Protein AF-A0A8I2YT52-F1 (afdb_monomer_lite)

Organism: NCBI:txid495285

pLDDT: mean 88.26, std 13.55, range [40.44, 98.5]

Sequence (518 aa):
MISDAHLTTSRVNRLLRPLRNKCNSLASLPKPATASRATHSKQPSNWNPDSPPLTVLYPPVGKLTHGRRSAEEFEFSRRIHAVCDAFKNIAHVAYGQPCNQRTPSLAAMCTLVIGGNMPATDFDNTSVDSSEDSIDEDNVLDMDDIYEAVPPHYRRFLIVSHALSMILCICTHHHTLVTTLLGHCLSFGLVHESTHLLNIVLAQAFLPSNSSYLPPATHPAHTNYLLDLHAKWTTGNKPSGTSSGSLLFTTSTFCEAVLGILSRSSSCNSHILWTSKALNRLLHVVENCDVDSYIVIIHALSRSFSETSGFSPDAIQEDAQPVMLRDKLSELLSNLFDLLFTQSDPHSSPLPPSRLYAAIDILYECHAARLHSLRMPSPGFPIDLPDIIIILTTRIFVAFRNSVDNSDRLLAILDDSSPVPTTFSKLMEYFSQLRGSQAFSDFIEAFLTQLNTYSSVLRSEKLFALDASLWACALHHFETSIASSQKGISTLATRYKQQLMDAVDAAERRCFGGDIGQ

Foldseek 3Di:
DPPLPFDALVNLCVLCVQLLVLLLVLLPQDDPPPDPPDDDDPDLPPDDPVDQQLDADDQPPDDDDDDPDDPSSNVNNPSLVSNLVSLLVLLCSLQVAADLDQDDDPLLVVLLVVLLPDDLDPPDDPPPDDDDDDDDPPPDDDVSNVLVVRDRNSSSSNSSSNSLNNSPVRHDPRNNNLVSNLLSCLRNVVLVSNLVSLLSNLLQQCADPDPSDARSCLDPVNLCVLVVVLCCQQVSHDDPPDDDRDGSRDLLSSLVSNLVSLVVHPLPRSLSVLLGSNVVVSLVVCLVGPVPSNLVVLLSLLVSLLVVLPDDPVVVPPDPRSVSSQVSSQVSLLSVCCSQQVPDDVPDDHDDVVSLVSVLSSLLSCVSSVLLADDDDDVPDPAGSNLSSLQSLLVSCLVCVVPPPCNVSSLVSLVPHDADLQSCQSVLVSLVVVCPVPDPVVSLVSSVVVLVSSLVSCVVSPSLSVNLSSLSNNLVCLVPPVVVVDPPPPPVSVVSNVVSVVSNVVSCCSVPVPCPDD

Secondary structure (DSSP, 8-state):
--------HHHHHHHHHHHHHHHHHHHTSPPP-----------S----TTS-TTPPPPP--SS-------HHHHHHHHHHHHHHHHHHHHHHHHHSSPP--SS--HHHHHHHHHHHTS-----S---S--------GGG---HHHHHHHS-TTTHHHHHHHHHHHHHHHHS---HHHHHHHHHHHHHHT-HHHHHHHHHHHHHHHHS-SSTTSPPGGGSGGGTTHHHHHHHHHHHTT--TT-TTPPPSS-HHHHHHHHHHHHTTS-HHHHHHHHT-HHHHHHHHHHHHH-HHHHHHHHHHHHHHHHHHTTS-GGGTTT-HHHHHHHHHHHHHHHHHHHHHHTS--TTSPPPPHHHHHHHHHHHHHHHHTTTTT-----TT-SS-HHHHHHHHHHHHHHHTTT--TTHHHHHHHHHT----TTTTHHHHHHHHHTTTT--HHHHHHHHHHHHHHHHHHHHHTT-HHHHHHHHHHHHHHIIIIIGGG-TT-HHHHHHHHHHHHHHHHHHHHHHHS--S--

Structure (mmCIF, N/CA/C/O backbone):
data_AF-A0A8I2YT52-F1
#
_entry.id   AF-A0A8I2YT52-F1
#
loop_
_atom_site.group_PDB
_atom_site.id
_atom_site.type_symbol
_atom_site.label_atom_id
_atom_site.label_alt_id
_atom_site.label_comp_id
_atom_site.label_asym_id
_atom_site.label_entity_id
_atom_site.label_seq_id
_atom_site.pdbx_PDB_ins_code
_atom_site.Cartn_x
_atom_site.Cartn_y
_atom_site.Cartn_z
_atom_site.occupancy
_atom_site.B_iso_or_equiv
_atom_site.auth_seq_id
_atom_site.auth_comp_id
_atom_site.auth_asym_id
_atom_site.auth_atom_id
_atom_site.pdbx_PDB_model_num
ATOM 1 N N . MET A 1 1 ? -4.238 9.786 -37.985 1.00 40.44 1 MET A N 1
ATOM 2 C CA . MET A 1 1 ? -3.529 8.732 -38.738 1.00 40.44 1 MET A CA 1
ATOM 3 C C . MET A 1 1 ? -2.107 9.216 -38.945 1.00 40.44 1 MET A C 1
ATOM 5 O O . MET A 1 1 ? -1.871 10.036 -39.821 1.00 40.44 1 MET A O 1
ATOM 9 N N . ILE A 1 2 ? -1.201 8.840 -38.042 1.00 49.28 2 ILE A N 1
ATOM 10 C CA . ILE A 1 2 ? 0.228 9.123 -38.212 1.00 49.28 2 ILE A CA 1
ATOM 11 C C . ILE A 1 2 ? 0.694 8.177 -39.316 1.00 49.28 2 ILE A C 1
ATOM 13 O O . ILE A 1 2 ? 0.359 6.997 -39.274 1.00 49.28 2 ILE A O 1
ATOM 17 N N . SER A 1 3 ? 1.369 8.714 -40.331 1.00 47.59 3 SER A N 1
ATOM 18 C CA . SER A 1 3 ? 1.994 7.916 -41.384 1.00 47.59 3 SER A CA 1
ATOM 19 C C . SER A 1 3 ? 2.907 6.891 -40.709 1.00 47.59 3 SER A C 1
ATOM 21 O O . SER A 1 3 ? 3.902 7.285 -40.097 1.00 47.59 3 SER A O 1
ATOM 23 N N . ASP A 1 4 ? 2.519 5.610 -40.737 1.00 55.94 4 ASP A N 1
ATOM 24 C CA . ASP A 1 4 ? 3.324 4.481 -40.266 1.00 55.94 4 ASP A CA 1
ATOM 25 C C . ASP A 1 4 ? 4.564 4.426 -41.162 1.00 55.94 4 ASP A C 1
ATOM 27 O O . ASP A 1 4 ? 4.618 3.727 -42.171 1.00 55.94 4 ASP A O 1
ATOM 31 N N . ALA A 1 5 ? 5.561 5.249 -40.843 1.00 65.50 5 ALA A N 1
ATOM 32 C CA . ALA A 1 5 ? 6.839 5.233 -41.517 1.00 65.50 5 ALA A CA 1
ATOM 33 C C . ALA A 1 5 ? 7.478 3.880 -41.198 1.00 65.50 5 ALA A C 1
ATOM 35 O O . ALA A 1 5 ? 8.109 3.733 -40.150 1.00 65.50 5 ALA A O 1
ATOM 36 N N . HIS A 1 6 ? 7.258 2.903 -42.079 1.00 84.19 6 HIS A N 1
ATOM 37 C CA . HIS A 1 6 ? 7.586 1.499 -41.874 1.00 84.19 6 HIS A CA 1
ATOM 38 C C . HIS A 1 6 ? 8.990 1.327 -41.266 1.00 84.19 6 HIS A C 1
ATOM 40 O O . HIS A 1 6 ? 9.991 1.846 -41.774 1.00 84.19 6 HIS A O 1
ATOM 46 N N . LEU A 1 7 ? 9.056 0.622 -40.133 1.00 92.31 7 LEU A N 1
ATOM 47 C CA . LEU A 1 7 ? 10.304 0.231 -39.479 1.00 92.31 7 LEU A CA 1
ATOM 48 C C . LEU A 1 7 ? 10.892 -0.970 -40.234 1.00 92.31 7 LEU A C 1
ATOM 50 O O . LEU A 1 7 ? 10.625 -2.126 -39.907 1.00 92.31 7 LEU A O 1
ATOM 54 N N . THR A 1 8 ? 11.657 -0.692 -41.289 1.00 94.38 8 THR A N 1
ATOM 55 C CA . THR A 1 8 ? 12.460 -1.712 -41.979 1.00 94.38 8 THR A CA 1
ATOM 56 C C . THR A 1 8 ? 13.612 -2.174 -41.082 1.00 94.38 8 THR A C 1
ATOM 58 O O . THR A 1 8 ? 14.107 -1.388 -40.273 1.00 94.38 8 THR A O 1
ATOM 61 N N . THR A 1 9 ? 14.071 -3.415 -41.235 1.00 92.56 9 THR A N 1
ATOM 62 C CA . THR A 1 9 ? 15.260 -3.973 -40.552 1.00 92.56 9 THR A CA 1
ATOM 63 C C . THR A 1 9 ? 16.475 -3.056 -40.643 1.00 92.56 9 THR A C 1
ATOM 65 O O . THR A 1 9 ? 17.039 -2.657 -39.628 1.00 92.56 9 THR A O 1
ATOM 68 N N . SER A 1 10 ? 16.802 -2.578 -41.847 1.00 92.44 10 SER A N 1
ATOM 69 C CA . SER A 1 10 ? 17.888 -1.608 -42.057 1.00 92.44 10 SER A CA 1
ATOM 70 C C . SER A 1 10 ? 17.734 -0.337 -41.200 1.00 92.44 10 SER A C 1
ATOM 72 O O . SER A 1 10 ? 18.697 0.154 -40.600 1.00 92.44 10 SER A O 1
ATOM 74 N N . ARG A 1 11 ? 16.508 0.193 -41.077 1.00 94.81 11 ARG A N 1
ATOM 75 C CA . ARG A 1 11 ? 16.227 1.366 -40.238 1.00 94.81 11 ARG A CA 1
ATOM 76 C C . ARG A 1 11 ? 16.335 1.038 -38.751 1.00 94.81 11 ARG A C 1
ATOM 78 O O . ARG A 1 11 ? 16.882 1.851 -38.008 1.00 94.81 11 ARG A O 1
ATOM 85 N N . VAL A 1 12 ? 15.847 -0.127 -38.328 1.00 94.69 12 VAL A N 1
ATOM 86 C CA . VAL A 1 12 ? 15.988 -0.638 -36.956 1.00 94.69 12 VAL A CA 1
ATOM 87 C C . VAL A 1 12 ? 17.472 -0.730 -36.581 1.00 94.69 12 VAL A C 1
ATOM 89 O O . VAL A 1 12 ? 17.887 -0.137 -35.586 1.00 94.69 12 VAL A O 1
ATOM 92 N N . ASN A 1 13 ? 18.300 -1.347 -37.424 1.00 93.12 13 ASN A N 1
ATOM 93 C CA . ASN A 1 13 ? 19.742 -1.472 -37.201 1.00 93.12 13 ASN A CA 1
ATOM 94 C C . ASN A 1 13 ? 20.449 -0.112 -37.136 1.00 93.12 13 ASN A C 1
ATOM 96 O O . ASN A 1 13 ? 21.287 0.122 -36.259 1.00 93.12 13 ASN A O 1
ATOM 100 N N . ARG A 1 14 ? 20.059 0.842 -37.992 1.00 95.06 14 ARG A N 1
ATOM 101 C CA . ARG A 1 14 ? 20.569 2.222 -37.932 1.00 95.06 14 ARG A CA 1
ATOM 102 C C . ARG A 1 14 ? 20.219 2.927 -36.616 1.00 95.06 14 ARG A C 1
ATOM 104 O O . ARG A 1 14 ? 21.009 3.749 -36.157 1.00 95.06 14 ARG A O 1
ATOM 111 N N . LEU A 1 15 ? 19.060 2.633 -36.023 1.00 95.88 15 LEU A N 1
ATOM 112 C CA . LEU A 1 15 ? 18.626 3.200 -34.743 1.00 95.88 15 LEU A CA 1
ATOM 113 C C . LEU A 1 15 ? 19.335 2.551 -33.545 1.00 95.88 15 LEU A C 1
ATOM 115 O O . LEU A 1 15 ? 19.736 3.263 -32.624 1.00 95.88 15 LEU A O 1
ATOM 119 N N . LEU A 1 16 ? 19.524 1.229 -33.569 1.00 95.50 16 LEU A N 1
ATOM 120 C CA . LEU A 1 16 ? 20.170 0.487 -32.482 1.00 95.50 16 LEU A CA 1
ATOM 121 C C . LEU A 1 16 ? 21.690 0.696 -32.439 1.00 95.50 16 LEU A C 1
ATOM 123 O O . LEU A 1 16 ? 22.269 0.698 -31.357 1.00 95.50 16 LEU A O 1
ATOM 127 N N . ARG A 1 17 ? 22.357 0.938 -33.576 1.00 94.81 17 ARG A N 1
ATOM 128 C CA . ARG A 1 17 ? 23.822 1.113 -33.622 1.00 94.81 17 ARG A CA 1
ATOM 129 C C . ARG A 1 17 ? 24.343 2.251 -32.718 1.00 94.81 17 ARG A C 1
ATOM 131 O O . ARG A 1 17 ? 25.242 1.994 -31.921 1.00 94.81 17 ARG A O 1
ATOM 138 N N . PRO A 1 18 ? 23.805 3.488 -32.761 1.00 96.75 18 PRO A N 1
ATOM 139 C CA . PRO A 1 18 ? 24.195 4.533 -31.815 1.00 96.75 18 PRO A CA 1
ATOM 140 C C . PRO A 1 18 ? 23.941 4.168 -30.351 1.00 96.75 18 PRO A C 1
ATOM 142 O O . PRO A 1 18 ? 24.728 4.567 -29.496 1.00 96.75 18 PRO A O 1
ATOM 145 N N . LEU A 1 19 ? 22.857 3.439 -30.058 1.00 97.12 19 LEU A N 1
ATOM 146 C CA . LEU A 1 19 ? 22.556 2.988 -28.701 1.00 97.12 19 LEU A CA 1
ATOM 147 C C . LEU A 1 19 ? 23.630 2.011 -28.212 1.00 97.12 19 LEU A C 1
ATOM 149 O O . LEU A 1 19 ? 24.227 2.269 -27.173 1.00 97.12 19 LEU A O 1
ATOM 153 N N . ARG A 1 20 ? 23.948 0.979 -29.005 1.00 94.81 20 ARG A N 1
ATOM 154 C CA . ARG A 1 20 ? 25.010 -0.002 -28.715 1.00 94.81 20 ARG A CA 1
ATOM 155 C C . ARG A 1 20 ? 26.340 0.678 -28.406 1.00 94.81 20 ARG A C 1
ATOM 157 O O . ARG A 1 20 ? 26.893 0.484 -27.330 1.00 94.81 20 ARG A O 1
ATOM 164 N N . ASN A 1 21 ? 26.798 1.566 -29.291 1.00 95.12 21 ASN A N 1
ATOM 165 C CA . ASN A 1 21 ? 28.063 2.285 -29.105 1.00 95.12 21 ASN A CA 1
ATOM 166 C C . ASN A 1 21 ? 28.090 3.080 -27.788 1.00 95.12 21 ASN A C 1
ATOM 168 O O . ASN A 1 21 ? 29.113 3.143 -27.107 1.00 95.12 21 ASN A O 1
ATOM 172 N N . LYS A 1 22 ? 26.963 3.696 -27.414 1.00 97.31 22 LYS A N 1
ATOM 173 C CA . LYS A 1 22 ? 26.837 4.448 -26.161 1.00 97.31 22 LYS A CA 1
ATOM 174 C C . LYS A 1 22 ? 26.764 3.530 -24.939 1.00 97.31 22 LYS A C 1
ATOM 176 O O . LYS A 1 22 ? 27.358 3.872 -23.921 1.00 97.31 22 LYS A O 1
ATOM 181 N N . CYS A 1 23 ? 26.096 2.382 -25.040 1.00 96.44 23 CYS A N 1
ATOM 182 C CA . CYS A 1 23 ? 26.063 1.361 -23.994 1.00 96.44 23 CYS A CA 1
ATOM 183 C C . CYS A 1 23 ? 27.462 0.793 -23.725 1.00 96.44 23 CYS A C 1
ATOM 185 O O . CYS A 1 23 ? 27.889 0.803 -22.574 1.00 96.44 23 CYS A O 1
ATOM 187 N N . ASN A 1 24 ? 28.214 0.427 -24.768 1.00 94.75 24 ASN A N 1
ATOM 188 C CA . ASN A 1 24 ? 29.603 -0.040 -24.648 1.00 94.75 24 ASN A CA 1
ATOM 189 C C . ASN A 1 24 ? 30.510 1.061 -24.079 1.00 94.75 24 ASN A C 1
ATOM 191 O O . ASN A 1 24 ? 31.342 0.828 -23.200 1.00 94.75 24 ASN A O 1
ATOM 195 N N . SER A 1 25 ? 30.310 2.309 -24.517 1.00 95.50 25 SER A N 1
ATOM 196 C CA . SER A 1 25 ? 31.010 3.457 -23.941 1.00 95.50 25 SER A CA 1
ATOM 197 C C . SER A 1 25 ? 30.688 3.638 -22.452 1.00 95.50 25 SER A C 1
ATOM 199 O O . SER A 1 25 ? 31.583 3.927 -21.668 1.00 95.50 25 SER A O 1
ATOM 201 N N . LEU A 1 26 ? 29.448 3.448 -22.006 1.00 95.38 26 LEU A N 1
ATOM 202 C CA . LEU A 1 26 ? 29.121 3.514 -20.579 1.00 95.38 26 LEU A CA 1
ATOM 203 C C . LEU A 1 26 ? 29.693 2.318 -19.796 1.00 95.38 26 LEU A C 1
ATOM 205 O O . LEU A 1 26 ? 30.216 2.516 -18.704 1.00 95.38 26 LEU A O 1
ATOM 209 N N . ALA A 1 27 ? 29.624 1.107 -20.352 1.00 94.44 27 ALA A N 1
ATOM 210 C CA . ALA A 1 27 ? 30.095 -0.129 -19.722 1.00 94.44 27 ALA A CA 1
ATOM 211 C C . ALA A 1 27 ? 31.625 -0.193 -19.567 1.00 94.44 27 ALA A C 1
ATOM 213 O O . ALA A 1 27 ? 32.121 -0.750 -18.595 1.00 94.44 27 ALA A O 1
ATOM 214 N N . SER A 1 28 ? 32.368 0.421 -20.493 1.00 93.88 28 SER A N 1
ATOM 215 C CA . SER A 1 28 ? 33.836 0.520 -20.442 1.00 93.88 28 SER A CA 1
ATOM 216 C C . SER A 1 28 ? 34.368 1.492 -19.385 1.00 93.88 28 SER A C 1
ATOM 218 O O . SER A 1 28 ? 35.570 1.491 -19.117 1.00 93.88 28 SER A O 1
ATOM 220 N N . LEU A 1 29 ? 33.519 2.333 -18.777 1.00 91.81 29 LEU A N 1
ATOM 221 C CA . LEU A 1 29 ? 33.963 3.144 -17.646 1.00 91.81 29 LEU A CA 1
ATOM 222 C C . LEU A 1 29 ? 34.207 2.232 -16.439 1.00 91.81 29 LEU A C 1
ATOM 224 O O . LEU A 1 29 ? 33.328 1.434 -16.100 1.00 91.81 29 LEU A O 1
ATOM 228 N N . PRO A 1 30 ? 35.351 2.373 -15.744 1.00 84.12 30 PRO A N 1
ATOM 229 C CA . PRO A 1 30 ? 35.548 1.673 -14.489 1.00 84.12 30 PRO A CA 1
ATOM 230 C C . PRO A 1 30 ? 34.402 2.055 -13.558 1.00 84.12 30 PRO A C 1
ATOM 232 O O . PRO A 1 30 ? 34.107 3.240 -13.373 1.00 84.12 30 PRO A O 1
ATOM 235 N N . LYS A 1 31 ? 33.726 1.045 -13.003 1.00 78.44 31 LYS A N 1
ATOM 236 C CA . LYS A 1 31 ? 32.668 1.263 -12.019 1.00 78.44 31 LYS A CA 1
ATOM 237 C C . LYS A 1 31 ? 33.269 2.162 -10.936 1.00 78.44 31 LYS A C 1
ATOM 239 O O . LYS A 1 31 ? 34.281 1.752 -10.360 1.00 78.44 31 LYS A O 1
ATOM 244 N N . PRO A 1 32 ? 32.724 3.372 -10.692 1.00 70.06 32 PRO A N 1
ATOM 245 C CA . PRO A 1 32 ? 33.281 4.259 -9.684 1.00 70.06 32 PRO A CA 1
ATOM 246 C C . PRO A 1 32 ? 33.351 3.441 -8.407 1.00 70.06 32 PRO A C 1
ATOM 248 O O . PRO A 1 32 ? 32.339 2.862 -8.003 1.00 70.06 32 PRO A O 1
ATOM 251 N N . ALA A 1 33 ? 34.558 3.283 -7.860 1.00 62.00 33 ALA A N 1
ATOM 252 C CA . ALA A 1 33 ? 34.761 2.477 -6.674 1.00 62.00 33 ALA A CA 1
ATOM 253 C C . ALA A 1 33 ? 33.861 3.079 -5.597 1.00 62.00 33 ALA A C 1
ATOM 255 O O . ALA A 1 33 ? 34.165 4.144 -5.062 1.00 62.00 33 ALA A O 1
ATOM 256 N N . THR A 1 34 ? 32.713 2.446 -5.339 1.00 59.41 34 THR A N 1
ATOM 257 C CA . THR A 1 34 ? 31.822 2.793 -4.236 1.00 59.41 34 THR A CA 1
ATOM 258 C C . THR A 1 34 ? 32.698 2.700 -3.011 1.00 59.41 34 THR A C 1
ATOM 260 O O . THR A 1 34 ? 33.104 1.598 -2.649 1.00 59.41 34 THR A O 1
ATOM 263 N N . ALA A 1 35 ? 33.126 3.862 -2.514 1.00 51.84 35 ALA A N 1
ATOM 264 C CA . ALA A 1 35 ? 34.312 4.001 -1.694 1.00 51.84 35 ALA A CA 1
ATOM 265 C C . ALA A 1 35 ? 34.192 3.111 -0.459 1.00 51.84 35 ALA A C 1
ATOM 267 O O . ALA A 1 35 ? 33.600 3.495 0.546 1.00 51.84 35 ALA A O 1
ATOM 268 N N . SER A 1 36 ? 34.783 1.920 -0.530 1.00 46.88 36 SER A N 1
ATOM 269 C CA . SER A 1 36 ? 34.948 1.025 0.605 1.00 46.88 36 SER A CA 1
ATOM 270 C C . SER A 1 36 ? 36.094 1.569 1.454 1.00 46.88 36 SER A C 1
ATOM 272 O O . SER A 1 36 ? 37.149 0.957 1.596 1.00 46.88 36 SER A O 1
ATOM 274 N N . ARG A 1 37 ? 35.921 2.787 1.978 1.00 46.69 37 ARG A N 1
ATOM 275 C CA . ARG A 1 37 ? 36.812 3.394 2.966 1.00 46.69 37 ARG A CA 1
ATOM 276 C C . ARG A 1 37 ? 36.431 2.828 4.333 1.00 46.69 37 ARG A C 1
ATOM 278 O O . ARG A 1 37 ? 35.840 3.496 5.172 1.00 46.69 37 ARG A O 1
ATOM 285 N N . ALA A 1 38 ? 36.729 1.548 4.525 1.00 45.94 38 ALA A N 1
ATOM 286 C CA . ALA A 1 38 ? 36.609 0.890 5.814 1.00 45.94 38 ALA A CA 1
ATOM 287 C C . ALA A 1 38 ? 37.844 1.226 6.661 1.00 45.94 38 ALA A C 1
ATOM 289 O O . ALA A 1 38 ? 38.859 0.541 6.607 1.00 45.94 38 ALA A O 1
ATOM 290 N N . THR A 1 39 ? 37.755 2.286 7.461 1.00 44.81 39 THR A N 1
ATOM 291 C CA . THR A 1 39 ? 38.586 2.436 8.663 1.00 44.81 39 THR A CA 1
ATOM 292 C C . THR A 1 39 ? 37.665 2.404 9.873 1.00 44.81 39 THR A C 1
ATOM 294 O O . THR A 1 39 ? 37.000 3.386 10.181 1.00 44.81 39 THR A O 1
ATOM 297 N N . HIS A 1 40 ? 37.589 1.215 10.477 1.00 48.00 40 HIS A N 1
ATOM 298 C CA . HIS A 1 40 ? 37.070 0.861 11.802 1.00 48.00 40 HIS A CA 1
ATOM 299 C C . HIS A 1 40 ? 36.404 1.990 12.619 1.00 48.00 40 HIS A C 1
ATOM 301 O O . HIS A 1 40 ? 37.010 2.553 13.525 1.00 48.00 40 HIS A O 1
ATOM 307 N N . SER A 1 41 ? 35.119 2.248 12.372 1.00 44.06 41 SER A N 1
ATOM 308 C CA . SER A 1 41 ? 34.235 2.941 13.317 1.00 44.06 41 SER A CA 1
ATOM 309 C C . SER A 1 41 ? 32.987 2.084 13.518 1.00 44.06 41 SER A C 1
ATOM 311 O O . SER A 1 41 ? 32.264 1.787 12.567 1.00 44.06 41 SER A O 1
ATOM 313 N N . LYS A 1 42 ? 32.774 1.620 14.755 1.00 50.44 42 LYS A N 1
ATOM 314 C CA . LYS A 1 42 ? 31.667 0.743 15.169 1.00 50.44 42 LYS A CA 1
ATOM 315 C C . LYS A 1 42 ? 30.368 1.533 15.388 1.00 50.44 42 LYS A C 1
ATOM 317 O O . LYS A 1 42 ? 29.734 1.379 16.429 1.00 50.44 42 LYS A O 1
ATOM 322 N N . GLN A 1 43 ? 29.978 2.400 14.453 1.00 54.59 43 GLN A N 1
ATOM 323 C CA . GLN A 1 43 ? 28.654 3.018 14.497 1.00 54.59 43 GLN A CA 1
ATOM 324 C C . GLN A 1 43 ? 27.698 2.278 13.547 1.00 54.59 43 GLN A C 1
ATOM 326 O O . GLN A 1 43 ? 27.990 2.167 12.357 1.00 54.59 43 GLN A O 1
ATOM 331 N N . PRO A 1 44 ? 26.560 1.758 14.048 1.00 55.56 44 PRO A N 1
ATOM 332 C CA . PRO A 1 44 ? 25.623 0.958 13.255 1.00 55.56 44 PRO A CA 1
ATOM 333 C C . PRO A 1 44 ? 24.899 1.756 12.155 1.00 55.56 44 PRO A C 1
ATOM 335 O O . PRO A 1 44 ? 24.282 1.165 11.277 1.00 55.56 44 PRO A O 1
ATOM 338 N N . SER A 1 45 ? 25.014 3.088 12.137 1.00 60.81 45 SER A N 1
ATOM 339 C CA . SER A 1 45 ? 24.496 3.954 11.071 1.00 60.81 45 SER A CA 1
ATOM 340 C C . SER A 1 45 ? 25.635 4.543 10.227 1.00 60.81 45 SER A C 1
ATOM 342 O O . SER A 1 45 ? 25.845 5.754 10.212 1.00 60.81 45 SER A O 1
ATOM 344 N N . ASN A 1 46 ? 26.398 3.692 9.535 1.00 63.41 46 ASN A N 1
ATOM 345 C CA . ASN A 1 46 ? 27.527 4.079 8.670 1.00 63.41 46 ASN A CA 1
ATOM 346 C C . ASN A 1 46 ? 27.078 4.688 7.320 1.00 63.41 46 ASN A C 1
ATOM 348 O O . ASN A 1 46 ? 27.609 4.359 6.259 1.00 63.41 46 ASN A O 1
ATOM 352 N N . TRP A 1 47 ? 26.078 5.570 7.331 1.00 76.00 47 TRP A N 1
ATOM 353 C CA . TRP A 1 47 ? 25.718 6.325 6.135 1.00 76.00 47 TRP A CA 1
ATOM 354 C C . TRP A 1 47 ? 26.691 7.486 5.947 1.00 76.00 47 TRP A C 1
ATOM 356 O O . TRP A 1 47 ? 26.933 8.253 6.877 1.00 76.00 47 TRP A O 1
ATOM 366 N N . ASN A 1 48 ? 27.236 7.633 4.738 1.00 80.56 48 ASN A N 1
ATOM 367 C CA . ASN A 1 48 ? 27.990 8.827 4.379 1.00 80.56 48 ASN A CA 1
ATOM 368 C C . ASN A 1 48 ? 26.993 9.975 4.120 1.00 80.56 48 ASN A C 1
ATOM 370 O O . ASN A 1 48 ? 26.254 9.894 3.135 1.00 80.56 48 ASN A O 1
ATOM 374 N N . PRO A 1 49 ? 26.957 11.034 4.953 1.00 78.75 49 PRO A N 1
ATOM 375 C CA . PRO A 1 49 ? 25.990 12.121 4.797 1.00 78.75 49 PRO A CA 1
ATOM 376 C C . PRO A 1 49 ? 26.138 12.870 3.464 1.00 78.75 49 PRO A C 1
ATOM 378 O O . PRO A 1 49 ? 25.163 13.441 2.978 1.00 78.75 49 PRO A O 1
ATOM 381 N N . ASP A 1 50 ? 27.323 12.826 2.848 1.00 82.25 50 ASP A N 1
ATOM 382 C CA . ASP A 1 50 ? 27.638 13.591 1.639 1.00 82.25 50 ASP A CA 1
ATOM 383 C C . ASP A 1 50 ? 27.232 12.881 0.334 1.00 82.25 50 ASP A C 1
ATOM 385 O O . ASP A 1 50 ? 27.271 13.488 -0.738 1.00 82.25 50 ASP A O 1
ATOM 389 N N . SER A 1 51 ? 26.850 11.599 0.384 1.00 85.12 51 SER A N 1
ATOM 390 C CA . SER A 1 51 ? 26.510 10.821 -0.816 1.00 85.12 51 SER A CA 1
ATOM 391 C C . SER A 1 51 ? 25.335 9.869 -0.558 1.00 85.12 51 SER A C 1
ATOM 393 O O . SER A 1 51 ? 25.540 8.696 -0.233 1.00 85.12 51 SER A O 1
ATOM 395 N N . PRO A 1 52 ? 24.087 10.359 -0.691 1.00 89.94 52 PRO A N 1
ATOM 396 C CA . PRO A 1 52 ? 22.903 9.526 -0.531 1.00 89.94 52 PRO A CA 1
ATOM 397 C C . PRO A 1 52 ? 22.857 8.417 -1.599 1.00 89.94 52 PRO A C 1
ATOM 399 O O . PRO A 1 52 ? 23.109 8.702 -2.776 1.00 89.94 52 PRO A O 1
ATOM 402 N N . PRO A 1 53 ? 22.476 7.177 -1.245 1.00 89.75 53 PRO A N 1
ATOM 403 C CA . PRO A 1 53 ? 22.564 6.024 -2.146 1.00 89.75 53 PRO A CA 1
ATOM 404 C C . PRO A 1 53 ? 21.645 6.109 -3.378 1.00 89.75 53 PRO A C 1
ATOM 406 O O . PRO A 1 53 ? 21.980 5.553 -4.421 1.00 89.75 53 PRO A O 1
ATOM 409 N N . LEU A 1 54 ? 20.513 6.819 -3.293 1.00 92.00 54 LEU A N 1
ATOM 410 C CA . LEU A 1 54 ? 19.549 6.985 -4.394 1.00 92.00 54 LEU A CA 1
ATOM 411 C C . LEU A 1 54 ? 19.660 8.365 -5.062 1.00 92.00 54 LEU A C 1
ATOM 413 O O . LEU A 1 54 ? 18.685 8.896 -5.595 1.00 92.00 54 LEU A O 1
ATOM 417 N N . THR A 1 55 ? 20.839 8.990 -5.015 1.00 92.44 55 THR A N 1
ATOM 418 C CA . THR A 1 55 ? 21.044 10.307 -5.633 1.00 92.44 55 THR A CA 1
ATOM 419 C C . THR A 1 55 ? 20.978 10.213 -7.154 1.00 92.44 55 THR A C 1
ATOM 421 O O . THR A 1 55 ? 21.732 9.475 -7.787 1.00 92.44 55 THR A O 1
ATOM 424 N N . VAL A 1 56 ? 20.092 11.008 -7.755 1.00 91.94 56 VAL A N 1
ATOM 425 C CA . VAL A 1 56 ? 20.004 11.163 -9.209 1.00 91.94 56 VAL A CA 1
ATOM 426 C C . VAL A 1 56 ? 21.057 12.174 -9.660 1.00 91.94 56 VAL A C 1
ATOM 428 O O . VAL A 1 56 ? 21.098 13.309 -9.183 1.00 91.94 56 VAL A O 1
ATOM 431 N N . LEU A 1 57 ? 21.922 11.760 -10.584 1.00 91.12 57 LEU A N 1
ATOM 432 C CA . LEU A 1 57 ? 22.888 12.660 -11.212 1.00 91.12 57 LEU A CA 1
ATOM 433 C C . LEU A 1 57 ? 22.153 13.572 -12.198 1.00 91.12 57 LEU A C 1
ATOM 435 O O . LEU A 1 57 ? 21.329 13.114 -12.987 1.00 91.12 57 LEU A O 1
ATOM 439 N N . TYR A 1 58 ? 22.446 14.868 -12.139 1.00 88.94 58 TYR A N 1
ATOM 440 C CA . TYR A 1 58 ? 21.845 15.854 -13.030 1.00 88.94 58 TYR A CA 1
ATOM 441 C C . TYR A 1 58 ? 22.512 15.838 -14.411 1.00 88.94 58 TYR A C 1
ATOM 443 O O . TYR A 1 58 ? 23.722 15.579 -14.502 1.00 88.94 58 TYR A O 1
ATOM 451 N N . PRO A 1 59 ? 21.757 16.177 -15.475 1.00 88.88 59 PRO A N 1
ATOM 452 C CA . PRO A 1 59 ? 22.323 16.323 -16.803 1.00 88.88 59 PRO A CA 1
ATOM 453 C C . PRO A 1 59 ? 23.365 17.450 -16.825 1.00 88.88 59 PRO A C 1
ATOM 455 O O . PRO A 1 59 ? 23.213 18.451 -16.119 1.00 88.88 59 PRO A O 1
ATOM 458 N N . PRO A 1 60 ? 24.421 17.326 -17.643 1.00 84.38 60 PRO A N 1
ATOM 459 C CA . PRO A 1 60 ? 25.454 18.347 -17.764 1.00 84.38 60 PRO A CA 1
ATOM 460 C C . PRO A 1 60 ? 24.927 19.564 -18.549 1.00 84.38 60 PRO A C 1
ATOM 462 O O . PRO A 1 60 ? 25.138 19.677 -19.754 1.00 84.38 60 PRO A O 1
ATOM 465 N N . VAL A 1 61 ? 24.222 20.480 -17.881 1.00 83.12 61 VAL A N 1
ATOM 466 C CA . VAL A 1 61 ? 23.745 21.744 -18.472 1.00 83.12 61 VAL A CA 1
ATOM 467 C C . VAL A 1 61 ? 24.678 22.903 -18.113 1.00 83.12 61 VAL A C 1
ATOM 469 O O . VAL A 1 61 ? 24.657 23.393 -16.992 1.00 83.12 61 VAL A O 1
ATOM 472 N N . GLY A 1 62 ? 25.449 23.375 -19.102 1.00 73.69 62 GLY A N 1
ATOM 473 C CA . GLY A 1 62 ? 26.153 24.667 -19.077 1.00 73.69 62 GLY A CA 1
ATOM 474 C C . GLY A 1 62 ? 27.419 24.749 -18.206 1.00 73.69 62 GLY A C 1
ATOM 475 O O . GLY A 1 62 ? 27.556 24.096 -17.180 1.00 73.69 62 GLY A O 1
ATOM 476 N N . LYS A 1 63 ? 28.383 25.578 -18.634 1.00 67.19 63 LYS A N 1
ATOM 477 C CA . LYS A 1 63 ? 29.575 25.947 -17.847 1.00 67.19 63 LYS A CA 1
ATOM 478 C C . LYS A 1 63 ? 29.113 26.774 -16.646 1.00 67.19 63 LYS A C 1
ATOM 480 O O . LYS A 1 63 ? 28.740 27.903 -16.908 1.00 67.19 63 LYS A O 1
ATOM 485 N N . LEU A 1 64 ? 29.111 26.245 -15.418 1.00 53.50 64 LEU A N 1
ATOM 486 C CA . LEU A 1 64 ? 28.966 26.922 -14.099 1.00 53.50 64 LEU A CA 1
ATOM 487 C C . LEU A 1 64 ? 28.624 25.793 -13.093 1.00 53.50 64 LEU A C 1
ATOM 489 O O . LEU A 1 64 ? 27.799 24.953 -13.411 1.00 53.50 64 LEU A O 1
ATOM 493 N N . THR A 1 65 ? 29.186 25.593 -11.903 1.00 51.31 65 THR A N 1
ATOM 494 C CA . THR A 1 65 ? 30.046 26.336 -10.970 1.00 51.31 65 THR A CA 1
ATOM 495 C C . THR A 1 65 ? 30.697 25.296 -10.042 1.00 51.31 65 THR A C 1
ATOM 497 O O . THR A 1 65 ? 29.957 24.525 -9.444 1.00 51.31 65 THR A O 1
ATOM 500 N N . HIS A 1 66 ? 32.034 25.277 -9.935 1.00 48.59 66 HIS A N 1
ATOM 501 C CA . HIS A 1 66 ? 32.930 24.898 -8.810 1.00 48.59 66 HIS A CA 1
ATOM 502 C C . HIS A 1 66 ? 32.500 23.929 -7.672 1.00 48.59 66 HIS A C 1
ATOM 504 O O . HIS A 1 66 ? 33.133 23.911 -6.616 1.00 48.59 66 HIS A O 1
ATOM 510 N N . GLY A 1 67 ? 31.505 23.066 -7.850 1.00 60.72 67 GLY A N 1
ATOM 511 C CA . GLY A 1 67 ? 31.306 21.918 -6.973 1.00 60.72 67 GLY A CA 1
ATOM 512 C C . GLY A 1 67 ? 32.475 20.957 -7.160 1.00 60.72 67 GLY A C 1
ATOM 513 O O . GLY A 1 67 ? 32.808 20.617 -8.292 1.00 60.72 67 GLY A O 1
ATOM 514 N N . ARG A 1 68 ? 33.102 20.521 -6.064 1.00 71.00 68 ARG A N 1
ATOM 515 C CA . ARG A 1 68 ? 34.219 19.559 -6.018 1.00 71.00 68 ARG A CA 1
ATOM 516 C C . ARG A 1 68 ? 33.793 18.140 -6.451 1.00 71.00 68 ARG A C 1
ATOM 518 O O . ARG A 1 68 ? 34.151 17.167 -5.799 1.00 71.00 68 ARG A O 1
ATOM 525 N N . ARG A 1 69 ? 32.983 18.005 -7.504 1.00 75.25 69 ARG A N 1
ATOM 526 C CA . ARG A 1 69 ? 32.706 16.720 -8.149 1.00 75.25 69 ARG A CA 1
ATOM 527 C C . ARG A 1 69 ? 33.900 16.352 -9.013 1.00 75.25 69 ARG A C 1
ATOM 529 O O . ARG A 1 69 ? 34.487 17.218 -9.664 1.00 75.25 69 ARG A O 1
ATOM 536 N N . SER A 1 70 ? 34.288 15.082 -8.986 1.00 84.00 70 SER A N 1
ATOM 537 C CA . SER A 1 70 ? 35.391 14.610 -9.816 1.00 84.00 70 SER A CA 1
ATOM 538 C C . SER A 1 70 ? 35.013 14.732 -11.297 1.00 84.00 70 SER A C 1
ATOM 540 O O . SER A 1 70 ? 33.844 14.613 -11.673 1.00 84.00 70 SER A O 1
ATOM 542 N N . ALA A 1 71 ? 36.007 14.963 -12.159 1.00 88.06 71 ALA A N 1
ATOM 543 C CA . ALA A 1 71 ? 35.806 14.936 -13.609 1.00 88.06 71 ALA A CA 1
ATOM 544 C C . ALA A 1 71 ? 35.197 13.594 -14.078 1.00 88.06 71 ALA A C 1
ATOM 546 O O . ALA A 1 71 ? 34.428 13.562 -15.036 1.00 88.06 71 ALA A O 1
ATOM 547 N N . GLU A 1 72 ? 35.482 12.515 -13.344 1.00 89.31 72 GLU A N 1
ATOM 548 C CA . GLU A 1 72 ? 34.952 11.167 -13.560 1.00 89.31 72 GLU A CA 1
ATOM 549 C C . GLU A 1 72 ? 33.433 11.083 -13.343 1.00 89.31 72 GLU A C 1
ATOM 551 O O . GLU A 1 72 ? 32.730 10.534 -14.188 1.00 89.31 72 GLU A O 1
ATOM 556 N N . GLU A 1 73 ? 32.892 11.666 -12.263 1.00 89.56 73 GLU A N 1
ATOM 557 C CA . GLU A 1 73 ? 31.442 11.667 -11.998 1.00 89.56 73 GLU A CA 1
ATOM 558 C C . GLU A 1 73 ? 30.681 12.438 -13.088 1.00 89.56 73 GLU A C 1
ATOM 560 O O . GLU A 1 73 ? 29.608 12.024 -13.538 1.00 89.56 73 GLU A O 1
ATOM 565 N N . PHE A 1 74 ? 31.265 13.545 -13.559 1.00 90.06 74 PHE A N 1
ATOM 566 C CA . PHE A 1 74 ? 30.709 14.326 -14.661 1.00 90.06 74 PHE A CA 1
ATOM 567 C C . PHE A 1 74 ? 30.704 13.537 -15.974 1.00 90.06 74 PHE A C 1
ATOM 569 O O . PHE A 1 74 ? 29.693 13.511 -16.681 1.00 90.06 74 PHE A O 1
ATOM 576 N N . GLU A 1 75 ? 31.814 12.874 -16.305 1.00 92.88 75 GLU A N 1
ATOM 577 C CA . GLU A 1 75 ? 31.895 12.037 -17.498 1.00 92.88 75 GLU A CA 1
ATOM 578 C C . GLU A 1 75 ? 30.914 10.860 -17.438 1.00 92.88 75 GLU A C 1
ATOM 580 O O . GLU A 1 75 ? 30.223 10.595 -18.426 1.00 92.88 75 GLU A O 1
ATOM 585 N N . PHE A 1 76 ? 30.798 10.206 -16.283 1.00 93.31 76 PHE A N 1
ATOM 586 C CA . PHE A 1 76 ? 29.849 9.122 -16.057 1.00 93.31 76 PHE A CA 1
ATOM 587 C C . PHE A 1 76 ? 28.397 9.589 -16.232 1.00 93.31 76 PHE A C 1
ATOM 589 O O . PHE A 1 76 ? 27.651 8.986 -17.007 1.00 93.31 76 PHE A O 1
ATOM 596 N N . SER A 1 77 ? 28.012 10.717 -15.619 1.00 94.06 77 SER A N 1
ATOM 597 C CA . SER A 1 77 ? 26.687 11.329 -15.816 1.00 94.06 77 SER A CA 1
ATOM 598 C C . SER A 1 77 ? 26.413 11.628 -17.296 1.00 94.06 77 SER A C 1
ATOM 600 O O . SER A 1 77 ? 25.369 11.257 -17.839 1.00 94.06 77 SER A O 1
ATOM 602 N N . ARG A 1 78 ? 27.386 12.222 -18.003 1.00 95.38 78 ARG A N 1
ATOM 603 C CA . ARG A 1 78 ? 27.277 12.507 -19.442 1.00 95.38 78 ARG A CA 1
ATOM 604 C C . ARG A 1 78 ? 27.023 11.237 -20.262 1.00 95.38 78 ARG A C 1
ATOM 606 O O . ARG A 1 78 ? 26.182 11.269 -21.160 1.00 95.38 78 ARG A O 1
ATOM 613 N N . ARG A 1 79 ? 27.726 10.132 -19.978 1.00 96.38 79 ARG A N 1
ATOM 614 C CA . ARG A 1 79 ? 27.529 8.857 -20.695 1.00 96.38 79 ARG A CA 1
ATOM 615 C C . ARG A 1 79 ? 26.163 8.231 -20.381 1.00 96.38 79 ARG A C 1
ATOM 617 O O . ARG A 1 79 ? 25.506 7.774 -21.314 1.00 96.38 79 ARG A O 1
ATOM 624 N N . ILE A 1 80 ? 25.686 8.303 -19.132 1.00 96.50 80 ILE A N 1
ATOM 625 C CA . ILE A 1 80 ? 24.318 7.884 -18.761 1.00 96.50 80 ILE A CA 1
ATOM 626 C C . ILE A 1 80 ? 23.278 8.633 -19.598 1.00 96.50 80 ILE A C 1
ATOM 628 O O . ILE A 1 80 ? 22.447 8.009 -20.258 1.00 96.50 80 ILE A O 1
ATOM 632 N N . HIS A 1 81 ? 23.336 9.966 -19.616 1.00 96.69 81 HIS A N 1
ATOM 633 C CA . HIS A 1 81 ? 22.357 10.761 -20.357 1.00 96.69 81 HIS A CA 1
ATOM 634 C C . HIS A 1 81 ? 22.447 10.533 -21.869 1.00 96.69 81 HIS A C 1
ATOM 636 O O . HIS A 1 81 ? 21.414 10.467 -22.530 1.00 96.69 81 HIS A O 1
ATOM 642 N N . ALA A 1 82 ? 23.644 10.295 -22.414 1.00 97.25 82 ALA A N 1
ATOM 643 C CA . ALA A 1 82 ? 23.795 9.943 -23.821 1.00 97.25 82 ALA A CA 1
ATOM 644 C C . ALA A 1 82 ? 23.043 8.649 -24.189 1.00 97.25 82 ALA A C 1
ATOM 646 O O . ALA A 1 82 ? 22.425 8.610 -25.261 1.00 97.25 82 ALA A O 1
ATOM 647 N N . VAL A 1 83 ? 23.086 7.619 -23.331 1.00 97.94 83 VAL A N 1
ATOM 648 C CA . VAL A 1 83 ? 22.319 6.366 -23.490 1.00 97.94 83 VAL A CA 1
ATOM 649 C C . VAL A 1 83 ? 20.816 6.644 -23.403 1.00 97.94 83 VAL A C 1
ATOM 651 O O . VAL A 1 83 ? 20.079 6.266 -24.314 1.00 97.94 83 VAL A O 1
ATOM 654 N N . CYS A 1 84 ? 20.369 7.375 -22.377 1.00 97.56 84 CYS A N 1
ATOM 655 C CA . CYS A 1 84 ? 18.962 7.761 -22.214 1.00 97.56 84 CYS A CA 1
ATOM 656 C C . CYS A 1 84 ? 18.416 8.519 -23.433 1.00 97.56 84 CYS A C 1
ATOM 658 O O . CYS A 1 84 ? 17.324 8.214 -23.905 1.00 97.56 84 CYS A O 1
ATOM 660 N N . ASP A 1 85 ? 19.186 9.457 -23.988 1.00 97.12 85 ASP A N 1
ATOM 661 C CA . ASP A 1 85 ? 18.794 10.229 -25.169 1.00 97.12 85 ASP A CA 1
ATOM 662 C C . ASP A 1 85 ? 18.715 9.358 -26.430 1.00 97.12 85 ASP A C 1
ATOM 664 O O . ASP A 1 85 ? 17.833 9.552 -27.268 1.00 97.12 85 ASP A O 1
ATOM 668 N N . ALA A 1 86 ? 19.610 8.371 -26.575 1.00 98.00 86 ALA A N 1
ATOM 669 C CA . ALA A 1 86 ? 19.533 7.407 -27.673 1.00 98.00 86 ALA A CA 1
ATOM 670 C C . ALA A 1 86 ? 18.269 6.545 -27.571 1.00 98.00 86 ALA A C 1
ATOM 672 O O . ALA A 1 86 ? 17.557 6.393 -28.563 1.00 98.00 86 ALA A O 1
ATOM 673 N N . PHE A 1 87 ? 17.952 6.051 -26.372 1.00 98.12 87 PHE A N 1
ATOM 674 C CA . PHE A 1 87 ? 16.711 5.325 -26.111 1.00 98.12 87 PHE A CA 1
ATOM 675 C C . PHE A 1 87 ? 15.474 6.191 -26.379 1.00 98.12 87 PHE A C 1
ATOM 677 O O . PHE A 1 87 ? 14.566 5.777 -27.097 1.00 98.12 87 PHE A O 1
ATOM 684 N N . LYS A 1 88 ? 15.464 7.432 -25.879 1.00 96.94 88 LYS A N 1
ATOM 685 C CA . LYS A 1 88 ? 14.387 8.402 -26.112 1.00 96.94 88 LYS A CA 1
ATOM 686 C C . LYS A 1 88 ? 14.162 8.644 -27.604 1.00 96.94 88 LYS A C 1
ATOM 688 O O . LYS A 1 88 ? 13.016 8.715 -28.038 1.00 96.94 88 LYS A O 1
ATOM 693 N N . ASN A 1 89 ? 15.233 8.744 -28.393 1.00 96.94 89 ASN A N 1
ATOM 694 C CA . ASN A 1 89 ? 15.139 8.879 -29.844 1.00 96.94 89 ASN A CA 1
ATOM 695 C C . ASN A 1 89 ? 14.508 7.638 -30.499 1.00 96.94 89 ASN A C 1
ATOM 697 O O . ASN A 1 89 ? 13.661 7.783 -31.375 1.00 96.94 89 ASN A O 1
ATOM 701 N N . ILE A 1 90 ? 14.862 6.428 -30.056 1.00 97.12 90 ILE A N 1
ATOM 702 C CA . ILE A 1 90 ? 14.238 5.185 -30.541 1.00 97.12 90 ILE A CA 1
ATOM 703 C C . ILE A 1 90 ? 12.741 5.175 -30.217 1.00 97.12 90 ILE A C 1
ATOM 705 O O . ILE A 1 90 ? 11.930 4.959 -31.116 1.00 97.12 90 ILE A O 1
ATOM 709 N N . ALA A 1 91 ? 12.365 5.470 -28.970 1.00 95.81 91 ALA A N 1
ATOM 710 C CA . ALA A 1 91 ? 10.965 5.537 -28.553 1.00 95.81 91 ALA A CA 1
ATOM 711 C C . ALA A 1 91 ? 10.183 6.602 -29.342 1.00 95.81 91 ALA A C 1
ATOM 713 O O . ALA A 1 91 ? 9.076 6.339 -29.813 1.00 95.81 91 ALA A O 1
ATOM 714 N N . HIS A 1 92 ? 10.787 7.771 -29.575 1.00 94.88 92 HIS A N 1
ATOM 715 C CA . HIS A 1 92 ? 10.191 8.822 -30.395 1.00 94.88 92 HIS A CA 1
ATOM 716 C C . HIS A 1 92 ? 9.994 8.388 -31.850 1.00 94.88 92 HIS A C 1
ATOM 718 O O . HIS A 1 92 ? 8.945 8.650 -32.421 1.00 94.88 92 HIS A O 1
ATOM 724 N N . VAL A 1 93 ? 10.954 7.687 -32.456 1.00 94.94 93 VAL A N 1
ATOM 725 C CA . VAL A 1 93 ? 10.800 7.174 -33.826 1.00 94.94 93 VAL A CA 1
ATOM 726 C C . VAL A 1 93 ? 9.755 6.054 -33.901 1.00 94.94 93 VAL A C 1
ATOM 728 O O . VAL A 1 93 ? 9.039 5.966 -34.895 1.00 94.94 93 VAL A O 1
ATOM 731 N N . ALA A 1 94 ? 9.655 5.216 -32.867 1.00 94.38 94 ALA A N 1
ATOM 732 C CA . ALA A 1 94 ? 8.739 4.078 -32.822 1.00 94.38 94 ALA A CA 1
ATOM 733 C C . ALA A 1 94 ? 7.271 4.483 -32.584 1.00 94.38 94 ALA A C 1
ATOM 735 O O . ALA A 1 94 ? 6.372 3.877 -33.167 1.00 94.38 94 ALA A O 1
ATOM 736 N N . TYR A 1 95 ? 7.026 5.499 -31.749 1.00 91.12 95 TYR A N 1
ATOM 737 C CA . TYR A 1 95 ? 5.673 5.911 -31.348 1.00 91.12 95 TYR A CA 1
ATOM 738 C C . TYR A 1 95 ? 5.267 7.299 -31.863 1.00 91.12 95 TYR A C 1
ATOM 740 O O . TYR A 1 95 ? 4.077 7.591 -31.979 1.00 91.12 95 TYR A O 1
ATOM 748 N N . GLY A 1 96 ? 6.227 8.155 -32.220 1.00 88.38 96 GLY A N 1
ATOM 749 C CA . GLY A 1 96 ? 5.997 9.547 -32.603 1.00 88.38 96 GLY A CA 1
ATOM 750 C C . GLY A 1 96 ? 5.523 10.375 -31.412 1.00 88.38 96 GLY A C 1
ATOM 751 O O . GLY A 1 96 ? 6.313 11.054 -30.751 1.00 88.38 96 GLY A O 1
ATOM 752 N N . GLN A 1 97 ? 4.222 10.296 -31.141 1.00 82.06 97 GLN A N 1
ATOM 753 C CA . GLN A 1 97 ? 3.551 10.927 -30.008 1.00 82.06 97 GLN A CA 1
ATOM 754 C C . GLN A 1 97 ? 3.284 9.909 -28.885 1.00 82.06 97 GLN A C 1
ATOM 756 O O . GLN A 1 97 ? 3.270 8.705 -29.150 1.00 82.06 97 GLN A O 1
ATOM 761 N N . PRO A 1 98 ? 3.070 10.369 -27.636 1.00 79.06 98 PRO A N 1
ATOM 762 C CA . PRO A 1 98 ? 2.685 9.497 -26.530 1.00 79.06 98 PRO A CA 1
ATOM 763 C C . PRO A 1 98 ? 1.490 8.622 -26.913 1.00 79.06 98 PRO A C 1
ATOM 765 O O . PRO A 1 98 ? 0.493 9.105 -27.459 1.00 79.06 98 PRO A O 1
ATOM 768 N N . CYS A 1 99 ? 1.610 7.318 -26.672 1.00 71.62 99 CYS A N 1
ATOM 769 C CA . CYS A 1 99 ? 0.566 6.377 -27.035 1.00 71.62 99 CY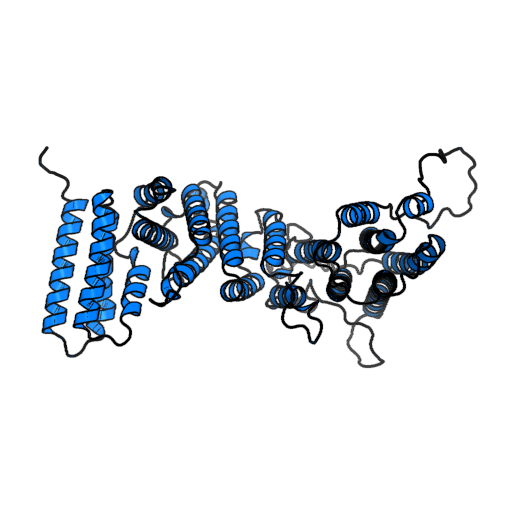S A CA 1
ATOM 770 C C . CYS A 1 99 ? -0.574 6.459 -26.011 1.00 71.62 99 CYS A C 1
ATOM 772 O O . CYS A 1 99 ? -0.383 6.162 -24.835 1.00 71.62 99 CYS A O 1
ATOM 774 N N . ASN A 1 100 ? -1.780 6.808 -26.465 1.00 71.69 100 ASN A N 1
ATOM 775 C CA . ASN A 1 100 ? -2.987 6.776 -25.628 1.00 71.69 100 ASN A CA 1
ATOM 776 C C . ASN A 1 100 ? -3.664 5.391 -25.612 1.00 71.69 100 ASN A C 1
ATOM 778 O O . ASN A 1 100 ? -4.766 5.251 -25.079 1.00 71.69 100 ASN A O 1
ATOM 782 N N . GLN A 1 101 ? -3.073 4.367 -26.241 1.00 69.62 101 GLN A N 1
ATOM 783 C CA . GLN A 1 101 ? -3.682 3.037 -26.272 1.00 69.62 101 GLN A CA 1
ATOM 784 C C . GLN A 1 101 ? -3.559 2.370 -24.902 1.00 69.62 101 GLN A C 1
ATOM 786 O O . GLN A 1 101 ? -2.466 2.212 -24.368 1.00 69.62 101 GLN A O 1
ATOM 791 N N . ARG A 1 102 ? -4.709 1.972 -24.351 1.00 67.00 102 ARG A N 1
ATOM 792 C CA . ARG A 1 102 ? -4.830 1.497 -22.969 1.00 67.00 102 ARG A CA 1
ATOM 793 C C . ARG A 1 102 ? -4.213 0.126 -22.727 1.00 67.00 102 ARG A C 1
ATOM 795 O O . ARG A 1 102 ? -3.682 -0.127 -21.651 1.00 67.00 102 ARG A O 1
ATOM 802 N N . THR A 1 103 ? -4.290 -0.754 -23.718 1.00 82.25 103 THR A N 1
ATOM 803 C CA . THR A 1 103 ? -3.803 -2.126 -23.594 1.00 82.25 103 THR A CA 1
ATOM 804 C C . THR A 1 103 ? -3.296 -2.591 -24.956 1.00 82.25 103 THR A C 1
ATOM 806 O O . THR A 1 103 ? -4.049 -2.507 -25.932 1.00 82.25 103 THR A O 1
ATOM 809 N N . PRO A 1 104 ? -2.033 -3.038 -25.068 1.00 88.31 104 PRO A N 1
ATOM 810 C CA . PRO A 1 104 ? -1.533 -3.615 -26.307 1.00 88.31 104 PRO A CA 1
ATOM 811 C C . PRO A 1 104 ? -2.337 -4.873 -26.664 1.00 88.31 104 PRO A C 1
ATOM 813 O O . PRO A 1 104 ? -2.742 -5.638 -25.792 1.00 88.31 104 PRO A O 1
ATOM 816 N N . SER A 1 105 ? -2.559 -5.108 -27.961 1.00 92.94 105 SER A N 1
ATOM 817 C CA . SER A 1 105 ? -3.120 -6.384 -28.435 1.00 92.94 105 SER A CA 1
ATOM 818 C C . SER A 1 105 ? -2.242 -7.567 -28.005 1.00 92.94 105 SER A C 1
ATOM 820 O O . SER A 1 105 ? -1.043 -7.384 -27.800 1.00 92.94 105 SER A O 1
ATOM 822 N N . LEU A 1 106 ? -2.792 -8.785 -27.967 1.00 95.12 106 LEU A N 1
ATOM 823 C CA . LEU A 1 106 ? -2.016 -9.990 -27.640 1.00 95.12 106 LEU A CA 1
ATOM 824 C C . LEU A 1 106 ? -0.757 -10.137 -28.507 1.00 95.12 106 LEU A C 1
ATOM 826 O O . LEU A 1 106 ? 0.323 -10.351 -27.972 1.00 95.12 106 LEU A O 1
ATOM 830 N N . ALA A 1 107 ? -0.865 -9.920 -29.819 1.00 95.94 107 ALA A N 1
ATOM 831 C CA . ALA A 1 107 ? 0.290 -9.955 -30.715 1.00 95.94 107 ALA A CA 1
ATOM 832 C C . ALA A 1 107 ? 1.347 -8.897 -30.351 1.00 95.94 107 ALA A C 1
ATOM 834 O O . ALA A 1 107 ? 2.536 -9.199 -30.329 1.00 95.94 107 ALA A O 1
ATOM 835 N N . ALA A 1 108 ? 0.924 -7.686 -29.973 1.00 94.50 108 ALA A N 1
ATOM 836 C CA . ALA A 1 108 ? 1.840 -6.662 -29.471 1.00 94.50 108 ALA A CA 1
ATOM 837 C C . ALA A 1 108 ? 2.530 -7.109 -28.167 1.00 94.50 108 ALA A C 1
ATOM 839 O O . ALA A 1 108 ? 3.744 -6.964 -28.054 1.00 94.50 108 ALA A O 1
ATOM 840 N N . MET A 1 109 ? 1.802 -7.724 -27.226 1.00 95.38 109 MET A N 1
ATOM 841 C CA . MET A 1 109 ? 2.396 -8.307 -26.013 1.00 95.38 109 MET A CA 1
ATOM 842 C C . MET A 1 109 ? 3.420 -9.400 -26.341 1.00 95.38 109 MET A C 1
ATOM 844 O O . MET A 1 109 ? 4.525 -9.366 -25.808 1.00 95.38 109 MET A O 1
ATOM 848 N N . CYS A 1 110 ? 3.116 -10.308 -27.274 1.00 96.75 110 CYS A N 1
ATOM 849 C CA . CYS A 1 110 ? 4.075 -11.313 -27.740 1.00 96.75 110 CYS A CA 1
ATOM 850 C C . CYS A 1 110 ? 5.334 -10.661 -28.326 1.00 96.75 110 CYS A C 1
ATOM 852 O O . CYS A 1 110 ? 6.440 -11.076 -28.001 1.00 96.75 110 CYS A O 1
ATOM 854 N N . THR A 1 111 ? 5.196 -9.601 -29.129 1.00 96.56 111 THR A N 1
ATOM 855 C CA . THR A 1 111 ? 6.366 -8.900 -29.682 1.00 96.56 111 THR A CA 1
ATOM 856 C C . THR A 1 111 ? 7.193 -8.155 -28.639 1.00 96.56 111 THR A C 1
ATOM 858 O O . THR A 1 111 ? 8.406 -8.067 -28.802 1.00 96.56 111 THR A O 1
ATOM 861 N N . LEU A 1 112 ? 6.580 -7.663 -27.556 1.00 96.31 112 LEU A N 1
ATOM 862 C CA . LEU A 1 112 ? 7.321 -7.122 -26.412 1.00 96.31 112 LEU A CA 1
ATOM 863 C C . LEU A 1 112 ? 8.156 -8.222 -25.751 1.00 96.31 112 LEU A C 1
ATOM 865 O O . LEU A 1 112 ? 9.347 -8.036 -25.539 1.00 96.31 112 LEU A O 1
ATOM 869 N N . VAL A 1 113 ? 7.556 -9.389 -25.492 1.00 96.62 113 VAL A N 1
ATOM 870 C CA . VAL A 1 113 ? 8.267 -10.531 -24.898 1.00 96.62 113 VAL A CA 1
ATOM 871 C C . VAL A 1 113 ? 9.419 -10.983 -25.792 1.00 96.62 113 VAL A C 1
ATOM 873 O O . VAL A 1 113 ? 10.526 -11.155 -25.291 1.00 96.62 113 VAL A O 1
ATOM 876 N N . ILE A 1 114 ? 9.199 -11.118 -27.104 1.00 96.56 114 ILE A N 1
ATOM 877 C CA . ILE A 1 114 ? 10.268 -11.470 -28.052 1.00 96.56 114 ILE A CA 1
ATOM 878 C C . ILE A 1 114 ? 11.400 -10.441 -27.962 1.00 96.56 114 ILE A C 1
ATOM 880 O O . ILE A 1 114 ? 12.547 -10.826 -27.777 1.00 96.56 114 ILE A O 1
ATOM 884 N N . GLY A 1 115 ? 11.078 -9.145 -28.012 1.00 96.31 115 GLY A N 1
ATOM 885 C CA . GLY A 1 115 ? 12.068 -8.065 -27.974 1.00 96.31 115 GLY A CA 1
ATOM 886 C C . GLY A 1 115 ? 12.888 -8.058 -26.691 1.00 96.31 115 GLY A C 1
ATOM 887 O O . GLY A 1 115 ? 14.108 -7.942 -26.746 1.00 96.31 115 GLY A O 1
ATOM 888 N N . GLY A 1 116 ? 12.234 -8.244 -25.545 1.00 95.44 116 GLY A N 1
ATOM 889 C CA . GLY A 1 116 ? 12.900 -8.321 -24.247 1.00 95.44 116 GLY A CA 1
ATOM 890 C C . GLY A 1 116 ? 13.860 -9.507 -24.110 1.00 95.44 116 GLY A C 1
ATOM 891 O O . GLY A 1 116 ? 14.829 -9.405 -23.361 1.00 95.44 116 GLY A O 1
ATOM 892 N N . ASN A 1 117 ? 13.621 -10.594 -24.850 1.00 94.94 117 ASN A N 1
ATOM 893 C CA . ASN A 1 117 ? 14.445 -11.806 -24.848 1.00 94.94 117 ASN A CA 1
ATOM 894 C C . ASN A 1 117 ? 15.419 -11.890 -26.037 1.00 94.94 117 ASN A C 1
ATOM 896 O O . ASN A 1 117 ? 16.109 -12.900 -26.175 1.00 94.94 117 ASN A O 1
ATOM 900 N N . MET A 1 118 ? 15.493 -10.867 -26.899 1.00 93.88 118 MET A N 1
ATOM 901 C CA . MET A 1 118 ? 16.513 -10.842 -27.948 1.00 93.88 118 MET A CA 1
ATOM 902 C C . MET A 1 118 ? 17.899 -10.744 -27.296 1.00 93.88 118 MET A C 1
ATOM 904 O O . MET A 1 118 ? 18.086 -9.916 -26.397 1.00 93.88 118 MET A O 1
ATOM 908 N N . PRO A 1 119 ? 18.870 -11.570 -27.721 1.00 88.56 119 PRO A N 1
ATOM 909 C CA . PRO A 1 119 ? 20.204 -11.533 -27.151 1.00 88.56 119 PRO A CA 1
ATOM 910 C C . PRO A 1 119 ? 20.831 -10.159 -27.394 1.00 88.56 119 PRO A C 1
ATOM 912 O O . PRO A 1 119 ? 20.859 -9.656 -28.518 1.00 88.56 119 PRO A O 1
ATOM 915 N N . ALA A 1 120 ? 21.389 -9.566 -26.339 1.00 84.94 120 ALA A N 1
ATOM 916 C CA . ALA A 1 120 ? 22.318 -8.453 -26.469 1.00 84.94 120 ALA A CA 1
ATOM 917 C C . ALA A 1 120 ? 23.652 -9.019 -26.978 1.00 84.94 120 ALA A C 1
ATOM 919 O O . ALA A 1 120 ? 24.596 -9.175 -26.222 1.00 84.94 120 ALA A O 1
ATOM 920 N N . THR A 1 121 ? 23.689 -9.434 -28.241 1.00 72.44 121 THR A N 1
ATOM 921 C CA . THR A 1 121 ? 24.872 -9.988 -28.913 1.00 72.44 121 THR A CA 1
ATOM 922 C C . THR A 1 121 ? 26.104 -9.115 -28.663 1.00 72.44 121 THR A C 1
ATOM 924 O O . THR A 1 121 ? 26.107 -7.930 -29.024 1.00 72.44 121 THR A O 1
ATOM 927 N N . ASP A 1 122 ? 27.136 -9.722 -28.070 1.00 60.53 122 ASP A N 1
ATOM 928 C CA . ASP A 1 122 ? 28.473 -9.162 -27.874 1.00 60.53 122 ASP A CA 1
ATOM 929 C C . ASP A 1 122 ? 29.151 -8.983 -29.239 1.00 60.53 122 ASP A C 1
ATOM 931 O O . ASP A 1 122 ? 29.846 -9.855 -29.746 1.00 60.53 122 ASP A O 1
ATOM 935 N N . PHE A 1 123 ? 28.900 -7.846 -29.884 1.00 58.03 123 PHE A N 1
ATOM 936 C CA . PHE A 1 123 ? 29.452 -7.533 -31.206 1.00 58.03 123 PHE A CA 1
ATOM 937 C C . PHE A 1 123 ? 30.874 -6.941 -31.173 1.00 58.03 123 PHE A C 1
ATOM 939 O O . PHE A 1 123 ? 31.336 -6.465 -32.208 1.00 58.03 123 PHE A O 1
ATOM 946 N N . ASP A 1 124 ? 31.568 -6.931 -30.029 1.00 50.09 124 ASP A N 1
ATOM 947 C CA . ASP A 1 124 ? 32.893 -6.304 -29.912 1.00 50.09 124 ASP A CA 1
ATOM 948 C C . ASP A 1 124 ? 33.960 -7.276 -29.377 1.00 50.09 124 ASP A C 1
ATOM 950 O O . ASP A 1 124 ? 33.850 -7.790 -28.266 1.00 50.09 124 ASP A O 1
ATOM 954 N N . ASN A 1 125 ? 35.031 -7.415 -30.171 1.00 48.22 125 ASN A N 1
ATOM 955 C CA . ASN A 1 125 ? 36.341 -8.030 -29.898 1.00 48.22 125 ASN A CA 1
ATOM 956 C C . ASN A 1 125 ? 36.641 -9.463 -30.375 1.00 48.22 125 ASN A C 1
ATOM 958 O O . ASN A 1 125 ? 37.615 -10.044 -29.899 1.00 48.22 125 ASN A O 1
ATOM 962 N N . THR A 1 126 ? 36.013 -9.984 -31.432 1.00 47.09 126 THR A N 1
ATOM 963 C CA . THR A 1 126 ? 36.793 -10.850 -32.345 1.00 47.09 126 THR A CA 1
ATOM 964 C C . THR A 1 126 ? 37.749 -9.969 -33.145 1.00 47.09 126 THR A C 1
ATOM 966 O O . THR A 1 126 ? 37.563 -9.679 -34.327 1.00 47.09 126 THR A O 1
ATOM 969 N N . SER A 1 127 ? 38.779 -9.483 -32.452 1.00 50.06 127 SER A N 1
ATOM 970 C CA . SER A 1 127 ? 40.047 -9.121 -33.060 1.00 50.06 127 SER A CA 1
ATOM 971 C C . SER A 1 127 ? 40.502 -10.315 -33.894 1.00 50.06 127 SER A C 1
ATOM 973 O O . SER A 1 127 ? 40.827 -11.346 -33.325 1.00 50.06 127 SER A O 1
ATOM 975 N N . VAL A 1 128 ? 40.364 -10.197 -35.212 1.00 52.22 128 VAL A N 1
ATOM 976 C CA . VAL A 1 128 ? 41.271 -10.532 -36.335 1.00 52.22 128 VAL A CA 1
ATOM 977 C C . VAL A 1 128 ? 42.489 -11.467 -36.099 1.00 52.22 128 VAL A C 1
ATOM 979 O O . VAL A 1 128 ? 43.418 -11.443 -36.891 1.00 52.22 128 VAL A O 1
ATOM 982 N N . ASP A 1 129 ? 42.505 -12.349 -35.105 1.00 51.88 129 ASP A N 1
ATOM 983 C CA . ASP A 1 129 ? 43.512 -13.405 -34.947 1.00 51.88 129 ASP A CA 1
ATOM 984 C C . ASP A 1 129 ? 42.855 -14.772 -35.162 1.00 51.88 129 ASP A C 1
ATOM 986 O O . ASP A 1 129 ? 42.626 -15.568 -34.256 1.00 51.88 129 ASP A O 1
ATOM 990 N N . SER A 1 130 ? 42.498 -14.999 -36.426 1.00 54.81 130 SER A N 1
ATOM 991 C CA . SER A 1 130 ? 42.961 -16.151 -37.203 1.00 54.81 130 SER A CA 1
ATOM 992 C C . SER A 1 130 ? 43.282 -17.420 -36.396 1.00 54.81 130 SER A C 1
ATOM 994 O O . SER A 1 130 ? 44.442 -17.788 -36.229 1.00 54.81 130 SER A O 1
ATOM 996 N N . SER A 1 131 ? 42.254 -18.132 -35.945 1.00 53.91 131 SER A N 1
ATOM 997 C CA . SER A 1 131 ? 42.338 -19.586 -35.781 1.00 53.91 131 SER A CA 1
ATOM 998 C C . SER A 1 131 ? 41.105 -20.197 -36.435 1.00 53.91 131 SER A C 1
ATOM 1000 O O . SER A 1 131 ? 39.999 -20.158 -35.907 1.00 53.91 131 SER A O 1
ATOM 1002 N N . GLU A 1 132 ? 41.311 -20.651 -37.670 1.00 56.78 132 GLU A N 1
ATOM 1003 C CA . GLU A 1 132 ? 40.392 -21.503 -38.414 1.00 56.78 132 GLU A CA 1
ATOM 1004 C C . GLU A 1 132 ? 40.209 -22.803 -37.626 1.00 56.78 132 GLU A C 1
ATOM 1006 O O . GLU A 1 132 ? 41.059 -23.676 -37.710 1.00 56.78 132 GLU A O 1
ATOM 1011 N N . ASP A 1 133 ? 39.151 -22.928 -36.831 1.00 54.59 133 ASP A N 1
ATOM 1012 C CA . ASP A 1 133 ? 38.615 -24.241 -36.462 1.00 54.59 133 ASP A CA 1
ATOM 1013 C C . ASP A 1 133 ? 37.134 -24.105 -36.071 1.00 54.59 133 ASP A C 1
ATOM 1015 O O . ASP A 1 133 ? 36.770 -23.734 -34.957 1.00 54.59 133 ASP A O 1
ATOM 1019 N N . SER A 1 134 ? 36.296 -24.345 -37.084 1.00 60.12 134 SER A N 1
ATOM 1020 C CA . SER A 1 134 ? 34.896 -24.799 -37.060 1.00 60.12 134 SER A CA 1
ATOM 1021 C C . SER A 1 134 ? 34.116 -24.639 -35.745 1.00 60.12 134 SER A C 1
ATOM 1023 O O . SER A 1 134 ? 33.971 -25.597 -34.981 1.00 60.12 134 SER A O 1
ATOM 1025 N N . ILE A 1 135 ? 33.522 -23.466 -35.527 1.00 53.00 135 ILE A N 1
ATOM 1026 C CA . ILE A 1 135 ? 32.411 -23.314 -34.581 1.00 53.00 135 ILE A CA 1
ATOM 1027 C C . ILE A 1 135 ? 31.130 -23.172 -35.407 1.00 53.00 135 ILE A C 1
ATOM 1029 O O . ILE A 1 135 ? 31.050 -22.296 -36.263 1.00 53.00 135 ILE A O 1
ATOM 1033 N N . ASP A 1 136 ? 30.178 -24.073 -35.158 1.00 53.69 136 ASP A N 1
ATOM 1034 C CA . ASP A 1 136 ? 28.871 -24.205 -35.811 1.00 53.69 136 ASP A CA 1
ATOM 1035 C C . ASP A 1 136 ? 28.183 -22.851 -36.088 1.00 53.69 136 ASP A C 1
ATOM 1037 O O . ASP A 1 136 ? 27.675 -22.197 -35.174 1.00 53.69 136 ASP A O 1
ATOM 1041 N N . GLU A 1 137 ? 28.105 -22.461 -37.367 1.00 55.97 137 GLU A N 1
ATOM 1042 C CA . GLU A 1 137 ? 27.369 -21.276 -37.851 1.00 55.97 137 GLU A CA 1
ATOM 1043 C C . GLU A 1 137 ? 25.836 -21.396 -37.670 1.00 55.97 137 GLU A C 1
ATOM 1045 O O . GLU A 1 137 ? 25.114 -20.416 -37.833 1.00 55.97 137 GLU A O 1
ATOM 1050 N N . ASP A 1 138 ? 25.321 -22.565 -37.269 1.00 55.56 138 ASP A N 1
ATOM 1051 C CA . ASP A 1 138 ? 23.887 -22.892 -37.300 1.00 55.56 138 ASP A CA 1
ATOM 1052 C C . ASP A 1 138 ? 23.062 -22.426 -36.079 1.00 55.56 138 ASP A C 1
ATOM 1054 O O . ASP A 1 138 ? 21.844 -22.602 -36.064 1.00 55.56 138 ASP A O 1
ATOM 1058 N N . ASN A 1 139 ? 23.669 -21.824 -35.045 1.00 52.97 139 ASN A N 1
ATOM 1059 C CA . ASN A 1 139 ? 22.952 -21.488 -33.796 1.00 52.97 139 ASN A CA 1
ATOM 1060 C C . ASN A 1 139 ? 22.778 -19.994 -33.487 1.00 52.97 139 ASN A C 1
ATOM 1062 O O . ASN A 1 139 ? 22.149 -19.653 -32.481 1.00 52.97 139 ASN A O 1
ATOM 1066 N N . VAL A 1 140 ? 23.268 -19.087 -34.335 1.00 56.22 140 VAL A N 1
ATOM 1067 C CA . VAL A 1 140 ? 22.973 -17.653 -34.195 1.00 56.22 140 VAL A CA 1
ATOM 1068 C C . VAL A 1 140 ? 21.891 -17.299 -35.202 1.00 56.22 140 VAL A C 1
ATOM 1070 O O . VAL A 1 140 ? 22.188 -16.903 -36.323 1.00 56.22 140 VAL A O 1
ATOM 1073 N N . LEU A 1 141 ? 20.624 -17.456 -34.800 1.00 62.53 141 LEU A N 1
ATOM 1074 C CA . LEU A 1 141 ? 19.506 -16.844 -35.523 1.00 62.53 141 LEU A CA 1
ATOM 1075 C C . LEU A 1 141 ? 19.863 -15.382 -35.801 1.00 62.53 141 LEU A C 1
ATOM 1077 O O . LEU A 1 141 ? 20.086 -14.614 -34.856 1.00 62.53 141 LEU A O 1
ATOM 1081 N N . ASP A 1 142 ? 19.938 -15.020 -37.081 1.00 81.69 142 ASP A N 1
ATOM 1082 C CA . ASP A 1 142 ? 20.233 -13.655 -37.481 1.00 81.69 142 ASP A CA 1
ATOM 1083 C C . ASP A 1 142 ? 19.150 -12.754 -36.872 1.00 81.69 142 ASP A C 1
ATOM 1085 O O . ASP A 1 142 ? 17.947 -13.006 -36.997 1.00 81.69 142 ASP A O 1
ATOM 1089 N N . MET A 1 143 ? 19.551 -11.711 -36.142 1.00 86.19 143 MET A N 1
ATOM 1090 C CA . MET A 1 143 ? 18.583 -10.786 -35.549 1.00 86.19 143 MET A CA 1
ATOM 1091 C C . MET A 1 143 ? 17.674 -10.173 -36.616 1.00 86.19 143 MET A C 1
ATOM 1093 O O . MET A 1 143 ? 16.521 -9.842 -36.317 1.00 86.19 143 MET A O 1
ATOM 1097 N N . ASP A 1 144 ? 18.172 -10.050 -37.846 1.00 89.50 144 ASP A N 1
ATOM 1098 C CA . ASP A 1 144 ? 17.399 -9.569 -38.981 1.00 89.50 144 ASP A CA 1
ATOM 1099 C C . ASP A 1 144 ? 16.241 -10.522 -39.327 1.00 89.50 144 ASP A C 1
ATOM 1101 O O . ASP A 1 144 ? 15.136 -10.037 -39.590 1.00 89.50 144 ASP A O 1
ATOM 1105 N N . ASP A 1 145 ? 16.413 -11.840 -39.182 1.00 92.44 145 ASP A N 1
ATOM 1106 C CA . ASP A 1 145 ? 15.347 -12.828 -39.399 1.00 92.44 145 ASP A CA 1
ATOM 1107 C C . ASP A 1 145 ? 14.208 -12.662 -38.389 1.00 92.44 145 ASP A C 1
ATOM 1109 O O . ASP A 1 145 ? 13.029 -12.711 -38.752 1.00 92.44 145 ASP A O 1
ATOM 1113 N N . ILE A 1 146 ? 14.531 -12.390 -37.118 1.00 93.75 146 ILE A N 1
ATOM 1114 C CA . ILE A 1 146 ? 13.518 -12.154 -36.076 1.00 93.75 146 ILE A CA 1
ATOM 1115 C C . ILE A 1 146 ? 12.724 -10.875 -36.382 1.00 93.75 146 ILE A C 1
ATOM 1117 O O . ILE A 1 146 ? 11.497 -10.846 -36.241 1.00 93.75 146 ILE A O 1
ATOM 1121 N N . TYR A 1 147 ? 13.395 -9.806 -36.821 1.00 94.75 147 TYR A N 1
ATOM 1122 C CA . TYR A 1 147 ? 12.721 -8.565 -37.204 1.00 94.75 147 TYR A CA 1
ATOM 1123 C C . TYR A 1 147 ? 11.877 -8.720 -38.473 1.00 94.75 147 TYR A C 1
ATOM 1125 O O . TYR A 1 147 ? 10.798 -8.120 -38.545 1.00 94.75 147 TYR A O 1
ATOM 1133 N N . GLU A 1 148 ? 12.324 -9.508 -39.455 1.00 94.75 148 GLU A N 1
ATOM 1134 C CA . GLU A 1 148 ? 11.536 -9.781 -40.658 1.00 94.75 148 GLU A CA 1
ATOM 1135 C C . GLU A 1 148 ? 10.330 -10.683 -40.380 1.00 94.75 148 GLU A C 1
ATOM 1137 O O . GLU A 1 148 ? 9.250 -10.418 -40.914 1.00 94.75 148 GLU A O 1
ATOM 1142 N N . ALA A 1 149 ? 10.459 -11.651 -39.468 1.00 95.69 149 ALA A N 1
ATOM 1143 C CA . ALA A 1 149 ? 9.361 -12.517 -39.041 1.00 95.69 149 ALA A CA 1
ATOM 1144 C C . ALA A 1 149 ? 8.231 -11.755 -38.322 1.00 95.69 149 ALA A C 1
ATOM 1146 O O . ALA A 1 149 ? 7.070 -12.173 -38.355 1.00 95.69 149 ALA A O 1
ATOM 1147 N N . VAL A 1 150 ? 8.536 -10.621 -37.679 1.00 96.00 150 VAL A N 1
ATOM 1148 C CA . VAL A 1 150 ? 7.532 -9.805 -36.984 1.00 96.00 150 VAL A CA 1
ATOM 1149 C C . VAL A 1 150 ? 6.833 -8.836 -37.950 1.00 96.00 150 VAL A C 1
ATOM 1151 O O . VAL A 1 150 ? 7.499 -8.022 -38.605 1.00 96.00 150 VAL A O 1
ATOM 1154 N N . PRO A 1 151 ? 5.481 -8.822 -37.999 1.00 95.19 151 PRO A N 1
ATOM 1155 C CA . PRO A 1 151 ? 4.737 -7.914 -38.865 1.00 95.19 151 PRO A CA 1
ATOM 1156 C C . PRO A 1 151 ? 5.114 -6.436 -38.649 1.00 95.19 151 PRO A C 1
ATOM 1158 O O . PRO A 1 151 ? 5.231 -5.999 -37.498 1.00 95.19 151 PRO A O 1
ATOM 1161 N N . PRO A 1 152 ? 5.229 -5.617 -39.718 1.00 92.81 152 PRO A N 1
ATOM 1162 C CA . PRO A 1 152 ? 5.753 -4.250 -39.626 1.00 92.81 152 PRO A CA 1
ATOM 1163 C C . PRO A 1 152 ? 5.077 -3.346 -38.585 1.00 92.81 152 PRO A C 1
ATOM 1165 O O . PRO A 1 152 ? 5.750 -2.552 -37.933 1.00 92.81 152 PRO A O 1
ATOM 1168 N N . HIS A 1 153 ? 3.764 -3.487 -38.385 1.00 92.06 153 HIS A N 1
ATOM 1169 C CA . HIS A 1 153 ? 2.989 -2.687 -37.428 1.00 92.06 153 HIS A CA 1
ATOM 1170 C C . HIS A 1 153 ? 3.257 -3.053 -35.957 1.00 92.06 153 HIS A C 1
ATOM 1172 O O . HIS A 1 153 ? 2.967 -2.253 -35.065 1.00 92.06 153 HIS A O 1
ATOM 1178 N N . TYR A 1 154 ? 3.847 -4.225 -35.688 1.00 95.19 154 TYR A N 1
ATOM 1179 C CA . TYR A 1 154 ? 4.266 -4.629 -34.346 1.00 95.19 154 TYR A CA 1
ATOM 1180 C C . TYR A 1 154 ? 5.756 -4.392 -34.063 1.00 95.19 154 TYR A C 1
ATOM 1182 O O . TYR A 1 154 ? 6.161 -4.366 -32.900 1.00 95.19 154 TYR A O 1
ATOM 1190 N N . ARG A 1 155 ? 6.576 -4.115 -35.088 1.00 95.50 155 ARG A N 1
ATOM 1191 C CA . ARG A 1 155 ? 8.025 -3.876 -34.925 1.00 95.50 155 ARG A CA 1
ATOM 1192 C C . ARG A 1 155 ? 8.354 -2.718 -33.977 1.00 95.50 155 ARG A C 1
ATOM 1194 O O . ARG A 1 155 ? 9.417 -2.724 -33.365 1.00 95.50 155 ARG A O 1
ATOM 1201 N N . ARG A 1 156 ? 7.443 -1.751 -33.802 1.00 95.06 156 ARG A N 1
ATOM 1202 C CA . ARG A 1 156 ? 7.599 -0.642 -32.840 1.00 95.06 156 ARG A CA 1
ATOM 1203 C C . ARG A 1 156 ? 7.635 -1.097 -31.376 1.00 95.06 156 ARG A C 1
ATOM 1205 O O . ARG A 1 156 ? 8.357 -0.508 -30.580 1.00 95.06 156 ARG A O 1
ATOM 1212 N N . PHE A 1 157 ? 6.884 -2.143 -31.034 1.00 95.56 157 PHE A N 1
ATOM 1213 C CA . PHE A 1 157 ? 6.891 -2.731 -29.694 1.00 95.56 157 PHE A CA 1
ATOM 1214 C C . PHE A 1 157 ? 8.190 -3.517 -29.493 1.00 95.56 157 PHE A C 1
ATOM 1216 O O . PHE A 1 157 ? 8.914 -3.293 -28.525 1.00 95.56 157 PHE A O 1
ATOM 1223 N N . LEU A 1 158 ? 8.532 -4.341 -30.487 1.00 96.81 158 LEU A N 1
ATOM 1224 C CA . LEU A 1 158 ? 9.745 -5.154 -30.515 1.00 96.81 158 LEU A CA 1
ATOM 1225 C C . LEU A 1 158 ? 11.026 -4.318 -30.338 1.00 96.81 158 LEU A C 1
ATOM 1227 O O . LEU A 1 158 ? 11.825 -4.608 -29.452 1.00 96.81 158 LEU A O 1
ATOM 1231 N N . ILE A 1 159 ? 11.227 -3.265 -31.147 1.00 96.94 159 ILE A N 1
ATOM 1232 C CA . ILE A 1 159 ? 12.458 -2.451 -31.107 1.00 96.94 159 ILE A CA 1
ATOM 1233 C C . ILE A 1 159 ? 12.649 -1.743 -29.765 1.00 96.94 159 ILE A C 1
ATOM 1235 O O . ILE A 1 159 ? 13.775 -1.658 -29.286 1.00 96.94 159 IL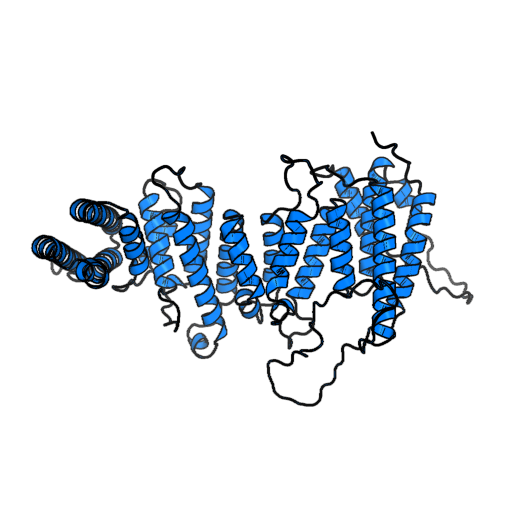E A O 1
ATOM 1239 N N . VAL A 1 160 ? 11.578 -1.234 -29.152 1.00 97.25 160 VAL A N 1
ATOM 1240 C CA . VAL A 1 160 ? 11.680 -0.503 -27.883 1.00 97.25 160 VAL A CA 1
ATOM 1241 C C . VAL A 1 160 ? 11.969 -1.452 -26.727 1.00 97.25 160 VAL A C 1
ATOM 1243 O O . VAL A 1 160 ? 12.840 -1.150 -25.912 1.00 97.25 160 VAL A O 1
ATOM 1246 N N . SER A 1 161 ? 11.316 -2.616 -26.702 1.00 97.62 161 SER A N 1
ATOM 1247 C CA . SER A 1 161 ? 11.589 -3.642 -25.696 1.00 97.62 161 SER A CA 1
ATOM 1248 C C . SER A 1 161 ? 13.018 -4.193 -25.814 1.00 97.62 161 SER A C 1
ATOM 1250 O O . SER A 1 161 ? 13.742 -4.243 -24.820 1.00 97.62 161 SER A O 1
ATOM 1252 N N . HIS A 1 162 ? 13.481 -4.477 -27.038 1.00 97.44 162 HIS A N 1
ATOM 1253 C CA . HIS A 1 162 ? 14.861 -4.905 -27.293 1.00 97.44 162 HIS A CA 1
ATOM 1254 C C . HIS A 1 162 ? 15.883 -3.822 -26.928 1.00 97.44 162 HIS A C 1
ATOM 1256 O O . HIS A 1 162 ? 16.863 -4.106 -26.244 1.00 97.44 162 HIS A O 1
ATOM 1262 N N . ALA A 1 163 ? 15.649 -2.564 -27.311 1.00 97.81 163 ALA A N 1
ATOM 1263 C CA . ALA A 1 163 ? 16.526 -1.456 -26.941 1.00 97.81 163 ALA A CA 1
ATOM 1264 C C . ALA A 1 163 ? 16.659 -1.315 -25.417 1.00 97.81 163 ALA A C 1
ATOM 1266 O O . ALA A 1 163 ? 17.756 -1.075 -24.919 1.00 97.81 163 ALA A O 1
ATOM 1267 N N . LEU A 1 164 ? 15.561 -1.476 -24.672 1.00 98.19 164 LEU A N 1
ATOM 1268 C CA . LEU A 1 164 ? 15.603 -1.432 -23.216 1.00 98.19 164 LEU A CA 1
ATOM 1269 C C . LEU A 1 164 ? 16.370 -2.622 -22.629 1.00 98.19 164 LEU A C 1
ATOM 1271 O O . LEU A 1 164 ? 17.240 -2.411 -21.786 1.00 98.19 164 LEU A O 1
ATOM 1275 N N . SER A 1 165 ? 16.075 -3.841 -23.091 1.00 97.31 165 SER A N 1
ATOM 1276 C CA . SER A 1 165 ? 16.769 -5.062 -22.662 1.00 97.31 165 SER A CA 1
ATOM 1277 C C . SER A 1 165 ? 18.279 -4.939 -22.879 1.00 97.31 165 SER A C 1
ATOM 1279 O O . SER A 1 165 ? 19.057 -5.103 -21.948 1.00 97.31 165 SER A O 1
ATOM 1281 N N . MET A 1 166 ? 18.694 -4.463 -24.054 1.00 96.69 166 MET A N 1
ATOM 1282 C CA . MET A 1 166 ? 20.093 -4.187 -24.386 1.00 96.69 166 MET A CA 1
ATOM 1283 C C . MET A 1 166 ? 20.766 -3.217 -23.403 1.00 96.69 166 MET A C 1
ATOM 1285 O O . MET A 1 166 ? 21.888 -3.467 -22.967 1.00 96.69 166 MET A O 1
ATOM 1289 N N . ILE A 1 167 ? 20.095 -2.125 -23.017 1.00 97.50 167 ILE A N 1
ATOM 1290 C CA . ILE A 1 167 ? 20.639 -1.184 -22.024 1.00 97.50 167 ILE A CA 1
ATOM 1291 C C . ILE A 1 167 ? 20.798 -1.866 -20.666 1.00 97.50 167 ILE A C 1
ATOM 1293 O O . ILE A 1 167 ? 21.825 -1.689 -20.017 1.00 97.50 167 ILE A O 1
ATOM 1297 N N . LEU A 1 168 ? 19.796 -2.632 -20.233 1.00 96.62 168 LEU A N 1
ATOM 1298 C CA . LEU A 1 168 ? 19.812 -3.316 -18.940 1.00 96.62 168 LEU A CA 1
ATOM 1299 C C . LEU A 1 168 ? 20.804 -4.491 -18.907 1.00 96.62 168 LEU A C 1
ATOM 1301 O O . LEU A 1 168 ? 21.322 -4.797 -17.840 1.00 96.62 168 LEU A O 1
ATOM 1305 N N . CYS A 1 169 ? 21.101 -5.127 -20.038 1.00 95.19 169 CYS A N 1
ATOM 1306 C CA . CYS A 1 169 ? 22.104 -6.187 -20.127 1.00 95.19 169 CYS A CA 1
ATOM 1307 C C . CYS A 1 169 ? 23.533 -5.631 -20.159 1.00 95.19 169 CYS A C 1
ATOM 1309 O O . CYS A 1 169 ? 24.393 -6.122 -19.433 1.00 95.19 169 CYS A O 1
ATOM 1311 N N . ILE A 1 170 ? 23.793 -4.606 -20.978 1.00 95.00 170 ILE A N 1
ATOM 1312 C CA . ILE A 1 170 ? 25.155 -4.099 -21.214 1.00 95.00 170 ILE A CA 1
ATOM 1313 C C . ILE A 1 170 ? 25.588 -3.112 -20.123 1.00 95.00 170 ILE A C 1
ATOM 1315 O O . ILE A 1 170 ? 26.740 -3.105 -19.689 1.00 95.00 170 ILE A O 1
ATOM 1319 N N . CYS A 1 171 ? 24.697 -2.215 -19.697 1.00 95.19 171 CYS A N 1
ATOM 1320 C CA . CYS A 1 171 ? 25.051 -1.156 -18.758 1.00 95.19 171 CYS A CA 1
ATOM 1321 C C . CYS A 1 171 ? 24.855 -1.601 -17.307 1.00 95.19 171 CYS A C 1
ATOM 1323 O O . CYS A 1 171 ? 23.904 -2.299 -16.964 1.00 95.19 171 CYS A O 1
ATOM 1325 N N . THR A 1 172 ? 25.701 -1.092 -16.407 1.00 90.50 172 THR A N 1
ATOM 1326 C CA . THR A 1 172 ? 25.444 -1.232 -14.967 1.00 90.50 172 THR A CA 1
ATOM 1327 C C . THR A 1 172 ? 24.107 -0.582 -14.605 1.00 90.50 172 THR A C 1
ATOM 1329 O O . THR A 1 172 ? 23.785 0.505 -15.093 1.00 90.50 172 THR A O 1
ATOM 1332 N N . HIS A 1 173 ? 23.325 -1.223 -13.729 1.00 91.81 173 HIS A N 1
ATOM 1333 C CA . HIS A 1 173 ? 22.029 -0.708 -13.266 1.00 91.81 173 HIS A CA 1
ATOM 1334 C C . HIS A 1 173 ? 22.210 0.462 -12.295 1.00 91.81 173 HIS A C 1
ATOM 1336 O O . HIS A 1 173 ? 21.830 0.406 -11.132 1.00 91.81 173 HIS A O 1
ATOM 1342 N N . HIS A 1 174 ? 22.831 1.542 -12.748 1.00 94.50 174 HIS A N 1
ATOM 1343 C CA . HIS A 1 174 ? 22.974 2.743 -11.947 1.00 94.50 174 HIS A CA 1
ATOM 1344 C C . HIS A 1 174 ? 21.607 3.411 -11.750 1.00 94.50 174 HIS A C 1
ATOM 1346 O O . HIS A 1 174 ? 20.843 3.560 -12.705 1.00 94.50 174 HIS A O 1
ATOM 1352 N N . HIS A 1 175 ? 21.323 3.884 -10.536 1.00 95.25 175 HIS A N 1
ATOM 1353 C CA . HIS A 1 175 ? 20.015 4.435 -10.176 1.00 95.25 175 HIS A CA 1
ATOM 1354 C C . HIS A 1 175 ? 19.531 5.548 -11.120 1.00 95.25 175 HIS A C 1
ATOM 1356 O O . HIS A 1 175 ? 18.413 5.510 -11.632 1.00 95.25 175 HIS A O 1
ATOM 1362 N N . THR A 1 176 ? 20.405 6.514 -11.426 1.00 96.38 176 THR A N 1
ATOM 1363 C CA . THR A 1 176 ? 20.125 7.600 -12.384 1.00 96.38 176 THR A CA 1
ATOM 1364 C C . THR A 1 176 ? 19.690 7.084 -13.755 1.00 96.38 176 THR A C 1
ATOM 1366 O O . THR A 1 176 ? 18.757 7.638 -14.335 1.00 96.38 176 THR A O 1
ATOM 1369 N N . LEU A 1 177 ? 20.352 6.043 -14.279 1.00 97.31 177 LEU A N 1
ATOM 1370 C CA . LEU A 1 177 ? 20.055 5.487 -15.600 1.00 97.31 177 LEU A CA 1
ATOM 1371 C C . LEU A 1 177 ? 18.631 4.928 -15.612 1.00 97.31 177 LEU A C 1
ATOM 1373 O O . LEU A 1 177 ? 17.804 5.369 -16.407 1.00 97.31 177 LEU A O 1
ATOM 1377 N N . VAL A 1 178 ? 18.320 4.038 -14.667 1.00 97.88 178 VAL A N 1
ATOM 1378 C CA . VAL A 1 178 ? 17.012 3.371 -14.579 1.00 97.88 178 VAL A CA 1
ATOM 1379 C C . VAL A 1 178 ? 15.889 4.384 -14.318 1.00 97.88 178 VAL A C 1
ATOM 1381 O O . VAL A 1 178 ? 14.877 4.376 -15.015 1.00 97.88 178 VAL A O 1
ATOM 1384 N N . THR A 1 179 ? 16.081 5.333 -13.397 1.00 97.38 179 THR A N 1
ATOM 1385 C CA . THR A 1 179 ? 15.077 6.366 -13.078 1.00 97.38 179 THR A CA 1
ATOM 1386 C C . THR A 1 179 ? 14.840 7.344 -14.239 1.00 97.38 179 THR A C 1
ATOM 1388 O O . THR A 1 179 ? 13.716 7.831 -14.429 1.00 97.38 179 THR A O 1
ATOM 1391 N N . THR A 1 180 ? 15.868 7.638 -15.041 1.00 97.38 180 THR A N 1
ATOM 1392 C CA . THR A 1 180 ? 15.735 8.487 -16.239 1.00 97.38 180 THR A CA 1
ATOM 1393 C C . THR A 1 180 ? 15.020 7.737 -17.362 1.00 97.38 180 THR A C 1
ATOM 1395 O O . THR A 1 180 ? 14.074 8.277 -17.938 1.00 97.38 180 THR A O 1
ATOM 1398 N N . LEU A 1 181 ? 15.388 6.475 -17.608 1.00 98.00 181 LEU A N 1
ATOM 1399 C CA . LEU A 1 181 ? 14.689 5.598 -18.553 1.00 98.00 181 LEU A CA 1
ATOM 1400 C C . LEU A 1 181 ? 13.217 5.425 -18.174 1.00 98.00 181 LEU A C 1
ATOM 1402 O O . LEU A 1 181 ? 12.361 5.542 -19.047 1.00 98.00 181 LEU A O 1
ATOM 1406 N N . LEU A 1 182 ? 12.909 5.246 -16.884 1.00 97.88 182 LEU A N 1
ATOM 1407 C CA . LEU A 1 182 ? 11.533 5.187 -16.385 1.00 97.88 182 LEU A CA 1
ATOM 1408 C C . LEU A 1 182 ? 10.779 6.477 -16.725 1.00 97.88 182 LEU A C 1
ATOM 1410 O O . LEU A 1 182 ? 9.659 6.426 -17.214 1.00 97.88 182 LEU A O 1
ATOM 1414 N N . GLY A 1 183 ? 11.409 7.641 -16.535 1.00 96.38 183 GLY A N 1
ATOM 1415 C CA . GLY A 1 183 ? 10.818 8.926 -16.923 1.00 96.38 183 GLY A CA 1
ATOM 1416 C C . GLY A 1 183 ? 10.493 9.011 -18.415 1.00 96.38 183 GLY A C 1
ATOM 1417 O O . GLY A 1 183 ? 9.418 9.482 -18.779 1.00 96.38 183 GLY A O 1
ATOM 1418 N N . HIS A 1 184 ? 11.385 8.517 -19.277 1.00 96.19 184 HIS A N 1
ATOM 1419 C CA . HIS A 1 184 ? 11.115 8.445 -20.712 1.00 96.19 184 HIS A CA 1
ATOM 1420 C C . HIS A 1 184 ? 9.985 7.462 -21.029 1.00 96.19 184 HIS A C 1
ATOM 1422 O O . HIS A 1 184 ? 9.065 7.832 -21.755 1.00 96.19 184 HIS A O 1
ATOM 1428 N N . CYS A 1 185 ? 9.992 6.262 -20.446 1.00 96.12 185 CYS A N 1
ATOM 1429 C CA . CYS A 1 185 ? 8.948 5.262 -20.670 1.00 96.12 185 CYS A CA 1
ATOM 1430 C C . CYS A 1 185 ? 7.563 5.772 -20.251 1.00 96.12 185 CYS A C 1
ATOM 1432 O O . CYS A 1 185 ? 6.614 5.659 -21.030 1.00 96.12 185 CYS A O 1
ATOM 1434 N N . LEU A 1 186 ? 7.472 6.442 -19.098 1.00 95.06 186 LEU A N 1
ATOM 1435 C CA . LEU A 1 186 ? 6.246 7.090 -18.632 1.00 95.06 186 LEU A CA 1
ATOM 1436 C C . LEU A 1 186 ? 5.772 8.171 -19.612 1.00 95.06 186 LEU A C 1
ATOM 1438 O O . LEU A 1 186 ? 4.598 8.189 -19.969 1.00 95.06 186 LEU A O 1
ATOM 1442 N N . SER A 1 187 ? 6.687 9.007 -20.120 1.00 93.50 187 SER A N 1
ATOM 1443 C CA . SER A 1 187 ? 6.343 10.080 -21.069 1.00 93.50 187 SER A CA 1
ATOM 1444 C C . SER A 1 187 ? 5.819 9.583 -22.423 1.00 93.50 187 SER A C 1
ATOM 1446 O O . SER A 1 187 ? 5.110 10.314 -23.109 1.00 93.50 187 SER A O 1
ATOM 1448 N N . PHE A 1 188 ? 6.155 8.349 -22.810 1.00 92.62 188 PHE A N 1
ATOM 1449 C CA . PHE A 1 188 ? 5.656 7.711 -24.032 1.00 92.62 188 PHE A CA 1
ATOM 1450 C C . PHE A 1 188 ? 4.459 6.777 -23.783 1.00 92.62 188 PHE A C 1
ATOM 1452 O O . PHE A 1 188 ? 3.892 6.262 -24.748 1.00 92.62 188 PHE A O 1
ATOM 1459 N N . GLY A 1 189 ? 4.058 6.561 -22.523 1.00 92.12 189 GLY A N 1
ATOM 1460 C CA . GLY A 1 189 ? 2.982 5.632 -22.165 1.00 92.12 189 GLY A CA 1
ATOM 1461 C C . GLY A 1 189 ? 3.368 4.153 -22.309 1.00 92.12 189 GLY A C 1
ATOM 1462 O O . GLY A 1 189 ? 2.508 3.314 -22.568 1.00 92.12 189 GLY A O 1
ATOM 1463 N N . LEU A 1 190 ? 4.654 3.816 -22.171 1.00 93.75 190 LEU A N 1
ATOM 1464 C CA . LEU A 1 190 ? 5.167 2.447 -22.314 1.00 93.75 190 LEU A CA 1
ATOM 1465 C C . LEU A 1 190 ? 4.923 1.640 -21.034 1.00 93.75 190 LEU A C 1
ATOM 1467 O O . LEU A 1 190 ? 5.800 1.556 -20.177 1.00 93.75 190 LEU A O 1
ATOM 1471 N N . VAL A 1 191 ? 3.713 1.098 -20.868 1.00 93.31 191 VAL A N 1
ATOM 1472 C CA . VAL A 1 191 ? 3.273 0.465 -19.609 1.00 93.31 191 VAL A CA 1
ATOM 1473 C C . VAL A 1 191 ? 4.186 -0.693 -19.197 1.00 93.31 191 VAL A C 1
ATOM 1475 O O . VAL A 1 191 ? 4.666 -0.706 -18.068 1.00 93.31 191 VAL A O 1
ATOM 1478 N N . HIS A 1 192 ? 4.474 -1.624 -20.110 1.00 94.38 192 HIS A N 1
ATOM 1479 C CA . HIS A 1 192 ? 5.280 -2.814 -19.816 1.00 94.38 192 HIS A CA 1
ATOM 1480 C C . HIS A 1 192 ? 6.708 -2.447 -19.376 1.00 94.38 192 HIS A C 1
ATOM 1482 O O . HIS A 1 192 ? 7.158 -2.841 -18.300 1.00 94.38 192 HIS A O 1
ATOM 1488 N N . GLU A 1 193 ? 7.391 -1.620 -20.168 1.00 96.19 193 GLU A N 1
ATOM 1489 C CA . GLU A 1 193 ? 8.736 -1.120 -19.878 1.00 96.19 193 GLU A CA 1
ATOM 1490 C C . GLU A 1 193 ? 8.774 -0.298 -18.586 1.00 96.19 193 GLU A C 1
ATOM 1492 O O . GLU A 1 193 ? 9.701 -0.442 -17.789 1.00 96.19 193 GLU A O 1
ATOM 1497 N N . SER A 1 194 ? 7.761 0.542 -18.349 1.00 96.94 194 SER A N 1
ATOM 1498 C CA . SER A 1 194 ? 7.675 1.353 -17.130 1.00 96.94 194 SER A CA 1
ATOM 1499 C C . SER A 1 194 ? 7.508 0.478 -15.894 1.00 96.94 194 SER A C 1
ATOM 1501 O O . SER A 1 194 ? 8.202 0.714 -14.912 1.00 96.94 194 SER A O 1
ATOM 1503 N N . THR A 1 195 ? 6.651 -0.547 -15.928 1.00 96.56 195 THR A N 1
ATOM 1504 C CA . THR A 1 195 ? 6.490 -1.488 -14.808 1.00 96.56 195 THR A CA 1
ATOM 1505 C C . THR A 1 195 ? 7.778 -2.265 -14.550 1.00 96.56 195 THR A C 1
ATOM 1507 O O . THR A 1 195 ? 8.202 -2.397 -13.403 1.00 96.56 195 THR A O 1
ATOM 1510 N N . HIS A 1 196 ? 8.449 -2.736 -15.607 1.00 97.06 196 HIS A N 1
ATOM 1511 C CA . HIS A 1 196 ? 9.730 -3.430 -15.476 1.00 97.06 196 HIS A CA 1
ATOM 1512 C C . HIS A 1 196 ? 10.798 -2.534 -14.828 1.00 97.06 196 HIS A C 1
ATOM 1514 O O . HIS A 1 196 ? 11.435 -2.927 -13.851 1.00 97.06 196 HIS A O 1
ATOM 1520 N N . LEU A 1 197 ? 10.939 -1.297 -15.310 1.00 98.12 197 LEU A N 1
ATOM 1521 C CA . LEU A 1 197 ? 11.870 -0.320 -14.748 1.00 98.12 197 LEU A CA 1
ATOM 1522 C C . LEU A 1 197 ? 11.491 0.100 -13.326 1.00 98.12 197 LEU A C 1
ATOM 1524 O O . LEU A 1 197 ? 12.382 0.231 -12.493 1.00 98.12 197 LEU A O 1
ATOM 1528 N N . LEU A 1 198 ? 10.202 0.270 -13.021 1.00 98.25 198 LEU A N 1
ATOM 1529 C CA . LEU A 1 198 ? 9.725 0.558 -11.668 1.00 98.25 198 LEU A CA 1
ATOM 1530 C C . LEU A 1 198 ? 10.151 -0.550 -10.701 1.00 98.25 198 LEU A C 1
ATOM 1532 O O . LEU A 1 198 ? 10.691 -0.248 -9.641 1.00 98.25 198 LEU A O 1
ATOM 1536 N N . ASN A 1 199 ? 9.989 -1.817 -11.085 1.00 97.88 199 ASN A N 1
ATOM 1537 C CA . ASN A 1 199 ? 10.423 -2.950 -10.269 1.00 97.88 199 ASN A CA 1
ATOM 1538 C C . ASN A 1 199 ? 11.938 -2.945 -10.027 1.00 97.88 199 ASN A C 1
ATOM 1540 O O . ASN A 1 199 ? 12.369 -3.232 -8.913 1.00 97.88 199 ASN A O 1
ATOM 1544 N N . ILE A 1 200 ? 12.751 -2.575 -11.023 1.00 97.50 200 ILE A N 1
ATOM 1545 C CA . ILE A 1 200 ? 14.207 -2.429 -10.848 1.00 97.50 200 ILE A CA 1
ATOM 1546 C C . ILE A 1 200 ? 14.526 -1.263 -9.900 1.00 97.50 200 ILE A C 1
ATOM 1548 O O . ILE A 1 200 ? 15.336 -1.419 -8.990 1.00 97.50 200 ILE A O 1
ATOM 1552 N N . VAL A 1 201 ? 13.876 -0.108 -10.074 1.00 97.94 201 VAL A N 1
ATOM 1553 C CA . VAL A 1 201 ? 14.051 1.074 -9.210 1.00 97.94 201 VAL A CA 1
ATOM 1554 C C .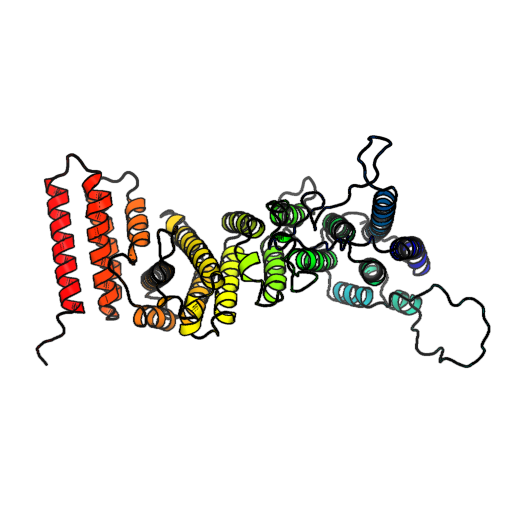 VAL A 1 201 ? 13.688 0.754 -7.758 1.00 97.94 201 VAL A C 1
ATOM 1556 O O . VAL A 1 201 ? 14.453 1.065 -6.846 1.00 97.94 201 VAL A O 1
ATOM 1559 N N . LEU A 1 202 ? 12.548 0.098 -7.536 1.00 97.94 202 LEU A N 1
ATOM 1560 C CA . LEU A 1 202 ? 12.098 -0.323 -6.211 1.00 97.94 202 LEU A CA 1
ATOM 1561 C C . LEU A 1 202 ? 13.021 -1.392 -5.619 1.00 97.94 202 LEU A C 1
ATOM 1563 O O . LEU A 1 202 ? 13.360 -1.310 -4.442 1.00 97.94 202 LEU A O 1
ATOM 1567 N N . ALA A 1 203 ? 13.495 -2.347 -6.425 1.00 96.81 203 ALA A N 1
ATOM 1568 C CA . ALA A 1 203 ? 14.480 -3.333 -5.989 1.00 96.81 203 ALA A CA 1
ATOM 1569 C C . ALA A 1 203 ? 15.775 -2.662 -5.512 1.00 96.81 203 ALA A C 1
ATOM 1571 O O . ALA A 1 203 ? 16.278 -3.014 -4.454 1.00 96.81 203 ALA A O 1
ATOM 1572 N N . GLN A 1 204 ? 16.274 -1.646 -6.218 1.00 95.81 204 GLN A N 1
ATOM 1573 C CA . GLN A 1 204 ? 17.439 -0.870 -5.772 1.00 95.81 204 GLN A CA 1
ATOM 1574 C C . GLN A 1 204 ? 17.180 -0.081 -4.485 1.00 95.81 204 GLN A C 1
ATOM 1576 O O . GLN A 1 204 ? 18.107 0.164 -3.717 1.00 95.81 204 GLN A O 1
ATOM 1581 N N . ALA A 1 205 ? 15.939 0.348 -4.254 1.00 96.50 205 ALA A N 1
ATOM 1582 C CA . ALA A 1 205 ? 15.567 1.109 -3.070 1.00 96.50 205 ALA A CA 1
ATOM 1583 C C . ALA A 1 205 ? 15.369 0.216 -1.830 1.00 96.50 205 ALA A C 1
ATOM 1585 O O . ALA A 1 205 ? 15.700 0.635 -0.718 1.00 96.50 205 ALA A O 1
ATOM 1586 N N . PHE A 1 206 ? 14.835 -0.996 -2.008 1.00 96.25 206 PHE A N 1
ATOM 1587 C CA . PHE A 1 206 ? 14.422 -1.884 -0.915 1.00 96.25 206 PHE A CA 1
ATOM 1588 C C . PHE A 1 206 ? 15.359 -3.064 -0.667 1.00 96.25 206 PHE A C 1
ATOM 1590 O O . PHE A 1 206 ? 15.445 -3.534 0.465 1.00 96.25 206 PHE A O 1
ATOM 1597 N N . LEU A 1 207 ? 16.070 -3.548 -1.684 1.00 94.69 207 LEU A N 1
ATOM 1598 C CA . LEU A 1 207 ? 16.996 -4.663 -1.526 1.00 94.69 207 LEU A CA 1
ATOM 1599 C C . LEU A 1 207 ? 18.396 -4.106 -1.253 1.00 94.69 207 LEU A C 1
ATOM 1601 O O . LEU A 1 207 ? 18.943 -3.378 -2.086 1.00 94.69 207 LEU A O 1
ATOM 1605 N N . PRO A 1 208 ? 18.997 -4.409 -0.092 1.00 90.56 208 PRO A N 1
ATOM 1606 C CA . PRO A 1 208 ? 20.347 -3.962 0.182 1.00 90.56 208 PRO A CA 1
ATOM 1607 C C . PRO A 1 208 ? 21.325 -4.727 -0.716 1.00 90.56 208 PRO A C 1
ATOM 1609 O O . PRO A 1 208 ? 21.214 -5.940 -0.883 1.00 90.56 208 PRO A O 1
ATOM 1612 N N . SER A 1 209 ? 22.326 -4.033 -1.262 1.00 87.69 209 SER A N 1
ATOM 1613 C CA . SER A 1 209 ? 23.356 -4.663 -2.106 1.00 87.69 209 SER A CA 1
ATOM 1614 C C . SER A 1 209 ? 24.166 -5.738 -1.371 1.00 87.69 209 SER A C 1
ATOM 1616 O O . SER A 1 209 ? 24.796 -6.572 -2.007 1.00 87.69 209 SER A O 1
ATOM 1618 N N . ASN A 1 210 ? 24.172 -5.684 -0.039 1.00 86.75 210 ASN A N 1
ATOM 1619 C CA . ASN A 1 210 ? 24.905 -6.549 0.875 1.00 86.75 210 ASN A CA 1
ATOM 1620 C C . ASN A 1 210 ? 24.048 -6.721 2.139 1.00 86.75 210 ASN A C 1
ATOM 1622 O O . ASN A 1 210 ? 23.500 -5.738 2.635 1.00 86.75 210 ASN A O 1
ATOM 1626 N N . SER A 1 211 ? 23.970 -7.929 2.701 1.00 84.88 211 SER A N 1
ATOM 1627 C CA . SER A 1 211 ? 23.111 -8.237 3.862 1.00 84.88 211 SER A CA 1
ATOM 1628 C C . SER A 1 211 ? 23.398 -7.392 5.109 1.00 84.88 211 SER A C 1
ATOM 1630 O O . SER A 1 211 ? 22.506 -7.181 5.922 1.00 84.88 211 SER A O 1
ATOM 1632 N N . SER A 1 212 ? 24.622 -6.878 5.246 1.00 84.06 212 SER A N 1
ATOM 1633 C CA . SER A 1 212 ? 25.045 -6.026 6.362 1.00 84.06 212 SER A CA 1
ATOM 1634 C C . SER A 1 212 ? 24.572 -4.573 6.264 1.00 84.06 212 SER A C 1
ATOM 1636 O O . SER A 1 212 ? 24.789 -3.806 7.200 1.00 84.06 212 SER A O 1
ATOM 1638 N N . TYR A 1 213 ? 24.012 -4.155 5.127 1.00 87.88 213 TYR A N 1
ATOM 1639 C CA . TYR A 1 213 ? 23.591 -2.776 4.907 1.00 87.88 213 TYR A CA 1
ATOM 1640 C C . TYR A 1 213 ? 22.083 -2.648 5.030 1.00 87.88 213 TYR A C 1
ATOM 1642 O O . TYR A 1 213 ? 21.318 -3.529 4.638 1.00 87.88 213 TYR A O 1
ATOM 1650 N N . LEU A 1 214 ? 21.667 -1.496 5.540 1.00 91.56 214 LEU A N 1
ATOM 1651 C CA . LEU A 1 214 ? 20.270 -1.111 5.547 1.00 91.56 214 LEU A CA 1
ATOM 1652 C C . LEU A 1 214 ? 19.801 -0.802 4.116 1.00 91.56 214 LEU A C 1
ATOM 1654 O O . LEU A 1 214 ? 20.592 -0.304 3.305 1.00 91.56 214 LEU A O 1
ATOM 1658 N N . PRO A 1 215 ? 18.523 -1.052 3.796 1.00 94.25 215 PRO A N 1
ATOM 1659 C CA . PRO A 1 215 ? 17.968 -0.690 2.501 1.00 94.25 215 PRO A CA 1
ATOM 1660 C C . PRO A 1 215 ? 18.121 0.813 2.202 1.00 94.25 215 PRO A C 1
ATOM 1662 O O . PRO A 1 215 ? 17.826 1.636 3.072 1.00 94.25 215 PRO A O 1
ATOM 1665 N N . PRO A 1 216 ? 18.524 1.211 0.982 1.00 95.12 216 PRO A N 1
ATOM 1666 C CA . PRO A 1 216 ? 18.723 2.618 0.622 1.00 95.12 216 PRO A CA 1
ATOM 1667 C C . PRO A 1 216 ? 17.535 3.547 0.912 1.00 95.12 216 PRO A C 1
ATOM 1669 O O . PRO A 1 216 ? 17.736 4.705 1.282 1.00 95.12 216 PRO A O 1
ATOM 1672 N N . ALA A 1 217 ? 16.299 3.052 0.791 1.00 95.62 217 ALA A N 1
ATOM 1673 C CA . ALA A 1 217 ? 15.083 3.822 1.060 1.00 95.62 217 ALA A CA 1
ATOM 1674 C C . ALA A 1 217 ? 14.941 4.283 2.523 1.00 95.62 217 ALA A C 1
ATOM 1676 O O . ALA A 1 217 ? 14.199 5.228 2.793 1.00 95.62 217 ALA A O 1
ATOM 1677 N N . THR A 1 218 ? 15.639 3.651 3.473 1.00 95.19 218 THR A N 1
ATOM 1678 C CA . THR A 1 218 ? 15.572 4.028 4.896 1.00 95.19 218 THR A CA 1
ATOM 1679 C C . THR A 1 218 ? 16.468 5.221 5.230 1.00 95.19 218 THR A C 1
ATOM 1681 O O . THR A 1 218 ? 16.370 5.784 6.323 1.00 95.19 218 THR A O 1
ATOM 1684 N N . HIS A 1 219 ? 17.324 5.643 4.295 1.00 94.19 219 HIS A N 1
ATOM 1685 C CA . HIS A 1 219 ? 18.215 6.777 4.483 1.00 94.19 219 HIS A CA 1
ATOM 1686 C C . HIS A 1 219 ? 17.418 8.076 4.742 1.00 94.19 219 HIS A C 1
ATOM 1688 O O . HIS A 1 219 ? 16.460 8.372 4.020 1.00 94.19 219 HIS A O 1
ATOM 1694 N N . PRO A 1 220 ? 17.816 8.924 5.711 1.00 94.12 220 PRO A N 1
ATOM 1695 C CA . PRO A 1 220 ? 17.059 10.125 6.086 1.00 94.12 220 PRO A CA 1
ATOM 1696 C C . PRO A 1 220 ? 16.906 11.155 4.953 1.00 94.12 220 PRO A C 1
ATOM 1698 O O . PRO A 1 220 ? 15.913 11.882 4.912 1.00 94.12 220 PRO A O 1
ATOM 1701 N N . ALA A 1 221 ? 17.836 11.198 3.995 1.00 95.12 221 ALA A N 1
ATOM 1702 C CA . ALA A 1 221 ? 17.711 12.055 2.809 1.00 95.12 221 ALA A CA 1
ATOM 1703 C C . ALA A 1 221 ? 16.649 11.570 1.798 1.00 95.12 221 ALA A C 1
ATOM 1705 O O . ALA A 1 221 ? 16.301 12.305 0.879 1.00 95.12 221 ALA A O 1
ATOM 1706 N N . HIS A 1 222 ? 16.123 10.351 1.952 1.00 95.69 222 HIS A N 1
ATOM 1707 C CA . HIS A 1 222 ? 15.180 9.723 1.020 1.00 95.69 222 HIS A CA 1
ATOM 1708 C C . HIS A 1 222 ? 13.759 9.607 1.587 1.00 95.69 222 HIS A C 1
ATOM 1710 O O . HIS A 1 222 ? 12.938 8.854 1.077 1.00 95.69 222 HIS A O 1
ATOM 1716 N N . THR A 1 223 ? 13.418 10.413 2.598 1.00 96.94 223 THR A N 1
ATOM 1717 C CA . THR A 1 223 ? 12.073 10.418 3.208 1.00 96.94 223 THR A CA 1
ATOM 1718 C C . THR A 1 223 ? 10.940 10.734 2.226 1.00 96.94 223 THR A C 1
ATOM 1720 O O . THR A 1 223 ? 9.835 10.252 2.426 1.00 96.94 223 THR A O 1
ATOM 1723 N N . ASN A 1 224 ? 11.189 11.505 1.163 1.00 97.31 224 ASN A N 1
ATOM 1724 C CA . ASN A 1 224 ? 10.200 11.796 0.112 1.00 97.31 224 ASN A CA 1
ATOM 1725 C C . ASN A 1 224 ? 10.345 10.920 -1.132 1.00 97.31 224 ASN A C 1
ATOM 1727 O O . ASN A 1 224 ? 9.545 11.032 -2.052 1.00 97.31 224 ASN A O 1
ATOM 1731 N N . TYR A 1 225 ? 11.333 10.029 -1.169 1.00 97.62 225 TYR A N 1
ATOM 1732 C CA . TYR A 1 225 ? 11.705 9.333 -2.393 1.00 97.62 225 TYR A CA 1
ATOM 1733 C C . TYR A 1 225 ? 10.541 8.536 -3.009 1.00 97.62 225 TYR A C 1
ATOM 1735 O O . TYR A 1 225 ? 10.259 8.665 -4.198 1.00 97.62 225 TYR A O 1
ATOM 1743 N N . LEU A 1 226 ? 9.822 7.755 -2.193 1.00 98.06 226 LEU A N 1
ATOM 1744 C CA . LEU A 1 226 ? 8.673 6.974 -2.666 1.00 98.06 226 LEU A CA 1
ATOM 1745 C C . LEU A 1 226 ? 7.480 7.851 -3.058 1.00 98.06 226 LEU A C 1
ATOM 1747 O O . LEU A 1 226 ? 6.749 7.484 -3.973 1.00 98.06 226 LEU A O 1
ATOM 1751 N N . LEU A 1 227 ? 7.305 9.006 -2.408 1.00 97.88 227 LEU A N 1
ATOM 1752 C CA . LEU A 1 227 ? 6.280 9.980 -2.784 1.00 97.88 227 LEU A CA 1
ATOM 1753 C C . LEU A 1 227 ? 6.571 10.592 -4.150 1.00 97.88 227 LEU A C 1
ATOM 1755 O O . LEU A 1 227 ? 5.690 10.628 -5.003 1.00 97.88 227 LEU A O 1
ATOM 1759 N N . ASP A 1 228 ? 7.810 11.025 -4.379 1.00 97.69 228 ASP A N 1
ATOM 1760 C CA . ASP A 1 228 ? 8.224 11.610 -5.652 1.00 97.69 228 ASP A CA 1
ATOM 1761 C C . ASP A 1 228 ? 8.121 10.575 -6.783 1.00 97.69 228 ASP A C 1
ATOM 1763 O O . ASP A 1 228 ? 7.674 10.889 -7.889 1.00 97.69 228 ASP A O 1
ATOM 1767 N N . LEU A 1 229 ? 8.478 9.316 -6.499 1.00 98.00 229 LEU A N 1
ATOM 1768 C CA . LEU A 1 229 ? 8.354 8.211 -7.446 1.00 98.00 229 LEU A CA 1
ATOM 1769 C C . LEU A 1 229 ? 6.884 7.867 -7.748 1.00 98.00 229 LEU A C 1
ATOM 1771 O O . LEU A 1 229 ? 6.540 7.689 -8.918 1.00 98.00 229 LEU A O 1
ATOM 1775 N N . HIS A 1 230 ? 6.012 7.829 -6.735 1.00 97.94 230 HIS A N 1
ATOM 1776 C CA . HIS A 1 230 ? 4.563 7.628 -6.894 1.00 97.94 230 HIS A CA 1
ATOM 1777 C C . HIS A 1 230 ? 3.911 8.770 -7.679 1.00 97.94 230 HIS A C 1
ATOM 1779 O O . HIS A 1 230 ? 3.152 8.526 -8.621 1.00 97.94 230 HIS A O 1
ATOM 1785 N N . ALA A 1 231 ? 4.254 10.019 -7.362 1.00 96.88 231 ALA A N 1
ATOM 1786 C CA . ALA A 1 231 ? 3.781 11.185 -8.093 1.00 96.88 231 ALA A CA 1
ATOM 1787 C C . ALA A 1 231 ? 4.231 11.117 -9.556 1.00 96.88 231 ALA A C 1
ATOM 1789 O O . ALA A 1 231 ? 3.419 11.295 -10.463 1.00 96.88 231 ALA A O 1
ATOM 1790 N N . LYS A 1 232 ? 5.501 10.783 -9.816 1.00 96.25 232 LYS A N 1
ATOM 1791 C CA . LYS A 1 232 ? 6.022 10.601 -11.178 1.00 96.25 232 LYS A CA 1
ATOM 1792 C C . LYS A 1 232 ? 5.292 9.485 -11.929 1.00 96.25 232 LYS A C 1
ATOM 1794 O O . LYS A 1 232 ? 4.960 9.678 -13.095 1.00 96.25 232 LYS A O 1
ATOM 1799 N N . TRP A 1 233 ? 5.008 8.357 -11.275 1.00 96.88 233 TRP A N 1
ATOM 1800 C CA . TRP A 1 233 ? 4.243 7.247 -11.850 1.00 96.88 233 TRP A CA 1
ATOM 1801 C C . TRP A 1 233 ? 2.828 7.684 -12.246 1.00 96.88 233 TRP A C 1
ATOM 1803 O O . TRP A 1 233 ? 2.450 7.591 -13.410 1.00 96.88 233 TRP A O 1
ATOM 1813 N N . THR A 1 234 ? 2.073 8.250 -11.306 1.00 95.44 234 THR A N 1
ATOM 1814 C CA . THR A 1 234 ? 0.655 8.604 -11.499 1.00 95.44 234 THR A CA 1
ATOM 1815 C C . THR A 1 234 ? 0.427 9.847 -12.370 1.00 95.44 234 THR A C 1
ATOM 1817 O O . THR A 1 234 ? -0.659 10.031 -12.928 1.00 95.44 234 THR A O 1
ATOM 1820 N N . THR A 1 235 ? 1.432 10.719 -12.516 1.00 92.50 235 THR A N 1
ATOM 1821 C CA . THR A 1 235 ? 1.338 11.951 -13.326 1.00 92.50 235 THR A CA 1
ATOM 1822 C C . THR A 1 235 ? 2.082 11.887 -14.657 1.00 92.50 235 THR A C 1
ATOM 1824 O O . THR A 1 235 ? 1.801 12.704 -15.534 1.00 92.50 235 THR A O 1
ATOM 1827 N N . GLY A 1 236 ? 2.980 10.915 -14.845 1.00 84.19 236 GLY A N 1
ATOM 1828 C CA . GLY A 1 236 ? 3.950 10.891 -15.944 1.00 84.19 236 GLY A CA 1
ATOM 1829 C C . GLY A 1 236 ? 3.364 10.881 -17.359 1.00 84.19 236 GLY A C 1
ATOM 1830 O O . GLY A 1 236 ? 4.059 11.264 -18.295 1.00 84.19 236 GLY A O 1
ATOM 1831 N N . ASN A 1 237 ? 2.091 10.505 -17.513 1.00 79.19 237 ASN A N 1
ATOM 1832 C CA . ASN A 1 237 ? 1.389 10.471 -18.797 1.00 79.19 237 ASN A CA 1
ATOM 1833 C C . ASN A 1 237 ? 0.079 11.272 -18.780 1.00 79.19 237 ASN A C 1
ATOM 1835 O O . ASN A 1 237 ? -0.908 10.849 -19.372 1.00 79.19 237 ASN A O 1
ATOM 1839 N N . LYS A 1 238 ? 0.009 12.396 -18.056 1.00 78.25 238 LYS A N 1
ATOM 1840 C CA . LYS A 1 238 ? -1.136 13.312 -18.174 1.00 78.25 238 LYS A CA 1
ATOM 1841 C C . LYS A 1 238 ? -0.898 14.254 -19.362 1.00 78.25 238 LYS A C 1
ATOM 1843 O O . LYS A 1 238 ? -0.193 15.248 -19.186 1.00 78.25 238 LYS A O 1
ATOM 1848 N N . PRO A 1 239 ? -1.447 13.985 -20.568 1.00 72.12 239 PRO A N 1
ATOM 1849 C CA . PRO A 1 239 ? -1.432 14.971 -21.638 1.00 72.12 239 PRO A CA 1
ATOM 1850 C C . PRO A 1 239 ? -2.148 16.226 -21.142 1.00 72.12 239 PRO A C 1
ATOM 1852 O O . PRO A 1 239 ? -3.264 16.157 -20.621 1.00 72.12 239 PRO A O 1
ATOM 1855 N N . SER A 1 240 ? -1.482 17.368 -21.280 1.00 74.69 240 SER A N 1
ATOM 1856 C CA . SER A 1 240 ? -1.981 18.684 -20.894 1.00 74.69 240 SER A CA 1
ATOM 1857 C C . SER A 1 240 ? -3.266 19.014 -21.666 1.00 74.69 240 SER A C 1
ATOM 1859 O O . SER A 1 240 ? -3.208 19.649 -22.713 1.00 74.69 240 SER A O 1
ATOM 1861 N N . GLY A 1 241 ? -4.428 18.548 -21.200 1.00 76.50 241 GLY A N 1
ATOM 1862 C CA . GLY A 1 241 ? -5.724 18.952 -21.752 1.00 76.50 241 GLY A CA 1
ATOM 1863 C C . GLY A 1 241 ? -6.830 17.902 -21.880 1.00 76.50 241 GLY A C 1
ATOM 1864 O O . GLY A 1 241 ? -7.943 18.301 -22.208 1.00 76.50 241 GLY A O 1
ATOM 1865 N N . THR A 1 242 ? -6.618 16.604 -21.617 1.0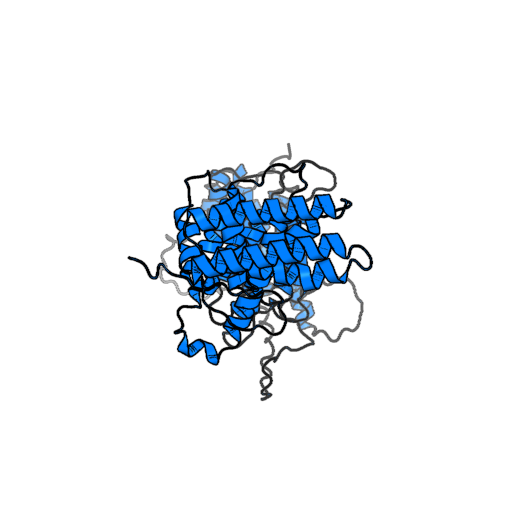0 68.88 242 THR A N 1
ATOM 1866 C CA . THR A 1 242 ? -7.730 15.625 -21.681 1.00 68.88 242 THR A CA 1
ATOM 1867 C C . THR A 1 242 ? -8.147 15.156 -20.291 1.00 68.88 242 THR A C 1
ATOM 1869 O O . THR A 1 242 ? -7.443 14.384 -19.644 1.00 68.88 242 THR A O 1
ATOM 1872 N N . SER A 1 243 ? -9.313 15.613 -19.840 1.00 67.12 243 SER A N 1
ATOM 1873 C CA . SER A 1 243 ? -9.840 15.455 -18.478 1.00 67.12 243 SER A CA 1
ATOM 1874 C C . SER A 1 243 ? -10.563 14.128 -18.188 1.00 67.12 243 SER A C 1
ATOM 1876 O O . SER A 1 243 ? -11.089 13.975 -17.091 1.00 67.12 243 SER A O 1
ATOM 1878 N N . SER A 1 244 ? -10.616 13.161 -19.115 1.00 64.31 244 SER A N 1
ATOM 1879 C CA . SER A 1 244 ? -11.497 11.982 -18.947 1.00 64.31 244 SER A CA 1
ATOM 1880 C C . SER A 1 244 ? -10.915 10.629 -19.395 1.00 64.31 244 SER A C 1
ATOM 1882 O O . SER A 1 244 ? -11.640 9.654 -19.565 1.00 64.31 244 SER A O 1
ATOM 1884 N N . GLY A 1 245 ? -9.597 10.530 -19.592 1.00 67.81 245 GLY A N 1
ATOM 1885 C CA . GLY A 1 245 ? -8.954 9.249 -19.907 1.00 67.81 245 GLY A CA 1
ATOM 1886 C C . GLY A 1 245 ? -8.725 8.388 -18.662 1.00 67.81 245 GLY A C 1
ATOM 1887 O O . GLY A 1 245 ? -8.278 8.898 -17.636 1.00 67.81 245 GLY A O 1
ATOM 1888 N N . SER A 1 246 ? -8.970 7.075 -18.758 1.00 71.56 246 SER A N 1
ATOM 1889 C CA . SER A 1 246 ? -8.490 6.111 -17.757 1.00 71.56 246 SER A CA 1
ATOM 1890 C C . SER A 1 246 ? -6.976 6.243 -17.602 1.00 71.56 246 SER A C 1
ATOM 1892 O O . SER A 1 246 ? -6.243 6.107 -18.581 1.00 71.56 246 SER A O 1
ATOM 1894 N N . LEU A 1 247 ? -6.507 6.447 -16.372 1.00 84.88 247 LEU A N 1
ATOM 1895 C CA . LEU A 1 247 ? -5.081 6.510 -16.063 1.00 84.88 247 LEU A CA 1
ATOM 1896 C C . LEU A 1 247 ? -4.455 5.122 -16.274 1.00 84.88 247 LEU A C 1
ATOM 1898 O O . LEU A 1 247 ? -4.936 4.142 -15.713 1.00 84.88 247 LEU A O 1
ATOM 1902 N N . LEU A 1 248 ? -3.411 5.035 -17.106 1.00 88.62 248 LEU A N 1
ATOM 1903 C CA . LEU A 1 248 ? -2.649 3.791 -17.318 1.00 88.62 248 LEU A CA 1
ATOM 1904 C C . LEU A 1 248 ? -1.797 3.433 -16.099 1.00 88.62 248 LEU A C 1
ATOM 1906 O O . LEU A 1 248 ? -1.585 2.264 -15.803 1.00 88.62 248 LEU A O 1
ATOM 1910 N N . PHE A 1 249 ? -1.323 4.463 -15.403 1.00 93.19 249 PHE A N 1
ATOM 1911 C CA . PHE A 1 249 ? -0.446 4.365 -14.249 1.00 93.19 249 PHE A CA 1
ATOM 1912 C C . PHE A 1 249 ? -1.256 4.717 -13.003 1.00 93.19 249 PHE A C 1
ATOM 1914 O O . PHE A 1 249 ? -1.493 5.889 -12.703 1.00 93.19 249 PHE A O 1
ATOM 1921 N N . THR A 1 250 ? -1.765 3.689 -12.330 1.00 95.19 250 THR A N 1
ATOM 1922 C CA . THR A 1 250 ? -2.650 3.826 -11.164 1.00 95.19 250 THR A CA 1
ATOM 1923 C C . THR A 1 250 ? -1.870 3.726 -9.854 1.00 95.19 250 THR A C 1
ATOM 1925 O O . THR A 1 250 ? -0.747 3.221 -9.826 1.00 95.19 250 THR A O 1
ATOM 1928 N N . THR A 1 251 ? -2.475 4.182 -8.753 1.00 96.88 251 THR A N 1
ATOM 1929 C CA . THR A 1 251 ? -1.931 3.958 -7.404 1.00 96.88 251 THR A CA 1
ATOM 1930 C C . THR A 1 251 ? -1.865 2.466 -7.084 1.00 96.88 251 THR A C 1
ATOM 1932 O O . THR A 1 251 ? -0.805 2.001 -6.685 1.00 96.88 251 THR A O 1
ATOM 1935 N N . SER A 1 252 ? -2.924 1.702 -7.371 1.00 96.88 252 SER A N 1
ATOM 1936 C CA . SER A 1 252 ? -2.942 0.238 -7.215 1.00 96.88 252 SER A CA 1
ATOM 1937 C C . SER A 1 252 ? -1.761 -0.473 -7.880 1.00 96.88 252 SER A C 1
ATOM 1939 O O . SER A 1 252 ? -1.033 -1.181 -7.192 1.00 96.88 252 SER A O 1
ATOM 1941 N N . THR A 1 253 ? -1.470 -0.212 -9.158 1.00 96.62 253 THR A N 1
ATOM 1942 C CA . THR A 1 253 ? -0.323 -0.852 -9.839 1.00 96.62 253 THR A CA 1
ATOM 1943 C C . THR A 1 253 ? 1.026 -0.471 -9.222 1.00 96.62 253 THR A C 1
ATOM 1945 O O . THR A 1 253 ? 1.941 -1.293 -9.165 1.00 96.62 253 THR A O 1
ATOM 1948 N N . PHE A 1 254 ? 1.162 0.760 -8.718 1.00 98.25 254 PHE A N 1
ATOM 1949 C CA . PHE A 1 254 ? 2.359 1.185 -7.992 1.00 98.25 254 PHE A CA 1
ATOM 1950 C C . PHE A 1 254 ? 2.500 0.458 -6.649 1.00 98.25 254 PHE A C 1
ATOM 1952 O O . PHE A 1 254 ? 3.581 -0.025 -6.316 1.00 98.25 254 PHE A O 1
ATOM 1959 N N . CYS A 1 255 ? 1.411 0.368 -5.884 1.00 98.31 255 CYS A N 1
ATOM 1960 C CA . CYS A 1 255 ? 1.372 -0.324 -4.601 1.00 98.31 255 CYS A CA 1
ATOM 1961 C C . CYS A 1 255 ? 1.653 -1.820 -4.767 1.00 98.31 255 CYS A C 1
ATOM 1963 O O . CYS A 1 255 ? 2.454 -2.362 -4.015 1.00 98.31 255 CYS A O 1
ATOM 1965 N N . GLU A 1 256 ? 1.091 -2.470 -5.785 1.00 97.62 256 GLU A N 1
ATOM 1966 C CA . GLU A 1 256 ? 1.393 -3.865 -6.123 1.00 97.62 256 GLU A CA 1
ATOM 1967 C C . GLU A 1 256 ? 2.880 -4.075 -6.430 1.00 97.62 256 GLU A C 1
ATOM 1969 O O . GLU A 1 256 ? 3.475 -5.027 -5.928 1.00 97.62 256 GLU A O 1
ATOM 1974 N N . ALA A 1 257 ? 3.512 -3.171 -7.187 1.00 98.06 257 ALA A N 1
ATOM 1975 C CA . ALA A 1 257 ? 4.951 -3.232 -7.446 1.00 98.06 257 ALA A CA 1
ATO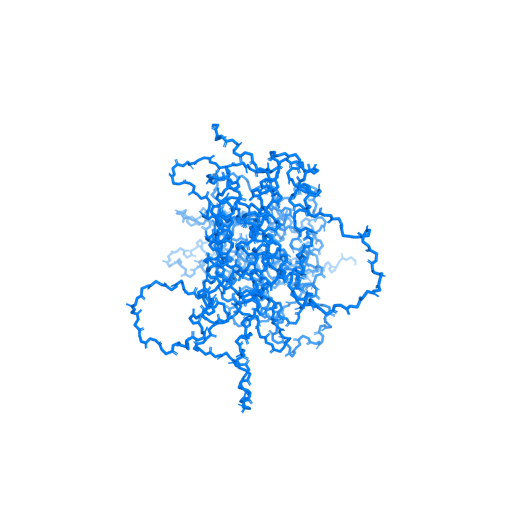M 1976 C C . ALA A 1 257 ? 5.775 -3.067 -6.154 1.00 98.06 257 ALA A C 1
ATOM 1978 O O . ALA A 1 257 ? 6.709 -3.831 -5.906 1.00 98.06 257 ALA A O 1
ATOM 1979 N N . VAL A 1 258 ? 5.405 -2.107 -5.296 1.00 98.12 258 VAL A N 1
ATOM 1980 C CA . VAL A 1 258 ? 6.029 -1.899 -3.976 1.00 98.12 258 VAL A CA 1
ATOM 1981 C C . VAL A 1 258 ? 5.925 -3.162 -3.125 1.00 98.12 258 VAL A C 1
ATOM 1983 O O . VAL A 1 258 ? 6.944 -3.646 -2.634 1.00 98.12 258 VAL A O 1
ATOM 1986 N N . LEU A 1 259 ? 4.725 -3.726 -2.996 1.00 97.19 259 LEU A N 1
ATOM 1987 C CA . LEU A 1 259 ? 4.476 -4.934 -2.214 1.00 97.19 259 LEU A CA 1
ATOM 1988 C C . LEU A 1 259 ? 5.197 -6.149 -2.799 1.00 97.19 259 LEU A C 1
ATOM 1990 O O . LEU A 1 259 ? 5.824 -6.893 -2.054 1.00 97.19 259 LEU A O 1
ATOM 1994 N N . GLY A 1 260 ? 5.202 -6.307 -4.124 1.00 96.88 260 GLY A N 1
ATOM 1995 C CA . GLY A 1 260 ? 5.913 -7.389 -4.801 1.00 96.88 260 GLY A CA 1
ATOM 1996 C C . GLY A 1 260 ? 7.420 -7.375 -4.533 1.00 96.88 260 GLY A C 1
ATOM 1997 O O . GLY A 1 260 ? 8.030 -8.434 -4.401 1.00 96.88 260 GLY A O 1
ATOM 1998 N N . ILE A 1 261 ? 8.037 -6.196 -4.401 1.00 96.88 261 ILE A N 1
ATOM 1999 C CA . ILE A 1 261 ? 9.447 -6.089 -3.998 1.00 96.88 261 ILE A CA 1
ATOM 2000 C C . ILE A 1 261 ? 9.622 -6.265 -2.483 1.00 96.88 261 ILE A C 1
ATOM 2002 O O . ILE A 1 261 ? 10.576 -6.926 -2.072 1.00 96.88 261 ILE A O 1
ATOM 2006 N N . LEU A 1 262 ? 8.719 -5.735 -1.649 1.00 95.56 262 LEU A N 1
ATOM 2007 C CA . LEU A 1 262 ? 8.775 -5.922 -0.193 1.00 95.56 262 LEU A CA 1
ATOM 2008 C C . LEU A 1 262 ? 8.679 -7.403 0.195 1.00 95.56 262 LEU A C 1
ATOM 2010 O O . LEU A 1 262 ? 9.503 -7.867 0.979 1.00 95.56 262 LEU A O 1
ATOM 2014 N N . SER A 1 263 ? 7.776 -8.167 -0.422 1.00 93.81 263 SER A N 1
ATOM 2015 C CA . SER A 1 263 ? 7.654 -9.619 -0.217 1.00 93.81 263 SER A CA 1
ATOM 2016 C C . SER A 1 263 ? 8.885 -10.406 -0.680 1.00 93.81 263 SER A C 1
ATOM 2018 O O . SER A 1 263 ? 9.106 -11.524 -0.232 1.00 93.81 263 SER A O 1
ATOM 2020 N N . ARG A 1 264 ? 9.707 -9.842 -1.576 1.00 93.12 264 ARG A N 1
ATOM 2021 C CA . ARG A 1 264 ? 10.985 -10.441 -2.000 1.00 93.12 264 ARG A CA 1
ATOM 2022 C C . ARG A 1 264 ? 12.152 -10.058 -1.097 1.00 93.12 264 ARG A C 1
ATOM 2024 O O . ARG A 1 264 ? 13.200 -10.699 -1.177 1.00 93.12 264 ARG A O 1
ATOM 2031 N N 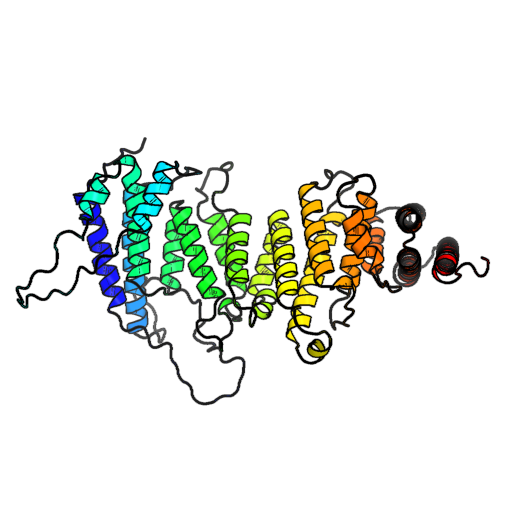. SER A 1 265 ? 12.021 -8.996 -0.303 1.00 89.19 265 SER A N 1
ATOM 2032 C CA . SER A 1 265 ? 13.070 -8.598 0.629 1.00 89.19 265 SER A CA 1
ATOM 2033 C C . SER A 1 265 ? 13.197 -9.666 1.713 1.00 89.19 265 SER A C 1
ATOM 2035 O O . SER A 1 265 ? 12.209 -10.040 2.340 1.00 89.19 265 SER A O 1
ATOM 2037 N N . SER A 1 266 ? 14.404 -10.209 1.892 1.00 72.44 266 SER A N 1
ATOM 2038 C CA . SER A 1 266 ? 14.656 -11.235 2.904 1.00 72.44 266 SER A CA 1
ATOM 2039 C C . SER A 1 266 ? 14.153 -10.768 4.273 1.00 72.44 266 SER A C 1
ATOM 2041 O O . SER A 1 266 ? 14.350 -9.607 4.648 1.00 72.44 266 SER A O 1
ATOM 2043 N N . SER A 1 267 ? 13.559 -11.690 5.032 1.00 71.44 267 SER A N 1
ATOM 2044 C CA . SER A 1 267 ? 12.877 -11.439 6.312 1.00 71.44 267 SER A CA 1
ATOM 2045 C C . SER A 1 267 ? 13.664 -10.576 7.311 1.00 71.44 267 SER A C 1
ATOM 2047 O O . SER A 1 267 ? 13.066 -9.830 8.078 1.00 71.44 267 SER A O 1
ATOM 2049 N N . CYS A 1 268 ? 14.999 -10.604 7.271 1.00 76.69 268 CYS A N 1
ATOM 2050 C CA . CYS A 1 268 ? 15.854 -9.892 8.223 1.00 76.69 268 CYS A CA 1
ATOM 2051 C C . CYS A 1 268 ? 15.714 -8.353 8.202 1.00 76.69 268 CYS A C 1
ATOM 2053 O O . CYS A 1 268 ? 15.988 -7.722 9.217 1.00 76.69 268 CYS A O 1
ATOM 2055 N N . ASN A 1 269 ? 15.297 -7.730 7.090 1.00 86.50 269 ASN A N 1
ATOM 2056 C CA . ASN A 1 269 ? 15.228 -6.259 6.970 1.00 86.50 269 ASN A CA 1
ATOM 2057 C C . ASN A 1 269 ? 13.820 -5.713 6.681 1.00 86.50 269 ASN A C 1
ATOM 2059 O O . ASN A 1 269 ? 13.651 -4.496 6.552 1.00 86.50 269 ASN A O 1
ATOM 2063 N N . SER A 1 270 ? 12.809 -6.581 6.588 1.00 90.81 270 SER A N 1
ATOM 2064 C CA . SER A 1 270 ? 11.441 -6.178 6.239 1.00 90.81 270 SER A CA 1
ATOM 2065 C C . SER A 1 270 ? 10.869 -5.180 7.254 1.00 90.81 270 SER A C 1
ATOM 2067 O O . SER A 1 270 ? 10.304 -4.156 6.869 1.00 90.81 270 SER A O 1
ATOM 2069 N N . HIS A 1 271 ? 11.101 -5.403 8.551 1.00 91.69 271 HIS A N 1
ATOM 2070 C CA . HIS A 1 271 ? 10.611 -4.535 9.626 1.00 91.69 271 HIS A CA 1
ATOM 2071 C C . HIS A 1 271 ? 11.139 -3.091 9.536 1.00 91.69 271 HIS A C 1
ATOM 2073 O O . HIS A 1 271 ? 10.412 -2.140 9.833 1.00 91.69 271 HIS A O 1
ATOM 2079 N N . ILE A 1 272 ? 12.377 -2.898 9.067 1.00 94.06 272 ILE A N 1
ATOM 2080 C CA . ILE A 1 272 ? 12.987 -1.567 8.896 1.00 94.06 272 ILE A CA 1
ATOM 2081 C C . ILE A 1 272 ? 12.330 -0.823 7.730 1.00 94.06 272 ILE A C 1
ATOM 2083 O O . ILE A 1 272 ? 12.119 0.387 7.796 1.00 94.06 272 ILE A O 1
ATOM 2087 N N . LEU A 1 273 ? 11.980 -1.536 6.656 1.00 95.19 273 LEU A N 1
ATOM 2088 C CA . LEU A 1 273 ? 11.283 -0.952 5.509 1.00 95.19 273 LEU A CA 1
ATOM 2089 C C . LEU A 1 273 ? 9.861 -0.536 5.880 1.00 95.19 273 LEU A C 1
ATOM 2091 O O . LEU A 1 273 ? 9.470 0.596 5.583 1.00 95.19 273 LEU A O 1
ATOM 2095 N N . TRP A 1 274 ? 9.136 -1.407 6.588 1.00 95.88 274 TRP A N 1
ATOM 2096 C CA . TRP A 1 274 ? 7.772 -1.148 7.054 1.00 95.88 274 TRP A CA 1
ATOM 2097 C C . TRP A 1 274 ? 7.670 0.055 7.989 1.00 95.88 274 TRP A C 1
ATOM 2099 O O . TRP A 1 274 ? 6.699 0.806 7.942 1.00 95.88 274 TRP A O 1
ATOM 2109 N N . THR A 1 275 ? 8.703 0.275 8.801 1.00 95.00 275 THR A N 1
ATOM 2110 C CA . THR A 1 275 ? 8.778 1.399 9.745 1.00 95.00 275 THR A CA 1
ATOM 2111 C C . THR A 1 275 ? 9.482 2.629 9.163 1.00 95.00 275 THR A C 1
ATOM 2113 O O . THR A 1 275 ? 9.579 3.671 9.818 1.00 95.00 275 THR A O 1
ATOM 2116 N N . SER A 1 276 ? 9.957 2.554 7.915 1.00 96.56 276 SER A N 1
ATOM 2117 C CA . SER A 1 276 ? 10.683 3.649 7.279 1.00 96.56 276 SER A CA 1
ATOM 2118 C C . SER A 1 276 ? 9.791 4.875 7.055 1.00 96.56 276 SER A C 1
ATOM 2120 O O . SER A 1 276 ? 8.633 4.792 6.639 1.00 96.56 276 SER A O 1
ATOM 2122 N N . LYS A 1 277 ? 10.361 6.068 7.263 1.00 97.06 277 LYS A N 1
ATOM 2123 C CA . LYS A 1 277 ? 9.661 7.344 7.028 1.00 97.06 277 LYS A CA 1
ATOM 2124 C C . LYS A 1 277 ? 9.180 7.501 5.581 1.00 97.06 277 LYS A C 1
ATOM 2126 O O . LYS A 1 277 ? 8.145 8.124 5.364 1.00 97.06 277 LYS A O 1
ATOM 2131 N N . ALA A 1 278 ? 9.920 6.956 4.614 1.00 97.38 278 ALA A N 1
ATOM 2132 C CA . ALA A 1 278 ? 9.553 7.004 3.202 1.00 97.38 278 ALA A CA 1
ATOM 2133 C C . ALA A 1 278 ? 8.273 6.211 2.917 1.00 97.38 278 ALA A C 1
ATOM 2135 O O . ALA A 1 278 ? 7.369 6.728 2.259 1.00 97.38 278 ALA A O 1
ATOM 2136 N N . LEU A 1 279 ? 8.170 4.990 3.453 1.00 97.62 279 LEU A N 1
ATOM 2137 C CA . LEU A 1 279 ? 6.977 4.168 3.283 1.00 97.62 279 LEU A CA 1
ATOM 2138 C C . LEU A 1 279 ? 5.787 4.735 4.061 1.00 97.62 279 LEU A C 1
ATOM 2140 O O . LEU A 1 279 ? 4.699 4.812 3.508 1.00 97.62 279 LEU A O 1
ATOM 2144 N N . ASN A 1 280 ? 5.996 5.232 5.284 1.00 97.31 280 ASN A N 1
ATOM 2145 C CA . ASN A 1 280 ? 4.940 5.891 6.064 1.00 97.31 280 ASN A CA 1
ATOM 2146 C C . ASN A 1 280 ? 4.315 7.079 5.325 1.00 97.31 280 ASN A C 1
ATOM 2148 O O . ASN A 1 280 ? 3.098 7.234 5.295 1.00 97.31 280 ASN A O 1
ATOM 2152 N N . ARG A 1 281 ? 5.141 7.902 4.674 1.00 97.94 281 ARG A N 1
ATOM 2153 C CA . ARG A 1 281 ? 4.645 9.011 3.855 1.00 97.94 281 ARG A CA 1
ATOM 2154 C C . ARG A 1 281 ? 3.835 8.527 2.654 1.00 97.94 281 ARG A C 1
ATOM 2156 O O . ARG A 1 281 ? 2.778 9.093 2.389 1.00 97.94 281 ARG A O 1
ATOM 2163 N N . LEU A 1 282 ? 4.297 7.479 1.967 1.00 98.12 282 LEU A N 1
ATOM 2164 C CA . LEU A 1 282 ? 3.536 6.851 0.885 1.00 98.12 282 LEU A CA 1
ATOM 2165 C C . LEU A 1 282 ? 2.187 6.320 1.386 1.00 98.12 282 LEU A C 1
ATOM 2167 O O . LEU A 1 282 ? 1.170 6.603 0.763 1.00 98.12 282 LEU A O 1
ATOM 2171 N N . LEU A 1 283 ? 2.171 5.612 2.517 1.00 97.69 283 LEU A N 1
ATOM 2172 C CA . LEU A 1 283 ? 0.962 5.054 3.125 1.00 97.69 283 LEU A CA 1
ATOM 2173 C C . LEU A 1 283 ? -0.102 6.124 3.366 1.00 97.69 283 LEU A C 1
ATOM 2175 O O . LEU A 1 283 ? -1.237 5.925 2.954 1.00 97.69 283 LEU A O 1
ATOM 2179 N N . HIS A 1 284 ? 0.269 7.279 3.926 1.00 97.19 284 HIS A N 1
ATOM 2180 C CA . HIS A 1 284 ? -0.674 8.385 4.123 1.00 97.19 284 HIS A CA 1
ATOM 2181 C C . HIS A 1 284 ? -1.231 8.953 2.812 1.00 97.19 284 HIS A C 1
ATOM 2183 O O . HIS A 1 284 ? -2.377 9.393 2.764 1.00 97.19 284 HIS A O 1
ATOM 2189 N N . VAL A 1 285 ? -0.453 8.968 1.727 1.00 97.38 285 VAL A N 1
ATOM 2190 C CA . VAL A 1 285 ? -0.977 9.392 0.418 1.00 97.38 285 VAL A CA 1
ATOM 2191 C C . VAL A 1 285 ? -1.935 8.347 -0.147 1.00 97.38 285 VAL A C 1
ATOM 2193 O O . VAL A 1 285 ? -2.995 8.712 -0.652 1.00 97.38 285 VAL A O 1
ATOM 2196 N N . VAL A 1 286 ? -1.601 7.059 -0.031 1.00 97.56 286 VAL A N 1
ATOM 2197 C CA . VAL A 1 286 ? -2.452 5.955 -0.502 1.00 97.56 286 VAL A CA 1
ATOM 2198 C C . VAL A 1 286 ? -3.763 5.902 0.283 1.00 97.56 286 VAL A C 1
ATOM 2200 O O . VAL A 1 286 ? -4.817 5.836 -0.338 1.00 97.56 286 VAL A O 1
ATOM 2203 N N . GLU A 1 287 ? -3.714 6.041 1.608 1.00 96.56 287 GLU A N 1
ATOM 2204 C CA . GLU A 1 287 ? -4.875 6.124 2.510 1.00 96.56 287 GLU A CA 1
ATOM 2205 C C . GLU A 1 287 ? -5.917 7.145 2.024 1.00 96.56 287 GLU A C 1
ATOM 2207 O O . GLU A 1 287 ? -7.112 6.862 2.002 1.00 96.56 287 GLU A O 1
ATOM 2212 N N . ASN A 1 288 ? -5.456 8.309 1.559 1.00 94.94 288 ASN A N 1
ATOM 2213 C CA . ASN A 1 288 ? -6.322 9.401 1.116 1.00 94.94 288 ASN A CA 1
ATOM 2214 C C . ASN A 1 288 ? -6.750 9.317 -0.360 1.00 94.94 288 ASN A C 1
ATOM 2216 O O . ASN A 1 288 ? -7.681 10.012 -0.764 1.00 94.94 288 ASN A O 1
ATOM 2220 N N . CYS A 1 289 ? -6.058 8.531 -1.189 1.00 95.25 289 CYS A N 1
ATOM 2221 C CA . CYS A 1 289 ? -6.267 8.516 -2.643 1.00 95.25 289 CYS A CA 1
ATOM 2222 C C . CYS A 1 289 ? -6.872 7.210 -3.172 1.00 95.25 289 CYS A C 1
ATOM 2224 O O . CYS A 1 289 ? -7.577 7.236 -4.178 1.00 95.25 289 CYS A O 1
ATOM 2226 N N . ASP A 1 290 ? -6.559 6.074 -2.551 1.00 96.19 290 ASP A N 1
ATOM 2227 C CA . ASP A 1 290 ? -6.936 4.740 -3.012 1.00 96.19 290 ASP A CA 1
ATOM 2228 C C . ASP A 1 290 ? -7.047 3.780 -1.816 1.00 96.19 290 ASP A C 1
ATOM 2230 O O . ASP A 1 290 ? -6.101 3.086 -1.436 1.00 96.19 290 ASP A O 1
ATOM 2234 N N . VAL A 1 291 ? -8.238 3.770 -1.213 1.00 95.19 291 VAL A N 1
ATOM 2235 C CA . VAL A 1 291 ? -8.574 2.956 -0.036 1.00 95.19 291 VAL A CA 1
ATOM 2236 C C . VAL A 1 291 ? -8.362 1.465 -0.286 1.00 95.19 291 VAL A C 1
ATOM 2238 O O . VAL A 1 291 ? -7.901 0.754 0.602 1.00 95.19 291 VAL A O 1
ATOM 2241 N N . ASP A 1 292 ? -8.673 0.981 -1.487 1.00 96.56 292 ASP A N 1
ATOM 2242 C CA . ASP A 1 292 ? -8.556 -0.442 -1.803 1.00 96.56 292 ASP A CA 1
ATOM 2243 C C . ASP A 1 292 ? -7.076 -0.863 -1.803 1.00 96.56 292 ASP A C 1
ATOM 2245 O O . ASP A 1 292 ? -6.710 -1.859 -1.178 1.00 96.56 292 ASP A O 1
ATOM 2249 N N . SER A 1 293 ? -6.197 -0.034 -2.374 1.00 97.50 293 SER A N 1
ATOM 2250 C CA . SER A 1 293 ? -4.743 -0.224 -2.278 1.00 97.50 293 SER A CA 1
ATOM 2251 C C . SER A 1 293 ? -4.219 -0.130 -0.845 1.00 97.50 293 SER A C 1
ATOM 2253 O O . SER A 1 293 ? -3.330 -0.893 -0.469 1.00 97.50 293 SER A O 1
ATOM 2255 N N . TYR A 1 294 ? -4.765 0.774 -0.027 1.00 98.06 294 TYR A N 1
ATOM 2256 C CA . TYR A 1 294 ? -4.390 0.892 1.384 1.00 98.06 294 TYR A CA 1
ATOM 2257 C C . TYR A 1 294 ? -4.689 -0.402 2.157 1.00 98.06 294 TYR A C 1
ATOM 2259 O O . TYR A 1 294 ? -3.811 -0.925 2.842 1.00 98.06 294 TYR A O 1
ATOM 2267 N N . ILE A 1 295 ? -5.882 -0.976 1.967 1.00 97.62 295 ILE A N 1
ATOM 2268 C CA . ILE A 1 295 ? -6.284 -2.258 2.567 1.00 97.62 295 ILE A CA 1
ATOM 2269 C C . ILE A 1 295 ? -5.343 -3.388 2.118 1.00 97.62 295 ILE A C 1
ATOM 2271 O O . ILE A 1 295 ? -4.874 -4.165 2.950 1.00 97.62 295 ILE A O 1
ATOM 2275 N N . VAL A 1 296 ? -4.993 -3.457 0.828 1.00 97.50 296 VAL A N 1
ATOM 2276 C CA . VAL A 1 296 ? -4.042 -4.461 0.313 1.00 97.50 296 VAL A CA 1
ATOM 2277 C C . VAL A 1 296 ? -2.663 -4.332 0.974 1.00 97.50 296 VAL A C 1
ATOM 2279 O O . VAL A 1 296 ? -2.031 -5.346 1.274 1.00 97.50 296 VAL A O 1
ATOM 2282 N N . ILE A 1 297 ? -2.201 -3.110 1.262 1.00 97.94 297 ILE A N 1
ATOM 2283 C CA . ILE A 1 297 ? -0.929 -2.904 1.965 1.00 97.94 297 ILE A CA 1
ATOM 2284 C C . ILE A 1 297 ? -1.004 -3.380 3.421 1.00 97.94 297 ILE A C 1
ATOM 2286 O O . ILE A 1 297 ? -0.068 -4.034 3.884 1.00 97.94 297 ILE A O 1
ATOM 2290 N N . ILE A 1 298 ? -2.107 -3.116 4.129 1.00 98.12 298 ILE A N 1
ATOM 2291 C CA . ILE A 1 298 ? -2.316 -3.634 5.493 1.00 98.12 298 ILE A CA 1
ATOM 2292 C C . ILE A 1 298 ? -2.305 -5.164 5.482 1.00 98.12 298 ILE A C 1
ATOM 2294 O O . ILE A 1 298 ? -1.624 -5.778 6.298 1.00 98.12 298 ILE A O 1
ATOM 2298 N N . HIS A 1 299 ? -2.984 -5.784 4.517 1.00 97.31 299 HIS A N 1
ATOM 2299 C CA . HIS A 1 299 ? -2.991 -7.237 4.360 1.00 97.31 299 HIS A CA 1
ATOM 2300 C C . HIS A 1 299 ? -1.586 -7.808 4.135 1.00 97.31 299 HIS A C 1
ATOM 2302 O O . HIS A 1 299 ? -1.207 -8.794 4.768 1.00 97.31 299 HIS A O 1
ATOM 2308 N N . ALA A 1 300 ? -0.778 -7.167 3.288 1.00 96.62 300 ALA A N 1
ATOM 2309 C CA . ALA A 1 300 ? 0.607 -7.572 3.075 1.00 96.62 300 ALA A CA 1
ATOM 2310 C C . ALA A 1 300 ? 1.473 -7.411 4.337 1.00 96.62 300 ALA A C 1
ATOM 2312 O O . ALA A 1 300 ? 2.325 -8.261 4.596 1.00 96.62 300 ALA A O 1
ATOM 2313 N N . LEU A 1 301 ? 1.245 -6.367 5.142 1.00 96.44 301 LEU A N 1
ATOM 2314 C CA . LEU A 1 301 ? 1.915 -6.189 6.432 1.00 96.44 301 LEU A CA 1
ATOM 2315 C C . LEU A 1 301 ? 1.528 -7.294 7.427 1.00 96.44 301 LEU A C 1
ATOM 2317 O O . LEU A 1 301 ? 2.415 -7.883 8.042 1.00 96.44 301 LEU A O 1
ATOM 2321 N N . SER A 1 302 ? 0.237 -7.620 7.554 1.00 95.88 302 SER A N 1
ATOM 2322 C CA . SER A 1 302 ? -0.238 -8.718 8.411 1.00 95.88 302 SER A CA 1
ATOM 2323 C C . SER A 1 302 ? 0.367 -10.063 8.004 1.00 95.88 302 SER A C 1
ATOM 2325 O O . SER A 1 302 ? 0.827 -10.826 8.857 1.00 95.88 302 SER A O 1
ATOM 2327 N N . ARG A 1 303 ? 0.456 -10.338 6.696 1.00 94.56 303 ARG A N 1
ATOM 2328 C CA . ARG A 1 303 ? 1.126 -11.542 6.186 1.00 94.56 303 ARG A CA 1
ATOM 2329 C C . ARG A 1 303 ? 2.621 -11.536 6.499 1.00 94.56 303 ARG A C 1
ATOM 2331 O O . ARG A 1 303 ? 3.138 -12.527 7.003 1.00 94.56 303 ARG A O 1
ATOM 2338 N N . SER A 1 304 ? 3.299 -10.408 6.282 1.00 92.69 304 SER A N 1
ATOM 2339 C CA . SER A 1 304 ? 4.716 -10.258 6.630 1.00 92.69 304 SER A CA 1
ATOM 2340 C C . SER A 1 304 ? 4.958 -10.492 8.122 1.00 92.69 304 SER A C 1
ATOM 2342 O O . SER A 1 304 ? 5.989 -11.058 8.472 1.00 92.69 304 SER A O 1
ATOM 2344 N N . PHE A 1 305 ? 4.028 -10.083 8.993 1.00 90.81 305 PHE A N 1
ATOM 2345 C CA . PHE A 1 305 ? 4.108 -10.374 10.422 1.00 90.81 305 PHE A CA 1
ATOM 2346 C C . PHE A 1 305 ? 3.998 -11.881 10.680 1.00 90.81 305 PHE A C 1
ATOM 2348 O O . PHE A 1 305 ? 4.838 -12.439 11.382 1.00 90.81 305 PHE A O 1
ATOM 2355 N N . SER A 1 306 ? 3.017 -12.538 10.058 1.00 90.38 306 SER A N 1
ATOM 2356 C CA . SER A 1 306 ? 2.766 -13.984 10.176 1.00 90.38 306 SER A CA 1
ATOM 2357 C C . SER A 1 306 ? 3.974 -14.827 9.747 1.00 90.38 306 SER A C 1
ATOM 2359 O O . SER A 1 306 ? 4.334 -15.803 10.401 1.00 90.38 306 SER A O 1
ATOM 2361 N N . GLU A 1 307 ? 4.647 -14.417 8.670 1.00 90.06 307 GLU A N 1
ATOM 2362 C CA . GLU A 1 307 ? 5.870 -15.061 8.177 1.00 90.06 307 GLU A CA 1
ATOM 2363 C C . GLU A 1 307 ? 7.051 -14.873 9.141 1.00 90.06 307 GLU A C 1
ATOM 2365 O O . GLU A 1 307 ? 7.882 -15.770 9.290 1.00 90.06 307 GLU A O 1
ATOM 2370 N N . THR A 1 308 ? 7.122 -13.728 9.828 1.00 86.38 308 THR A N 1
ATOM 2371 C CA . THR A 1 308 ? 8.143 -13.490 10.858 1.00 86.38 308 THR A CA 1
ATOM 2372 C C . THR A 1 308 ? 7.813 -14.150 12.192 1.00 86.38 308 THR A C 1
ATOM 2374 O O . THR A 1 308 ? 8.729 -14.520 12.908 1.00 86.38 308 THR A O 1
ATOM 2377 N N . SER A 1 309 ? 6.541 -14.360 12.540 1.00 75.38 309 SER A N 1
ATOM 2378 C CA . SER A 1 309 ? 6.128 -14.872 13.855 1.00 75.38 309 SER A CA 1
ATOM 2379 C C . SER A 1 309 ? 6.338 -16.376 14.050 1.00 75.38 309 SER A C 1
ATOM 2381 O O . SER A 1 309 ? 5.922 -16.917 15.068 1.00 75.38 309 SER A O 1
ATOM 2383 N N . GLY A 1 310 ? 7.019 -17.064 13.127 1.00 75.62 310 GLY A N 1
ATOM 2384 C CA . GLY A 1 310 ? 7.485 -18.440 13.339 1.00 75.62 310 GLY A CA 1
ATOM 2385 C C . GLY A 1 310 ? 8.464 -18.598 14.517 1.00 75.62 310 GLY A C 1
ATOM 2386 O O . GLY A 1 310 ? 8.857 -19.719 14.837 1.00 75.62 310 GLY A O 1
ATOM 2387 N N . PHE A 1 311 ? 8.866 -17.500 15.167 1.00 62.66 311 PHE A N 1
ATOM 2388 C CA . PHE A 1 311 ? 9.674 -17.516 16.380 1.00 62.66 311 PHE A CA 1
ATOM 2389 C C . PHE A 1 311 ? 8.837 -17.868 17.615 1.00 62.66 311 PHE A C 1
ATOM 2391 O O . PHE A 1 311 ? 7.750 -17.337 17.835 1.00 62.66 311 PHE A O 1
ATOM 2398 N N . SER A 1 312 ? 9.377 -18.776 18.431 1.00 76.44 312 SER A N 1
ATOM 2399 C CA . SER A 1 312 ? 8.799 -19.176 19.716 1.00 76.44 312 SER A CA 1
ATOM 2400 C C . SER A 1 312 ? 8.456 -17.944 20.570 1.00 76.44 312 SER A C 1
ATOM 2402 O O . SER A 1 312 ? 9.278 -17.025 20.625 1.00 76.44 312 SER A O 1
ATOM 2404 N N . PRO A 1 313 ? 7.308 -17.915 21.277 1.00 69.88 313 PRO A N 1
ATOM 2405 C CA . PRO A 1 313 ? 6.942 -16.811 22.170 1.00 69.88 313 PRO A CA 1
ATOM 2406 C C . PRO A 1 313 ? 8.027 -16.483 23.209 1.00 69.88 313 PRO A C 1
ATOM 2408 O O . PRO A 1 313 ? 8.173 -15.323 23.586 1.00 69.88 313 PRO A O 1
ATOM 2411 N N . ASP A 1 314 ? 8.846 -17.466 23.592 1.00 75.06 314 ASP A N 1
ATOM 2412 C CA . ASP A 1 314 ? 9.960 -17.279 24.529 1.00 75.06 314 ASP A CA 1
ATOM 2413 C C . ASP A 1 314 ? 11.126 -16.458 23.941 1.00 75.06 314 ASP A C 1
ATOM 2415 O O . ASP A 1 314 ? 11.900 -15.867 24.687 1.00 75.06 314 ASP A O 1
ATOM 2419 N N . ALA A 1 315 ? 11.253 -16.375 22.610 1.00 70.19 315 ALA A N 1
ATOM 2420 C CA . ALA A 1 315 ? 12.310 -15.613 21.935 1.00 70.19 315 ALA A CA 1
ATOM 2421 C C . ALA A 1 315 ? 11.959 -14.125 21.734 1.00 70.19 315 ALA A C 1
ATOM 2423 O O . ALA A 1 315 ? 12.827 -13.322 21.402 1.00 70.19 315 ALA A O 1
ATOM 2424 N N . ILE A 1 316 ? 10.697 -13.732 21.947 1.00 65.69 316 ILE A N 1
ATOM 2425 C CA . ILE A 1 316 ? 10.201 -12.373 21.658 1.00 65.69 316 ILE A CA 1
ATOM 2426 C C . ILE A 1 316 ? 10.763 -11.335 22.643 1.00 65.69 316 ILE A C 1
ATOM 2428 O O . ILE A 1 316 ? 10.772 -10.141 22.349 1.00 65.69 316 ILE A O 1
ATOM 2432 N N . GLN A 1 317 ? 11.252 -11.762 23.809 1.00 65.31 317 GLN A N 1
ATOM 2433 C CA . GLN A 1 317 ? 11.615 -10.839 24.883 1.00 65.31 317 GLN A CA 1
ATOM 2434 C C . GLN A 1 317 ? 12.901 -10.035 24.621 1.00 65.31 317 GLN A C 1
ATOM 2436 O O . GLN A 1 317 ? 13.087 -8.996 25.253 1.00 65.31 317 GLN A O 1
ATOM 2441 N N . GLU A 1 318 ? 13.759 -10.462 23.686 1.00 74.00 318 GLU A N 1
ATOM 2442 C CA . GLU A 1 318 ? 15.038 -9.785 23.410 1.00 74.00 318 GLU A CA 1
ATOM 2443 C C . GLU A 1 318 ? 15.054 -8.960 22.109 1.00 74.00 318 GLU A C 1
ATOM 2445 O O . GLU A 1 318 ? 15.851 -8.025 21.995 1.00 74.00 318 GLU A O 1
ATOM 2450 N N . ASP A 1 319 ? 14.145 -9.211 21.159 1.00 78.75 319 ASP A N 1
ATOM 2451 C CA . ASP A 1 319 ? 14.179 -8.550 19.851 1.00 78.75 319 ASP A CA 1
ATOM 2452 C C . ASP A 1 319 ? 13.249 -7.327 19.768 1.00 78.75 319 ASP A C 1
ATOM 2454 O O . ASP A 1 319 ? 12.024 -7.416 19.829 1.00 78.75 319 ASP A O 1
ATOM 2458 N N . ALA A 1 320 ? 13.830 -6.147 19.522 1.00 82.88 320 ALA A N 1
ATOM 2459 C CA . ALA A 1 320 ? 13.085 -4.896 19.316 1.00 82.88 320 ALA A CA 1
ATOM 2460 C C . ALA A 1 320 ? 12.282 -4.854 17.992 1.00 82.88 320 ALA A C 1
ATOM 2462 O O . ALA A 1 320 ? 11.414 -4.001 17.803 1.00 82.88 320 ALA A O 1
ATOM 2463 N N . GLN A 1 321 ? 12.575 -5.762 17.057 1.00 84.62 321 GLN A N 1
ATOM 2464 C CA . GLN A 1 321 ? 12.025 -5.779 15.697 1.00 84.62 321 GLN A CA 1
ATOM 2465 C C . GLN A 1 321 ? 10.510 -6.074 15.623 1.00 84.62 321 GLN A C 1
ATOM 2467 O O . GLN A 1 321 ? 9.795 -5.280 15.001 1.00 84.62 321 GLN A O 1
ATOM 2472 N N . PRO A 1 322 ? 9.977 -7.152 16.244 1.00 85.56 322 PRO A N 1
ATOM 2473 C CA . PRO A 1 322 ? 8.544 -7.459 16.207 1.00 85.56 322 PRO A CA 1
ATOM 2474 C C . PRO A 1 322 ? 7.681 -6.363 16.840 1.00 85.56 322 PRO A C 1
ATOM 2476 O O . PRO A 1 322 ? 6.571 -6.117 16.371 1.00 85.56 322 PRO A O 1
ATOM 2479 N N . VAL A 1 323 ? 8.196 -5.664 17.858 1.00 89.56 323 VAL A N 1
ATOM 2480 C CA . VAL A 1 323 ? 7.474 -4.576 18.536 1.00 89.56 323 VAL A CA 1
ATOM 2481 C C . VAL A 1 323 ? 7.194 -3.426 17.568 1.00 89.56 323 VAL A C 1
ATOM 2483 O O . VAL A 1 323 ? 6.052 -2.995 17.445 1.00 89.56 323 VAL A O 1
ATOM 2486 N N . MET A 1 324 ? 8.198 -2.989 16.800 1.00 91.44 324 MET A N 1
ATOM 2487 C CA . MET A 1 324 ? 8.028 -1.898 15.832 1.00 91.44 324 MET A CA 1
ATOM 2488 C C . MET A 1 324 ? 7.026 -2.239 14.721 1.00 91.44 324 MET A C 1
ATOM 2490 O O . MET A 1 324 ? 6.266 -1.376 14.280 1.00 91.44 324 MET A O 1
ATOM 2494 N N . LEU A 1 325 ? 7.021 -3.494 14.258 1.00 92.38 325 LEU A N 1
ATOM 2495 C CA . LEU A 1 325 ? 6.094 -3.949 13.221 1.00 92.38 325 LEU A CA 1
ATOM 2496 C C . LEU A 1 325 ? 4.658 -4.051 13.753 1.00 92.38 325 LEU A C 1
ATOM 2498 O O . LEU A 1 325 ? 3.721 -3.626 13.078 1.00 92.38 325 LEU A O 1
ATOM 2502 N N . ARG A 1 326 ? 4.501 -4.560 14.981 1.00 93.38 326 ARG A N 1
ATOM 2503 C CA . ARG A 1 326 ? 3.227 -4.615 15.711 1.00 93.38 326 ARG A CA 1
ATOM 2504 C C . ARG A 1 326 ? 2.630 -3.225 15.888 1.00 93.38 326 ARG A C 1
ATOM 2506 O O . ARG A 1 326 ? 1.455 -3.026 15.596 1.00 93.38 326 ARG A O 1
ATOM 2513 N N . ASP A 1 327 ? 3.442 -2.276 16.333 1.00 93.75 327 ASP A N 1
ATOM 2514 C CA . ASP A 1 327 ? 3.030 -0.890 16.539 1.00 93.75 327 ASP A CA 1
ATOM 2515 C C . ASP A 1 327 ? 2.569 -0.249 15.228 1.00 93.75 327 ASP A C 1
ATOM 2517 O O . ASP A 1 327 ? 1.499 0.360 15.168 1.00 93.75 327 ASP A O 1
ATOM 2521 N N . LYS A 1 328 ? 3.322 -0.476 14.142 1.00 95.44 328 LYS A N 1
ATOM 2522 C CA . LYS A 1 328 ? 2.933 -0.013 12.809 1.00 95.44 328 LYS A CA 1
ATOM 2523 C C . LYS A 1 328 ? 1.618 -0.637 12.345 1.00 95.44 328 LYS A C 1
ATOM 2525 O O . LYS A 1 328 ? 0.778 0.068 11.794 1.00 95.44 328 LYS A O 1
ATOM 2530 N N . LEU A 1 329 ? 1.417 -1.936 12.560 1.00 96.69 329 LEU A N 1
ATOM 2531 C CA . LEU A 1 329 ? 0.166 -2.606 12.207 1.00 96.69 329 LEU A CA 1
ATOM 2532 C C . LEU A 1 329 ? -1.014 -2.070 13.032 1.00 96.69 329 LEU A C 1
ATOM 2534 O O . LEU A 1 329 ? -2.079 -1.839 12.468 1.00 96.69 329 LEU A O 1
ATOM 2538 N N . SER A 1 330 ? -0.815 -1.814 14.329 1.00 96.00 330 SER A N 1
ATOM 2539 C CA . SER A 1 330 ? -1.834 -1.209 15.199 1.00 96.00 330 SER A CA 1
ATOM 2540 C C . SER A 1 330 ? -2.263 0.166 14.683 1.00 96.00 330 SER A C 1
ATOM 2542 O O . SER A 1 330 ? -3.456 0.429 14.532 1.00 96.00 330 SER A O 1
ATOM 2544 N N . GLU A 1 331 ? -1.293 1.014 14.322 1.00 96.44 331 GLU A N 1
ATOM 2545 C CA . GLU A 1 331 ? -1.539 2.326 13.713 1.00 96.44 331 GLU A CA 1
ATOM 2546 C C . GLU A 1 331 ? -2.392 2.203 12.440 1.00 96.44 331 GLU A C 1
ATOM 2548 O O . GLU A 1 331 ? -3.422 2.864 12.316 1.00 96.44 331 GLU A O 1
ATOM 2553 N N . LEU A 1 332 ? -2.007 1.320 11.510 1.00 97.12 332 LEU A N 1
ATOM 2554 C CA . LEU A 1 332 ? -2.726 1.169 10.243 1.00 97.12 332 LEU A CA 1
ATOM 2555 C C . LEU A 1 332 ? -4.124 0.561 10.417 1.00 97.12 332 LEU A C 1
ATOM 2557 O O . LEU A 1 332 ? -5.050 0.966 9.720 1.00 97.12 332 LEU A O 1
ATOM 2561 N N . LEU A 1 333 ? -4.309 -0.377 11.351 1.00 97.44 333 LEU A N 1
ATOM 2562 C CA . LEU A 1 333 ? -5.632 -0.923 11.670 1.00 97.44 333 LEU A CA 1
ATOM 2563 C C . LEU A 1 333 ? -6.530 0.114 12.349 1.00 97.44 333 LEU A C 1
ATOM 2565 O O . LEU A 1 333 ? -7.728 0.152 12.074 1.00 97.44 333 LEU A O 1
ATOM 2569 N N . SER A 1 334 ? -5.970 0.984 13.191 1.00 96.75 334 SER A N 1
ATOM 2570 C CA . SER A 1 334 ? -6.716 2.106 13.765 1.00 96.75 334 SER A CA 1
ATOM 2571 C C . SER A 1 334 ? -7.174 3.077 12.677 1.00 96.75 334 SER A C 1
ATOM 2573 O O . SER A 1 334 ? -8.337 3.477 12.662 1.00 96.75 334 SER A O 1
ATOM 2575 N N . ASN A 1 335 ? -6.298 3.418 11.733 1.00 96.44 335 ASN A N 1
ATOM 2576 C CA . ASN A 1 335 ? -6.665 4.265 10.598 1.00 96.44 335 ASN A CA 1
ATOM 2577 C C . ASN A 1 335 ? -7.704 3.582 9.699 1.00 96.44 335 ASN A C 1
ATOM 2579 O O . ASN A 1 335 ? -8.650 4.224 9.249 1.00 96.44 335 ASN A O 1
ATOM 2583 N N . LEU A 1 336 ? -7.583 2.267 9.482 1.00 96.69 336 LEU A N 1
ATOM 2584 C CA . LEU A 1 336 ? -8.586 1.485 8.762 1.00 96.69 336 LEU A CA 1
ATOM 2585 C C . LEU A 1 336 ? -9.945 1.530 9.472 1.00 96.69 336 LEU A C 1
ATOM 2587 O O . LEU A 1 336 ? -10.961 1.712 8.810 1.00 96.69 336 LEU A O 1
ATOM 2591 N N . PHE A 1 337 ? -9.983 1.415 10.802 1.00 96.25 337 PHE A N 1
ATOM 2592 C CA . PHE A 1 337 ? -11.217 1.585 11.572 1.00 96.25 337 PHE A CA 1
ATOM 2593 C C . PHE A 1 337 ? -11.854 2.956 11.302 1.00 96.25 337 PHE A C 1
ATOM 2595 O O . PHE A 1 337 ? -13.039 3.032 10.970 1.00 96.25 337 PHE A O 1
ATOM 2602 N N . ASP A 1 338 ? -11.063 4.028 11.365 1.00 94.94 338 ASP A N 1
ATOM 2603 C CA . ASP A 1 338 ? -11.557 5.384 11.115 1.00 94.94 338 ASP A CA 1
ATOM 2604 C C . ASP A 1 338 ? -12.049 5.558 9.662 1.00 94.94 338 ASP A C 1
ATOM 2606 O O . ASP A 1 338 ? -13.100 6.153 9.413 1.00 94.94 338 ASP A O 1
ATOM 2610 N N . LEU A 1 339 ? -11.349 4.975 8.689 1.00 93.81 339 LEU A N 1
ATOM 2611 C CA . LEU A 1 339 ? -11.716 5.001 7.273 1.00 93.81 339 LEU A CA 1
ATOM 2612 C C . LEU A 1 339 ? -13.030 4.260 6.991 1.00 93.81 339 LEU A C 1
ATOM 2614 O O . LEU A 1 339 ? -13.869 4.751 6.237 1.00 93.81 339 LEU A O 1
ATOM 2618 N N . LEU A 1 340 ? -13.214 3.079 7.590 1.00 92.75 340 LEU A N 1
ATOM 2619 C CA . LEU A 1 340 ? -14.397 2.247 7.369 1.00 92.75 340 LEU A CA 1
ATOM 2620 C C . LEU A 1 340 ? -15.639 2.798 8.079 1.00 92.75 340 LEU A C 1
ATOM 2622 O O . LEU A 1 340 ? -16.745 2.621 7.569 1.00 92.75 340 LEU A O 1
ATOM 2626 N N . PHE A 1 341 ? -15.483 3.455 9.236 1.00 88.81 341 PHE A N 1
ATOM 2627 C CA . PHE A 1 341 ? -16.621 3.784 10.104 1.00 88.81 341 PHE A CA 1
ATOM 2628 C C . PHE A 1 341 ? -16.815 5.276 10.398 1.00 88.81 341 PHE A C 1
ATOM 2630 O O . PHE A 1 341 ? -17.959 5.689 10.597 1.00 88.81 341 PHE A O 1
ATOM 2637 N N . THR A 1 342 ? -15.763 6.099 10.388 1.00 82.75 342 THR A N 1
ATOM 2638 C CA . THR A 1 342 ? -15.840 7.537 10.726 1.00 82.75 342 THR A CA 1
ATOM 2639 C C . THR A 1 342 ? -16.188 8.406 9.519 1.00 82.75 342 THR A C 1
ATOM 2641 O O . THR A 1 342 ? -16.861 9.420 9.670 1.00 82.75 342 THR A O 1
ATOM 2644 N N . GLN A 1 343 ? -15.824 7.989 8.302 1.00 69.00 343 GLN A N 1
ATOM 2645 C CA . GLN A 1 343 ? -16.203 8.699 7.067 1.00 69.00 343 GLN A CA 1
ATOM 2646 C C . GLN A 1 343 ? -17.640 8.418 6.602 1.00 69.00 343 GLN A C 1
ATOM 2648 O O . GLN A 1 343 ? -18.100 9.000 5.617 1.00 69.00 343 GLN A O 1
ATOM 2653 N N . SER A 1 344 ? -18.357 7.535 7.301 1.00 61.44 344 SER A N 1
ATOM 2654 C CA . SER A 1 344 ? -19.747 7.219 6.991 1.00 61.44 344 SER A CA 1
ATOM 2655 C C . SER A 1 344 ? -20.659 8.334 7.507 1.00 61.44 344 SER A C 1
ATOM 2657 O O . SER A 1 344 ? -21.251 8.223 8.579 1.00 61.44 344 SER A O 1
ATOM 2659 N N . ASP A 1 345 ? -20.772 9.426 6.746 1.00 65.38 345 ASP A N 1
ATOM 2660 C CA . ASP A 1 345 ? -21.919 10.334 6.850 1.00 65.38 345 ASP A CA 1
ATOM 2661 C C . ASP A 1 345 ? -23.195 9.460 6.847 1.00 65.38 345 ASP A C 1
ATOM 2663 O O . ASP A 1 345 ? -23.260 8.524 6.041 1.00 65.38 345 ASP A O 1
ATOM 2667 N N . PRO A 1 346 ? -24.204 9.679 7.710 1.00 65.50 346 PRO A N 1
ATOM 2668 C CA . PRO A 1 346 ? -25.482 8.962 7.629 1.00 65.50 346 PRO A CA 1
ATOM 2669 C C . PRO A 1 346 ? -26.125 8.992 6.227 1.00 65.50 346 PRO A C 1
ATOM 2671 O O . PRO A 1 346 ? -26.988 8.166 5.935 1.00 65.50 346 PRO A O 1
ATOM 2674 N N . HIS A 1 347 ? -25.700 9.910 5.351 1.00 72.62 347 HIS A N 1
ATOM 2675 C CA . HIS A 1 347 ? -26.103 9.984 3.945 1.00 72.62 347 HIS A CA 1
ATOM 2676 C C . HIS A 1 347 ? -25.145 9.311 2.946 1.00 72.62 347 HIS A C 1
ATOM 2678 O O . HIS A 1 347 ? -25.450 9.251 1.753 1.00 72.62 347 HIS A O 1
ATOM 2684 N N . SER A 1 348 ? -23.988 8.823 3.391 1.00 77.50 348 SER A N 1
ATOM 2685 C CA . SER A 1 348 ? -23.029 8.124 2.536 1.00 77.50 348 SER A CA 1
ATOM 2686 C C . SER A 1 348 ? -23.572 6.768 2.075 1.00 77.50 348 SER A C 1
ATOM 2688 O O . SER A 1 348 ? -24.335 6.096 2.771 1.00 77.50 348 SER A O 1
ATOM 2690 N N . SER A 1 349 ? -23.188 6.374 0.857 1.00 79.12 349 SER A N 1
ATOM 2691 C CA . SER A 1 349 ? -23.480 5.041 0.329 1.00 79.12 349 SER A CA 1
ATOM 2692 C C . SER A 1 349 ? -22.968 3.977 1.303 1.00 79.12 349 SER A C 1
ATOM 2694 O O . SER A 1 349 ? -21.868 4.146 1.834 1.00 79.12 349 SER A O 1
ATOM 2696 N N . PRO A 1 350 ? -23.694 2.857 1.488 1.00 83.19 350 PRO A N 1
ATOM 2697 C CA . PRO A 1 350 ? -23.178 1.732 2.255 1.00 83.19 350 PRO A CA 1
ATOM 2698 C C . PRO A 1 350 ? -21.782 1.342 1.759 1.00 83.19 350 PRO A C 1
ATOM 2700 O O . PRO A 1 350 ? -21.496 1.391 0.556 1.00 83.19 350 PRO A O 1
ATOM 2703 N N . LEU A 1 351 ? -20.920 0.975 2.708 1.00 86.50 351 LEU A N 1
ATOM 2704 C CA . LEU A 1 351 ? -19.553 0.554 2.443 1.00 86.50 351 LEU A CA 1
ATOM 2705 C C . LEU A 1 351 ? -19.550 -0.607 1.425 1.00 86.50 351 LEU A C 1
ATOM 2707 O O . LEU A 1 351 ? -20.314 -1.561 1.597 1.00 86.50 351 LEU A O 1
ATOM 2711 N N . PRO A 1 352 ? -18.706 -0.563 0.376 1.00 90.94 352 PRO A N 1
ATOM 2712 C CA . PRO A 1 352 ? -18.626 -1.643 -0.600 1.00 90.94 352 PRO A CA 1
ATOM 2713 C C . PRO A 1 352 ? -18.306 -2.992 0.073 1.00 90.94 352 PRO A C 1
ATOM 2715 O O . PRO A 1 352 ? -17.327 -3.064 0.823 1.00 90.94 352 PRO A O 1
ATOM 2718 N N . PRO A 1 353 ? -19.050 -4.077 -0.227 1.00 91.50 353 PRO A N 1
ATOM 2719 C CA . PRO A 1 353 ? -18.799 -5.403 0.346 1.00 91.50 353 PRO A CA 1
ATOM 2720 C C . PRO A 1 353 ? -17.362 -5.904 0.148 1.00 91.50 353 PRO A C 1
ATOM 2722 O O . PRO A 1 353 ? -16.803 -6.545 1.030 1.00 91.50 353 PRO A O 1
ATOM 2725 N N . SER A 1 354 ? -16.722 -5.558 -0.975 1.00 93.81 354 SER A N 1
ATOM 2726 C CA . SER A 1 354 ? -15.334 -5.941 -1.272 1.00 93.81 354 SER A CA 1
ATOM 2727 C C . SER A 1 354 ? -14.333 -5.467 -0.215 1.00 93.81 354 SER A C 1
ATOM 2729 O O . SER A 1 354 ? -13.429 -6.216 0.148 1.00 93.81 354 SER A O 1
ATOM 2731 N N . ARG A 1 355 ? -14.507 -4.251 0.320 1.00 94.31 355 ARG A N 1
ATOM 2732 C CA . ARG A 1 355 ? -13.625 -3.689 1.358 1.00 94.31 355 ARG A CA 1
ATOM 2733 C C . ARG A 1 355 ? -13.782 -4.411 2.684 1.00 94.31 355 ARG A C 1
ATOM 2735 O O . ARG A 1 355 ? -12.808 -4.591 3.406 1.00 94.31 355 ARG A O 1
ATOM 2742 N N . LEU A 1 356 ? -15.002 -4.841 2.982 1.00 93.31 356 LEU A N 1
ATOM 2743 C CA . LEU A 1 356 ? -15.308 -5.603 4.184 1.00 93.31 356 LEU A CA 1
ATOM 2744 C C . LEU A 1 356 ? -14.703 -6.996 4.123 1.00 93.31 356 LEU A C 1
ATOM 2746 O O . LEU A 1 356 ? -14.039 -7.386 5.072 1.00 93.31 356 LEU A O 1
ATOM 2750 N N . TYR A 1 357 ? -14.860 -7.711 3.006 1.00 95.44 357 TYR A N 1
ATOM 2751 C CA . TYR A 1 357 ? -14.221 -9.018 2.841 1.00 95.44 357 TYR A CA 1
ATOM 2752 C C . TYR A 1 357 ? -12.699 -8.919 2.961 1.00 95.44 357 TYR A C 1
ATOM 2754 O O . TYR A 1 357 ? -12.096 -9.698 3.692 1.00 95.44 357 TYR A O 1
ATOM 2762 N N . ALA A 1 358 ? -12.091 -7.897 2.356 1.00 95.88 358 ALA A N 1
ATOM 2763 C CA . ALA A 1 358 ? -10.660 -7.660 2.501 1.00 95.88 358 ALA A CA 1
ATOM 2764 C C . ALA A 1 358 ? -10.253 -7.334 3.956 1.00 95.88 358 ALA A C 1
ATOM 2766 O O . ALA A 1 358 ? -9.222 -7.812 4.423 1.00 95.88 358 ALA A O 1
ATOM 2767 N N . ALA A 1 359 ? -11.068 -6.582 4.706 1.00 96.88 359 ALA A N 1
ATOM 2768 C CA . ALA A 1 359 ? -10.841 -6.351 6.135 1.00 96.88 359 ALA A CA 1
ATOM 2769 C C . ALA A 1 359 ? -10.982 -7.637 6.970 1.00 96.88 359 ALA A C 1
ATOM 2771 O O . ALA A 1 359 ? -10.188 -7.860 7.880 1.00 96.88 359 ALA A O 1
ATOM 2772 N N . ILE A 1 360 ? -11.945 -8.507 6.649 1.00 96.75 360 ILE A N 1
ATOM 2773 C CA . ILE A 1 360 ? -12.108 -9.820 7.291 1.00 96.75 360 ILE A CA 1
ATOM 2774 C C . ILE A 1 360 ? -10.877 -10.696 7.032 1.00 96.75 360 ILE A C 1
ATOM 2776 O O . ILE A 1 360 ? -10.389 -11.338 7.960 1.00 96.75 360 ILE A O 1
ATOM 2780 N N . ASP A 1 361 ? -10.341 -10.693 5.810 1.00 96.56 361 ASP A N 1
ATOM 2781 C CA . ASP A 1 361 ? -9.125 -11.440 5.481 1.00 96.56 361 ASP A CA 1
ATOM 2782 C C . ASP A 1 361 ? -7.916 -10.936 6.277 1.00 96.56 361 ASP A C 1
ATOM 2784 O O . ASP A 1 361 ? -7.186 -11.744 6.844 1.00 96.56 361 ASP A O 1
ATOM 2788 N N . ILE A 1 362 ? -7.763 -9.616 6.436 1.00 97.81 362 ILE A N 1
ATOM 2789 C CA . ILE A 1 362 ? -6.731 -9.029 7.307 1.00 97.81 362 ILE A CA 1
ATOM 2790 C C . ILE A 1 362 ? -6.875 -9.517 8.751 1.00 97.81 362 ILE A C 1
ATOM 2792 O O . ILE A 1 362 ? -5.891 -9.933 9.361 1.00 97.81 362 ILE A O 1
ATOM 2796 N N . LEU A 1 363 ? -8.087 -9.454 9.312 1.00 97.81 363 LEU A N 1
ATOM 2797 C CA . LEU A 1 363 ? -8.345 -9.865 10.695 1.00 97.81 363 LEU A CA 1
ATOM 2798 C C . LEU A 1 363 ? -8.080 -11.360 10.893 1.00 97.81 363 LEU A C 1
ATOM 2800 O O . LEU A 1 363 ? -7.523 -11.753 11.916 1.00 97.81 363 LEU A O 1
ATOM 2804 N N . TYR A 1 364 ? -8.423 -12.178 9.900 1.00 96.62 364 TYR A N 1
ATOM 2805 C CA . TYR A 1 364 ? -8.162 -13.610 9.914 1.00 96.62 364 TYR A CA 1
ATOM 2806 C C . TYR A 1 364 ? -6.662 -13.932 9.860 1.00 96.62 364 TYR A C 1
ATOM 2808 O O . TYR A 1 364 ? -6.199 -14.774 10.623 1.00 96.62 364 TYR A O 1
ATOM 2816 N N . GLU A 1 365 ? -5.879 -13.230 9.038 1.00 96.31 365 GLU A N 1
ATOM 2817 C CA . GLU A 1 365 ? -4.413 -13.368 9.032 1.00 96.31 365 GLU A CA 1
ATOM 2818 C C . GLU A 1 365 ? -3.809 -12.942 10.383 1.00 96.31 365 GLU A C 1
ATOM 2820 O O . GLU A 1 365 ? -2.962 -13.634 10.949 1.00 96.31 365 GLU A O 1
ATOM 2825 N N . CYS A 1 366 ? -4.305 -11.848 10.975 1.00 96.88 366 CYS A N 1
ATOM 2826 C CA . CYS A 1 366 ? -3.901 -11.440 12.322 1.00 96.88 366 CYS A CA 1
ATOM 2827 C C . CYS A 1 366 ? -4.247 -12.497 13.386 1.00 96.88 366 CYS A C 1
ATOM 2829 O O . CYS A 1 366 ? -3.499 -12.686 14.351 1.00 96.88 366 CYS A O 1
ATOM 2831 N N . HIS A 1 367 ? -5.378 -13.186 13.231 1.00 96.19 367 HIS A N 1
ATOM 2832 C CA . HIS A 1 367 ? -5.783 -14.282 14.108 1.00 96.19 367 HIS A CA 1
ATOM 2833 C C . HIS A 1 367 ? -4.894 -15.511 13.954 1.00 96.19 367 HIS A C 1
ATOM 2835 O O . HIS A 1 367 ? -4.393 -16.005 14.965 1.00 96.19 367 HIS A O 1
ATOM 2841 N N . ALA A 1 368 ? -4.591 -15.915 12.719 1.00 94.88 368 ALA A N 1
ATOM 2842 C CA . ALA A 1 368 ? -3.665 -17.005 12.424 1.00 94.88 368 ALA A CA 1
ATOM 2843 C C . ALA A 1 368 ? -2.268 -16.758 13.027 1.00 94.88 368 ALA A C 1
ATOM 2845 O O . ALA A 1 368 ? -1.653 -17.677 13.570 1.00 94.88 368 ALA A O 1
ATOM 2846 N N . ALA A 1 369 ? -1.806 -15.503 13.027 1.00 93.75 369 ALA A N 1
ATOM 2847 C CA . ALA A 1 369 ? -0.567 -15.072 13.681 1.00 93.75 369 ALA A CA 1
ATOM 2848 C C . ALA A 1 369 ? -0.677 -14.859 15.206 1.00 93.75 369 ALA A C 1
ATOM 2850 O O . ALA A 1 369 ? 0.284 -14.417 15.837 1.00 93.75 369 ALA A O 1
ATOM 2851 N N . ARG A 1 370 ? -1.839 -15.136 15.816 1.00 94.75 370 ARG A N 1
ATOM 2852 C CA . ARG A 1 370 ? -2.138 -14.943 17.251 1.00 94.75 370 ARG A CA 1
ATOM 2853 C C . ARG A 1 370 ? -1.904 -13.517 17.764 1.00 94.75 370 ARG A C 1
ATOM 2855 O O . ARG A 1 370 ? -1.687 -13.293 18.955 1.00 94.75 370 ARG A O 1
ATOM 2862 N N . LEU A 1 371 ? -2.008 -12.523 16.882 1.00 93.81 371 LEU A N 1
ATOM 2863 C CA . LEU A 1 371 ? -1.797 -11.113 17.226 1.00 93.81 371 LEU A CA 1
ATOM 2864 C C . LEU A 1 371 ? -2.859 -10.561 18.179 1.00 93.81 371 LEU A C 1
ATOM 2866 O O . LEU A 1 371 ? -2.585 -9.639 18.942 1.00 93.81 371 LEU A O 1
ATOM 2870 N N . HIS A 1 372 ? -4.054 -11.148 18.155 1.00 94.06 372 HIS A N 1
ATOM 2871 C CA . HIS A 1 372 ? -5.172 -10.806 19.032 1.00 94.06 372 HIS A CA 1
ATOM 2872 C C . HIS A 1 372 ? -4.965 -11.249 20.493 1.00 94.06 372 HIS A C 1
ATOM 2874 O O . HIS A 1 372 ? -5.625 -10.718 21.381 1.00 94.06 372 HIS A O 1
ATOM 2880 N N . SER A 1 373 ? -4.051 -12.186 20.767 1.00 92.88 373 SER A N 1
ATOM 2881 C CA . SER A 1 373 ? -3.769 -12.669 22.129 1.00 92.88 373 SER A CA 1
ATOM 2882 C C . SER A 1 373 ? -2.517 -12.024 22.742 1.00 92.88 373 SER A C 1
ATOM 2884 O O . SER A 1 373 ? -2.315 -12.081 23.954 1.00 92.88 373 SER A O 1
ATOM 2886 N N . LEU A 1 374 ? -1.658 -11.405 21.924 1.00 90.62 374 LEU A N 1
ATOM 2887 C CA . LEU A 1 374 ? -0.358 -10.886 22.351 1.00 90.62 374 LEU A CA 1
ATOM 2888 C C . LEU A 1 374 ? -0.456 -9.434 22.856 1.00 90.62 374 LEU A C 1
ATOM 2890 O O . LEU A 1 374 ? -0.288 -8.462 22.107 1.00 90.62 374 LEU A O 1
ATOM 2894 N N . ARG A 1 375 ? -0.707 -9.278 24.160 1.00 92.12 375 ARG A N 1
ATOM 2895 C CA . ARG A 1 375 ? -0.663 -7.976 24.846 1.00 92.12 375 ARG A CA 1
ATOM 2896 C C . ARG A 1 375 ? 0.777 -7.616 25.204 1.00 92.12 375 ARG A C 1
ATOM 2898 O O . ARG A 1 375 ? 1.366 -8.206 26.103 1.00 92.12 375 ARG A O 1
ATOM 2905 N N . MET A 1 376 ? 1.322 -6.628 24.502 1.00 88.88 376 MET A N 1
ATOM 2906 C CA . MET A 1 376 ? 2.631 -6.046 24.784 1.00 88.88 376 MET A CA 1
ATOM 2907 C C . MET A 1 376 ? 2.446 -4.542 24.995 1.00 88.88 376 MET A C 1
ATOM 2909 O O . MET A 1 376 ? 1.984 -3.871 24.071 1.00 88.88 376 MET A O 1
ATOM 2913 N N . PRO A 1 377 ? 2.781 -3.988 26.168 1.00 84.88 377 PRO A N 1
ATOM 2914 C CA . PRO A 1 377 ? 2.651 -2.555 26.385 1.00 84.88 377 PRO A CA 1
ATOM 2915 C C . PRO A 1 377 ? 3.584 -1.806 25.426 1.00 84.88 377 PRO A C 1
ATOM 2917 O O . PRO A 1 377 ? 4.799 -2.006 25.468 1.00 84.88 377 PRO A O 1
ATOM 2920 N N . SER A 1 378 ? 3.022 -0.959 24.558 1.00 86.81 378 SER A N 1
ATOM 2921 C CA . SER A 1 378 ? 3.810 -0.096 23.676 1.00 86.81 378 SER A CA 1
ATOM 2922 C C . SER A 1 378 ? 3.864 1.335 24.224 1.00 86.81 378 SER A C 1
ATOM 2924 O O . SER A 1 378 ? 2.822 1.986 24.367 1.00 86.81 378 SER A O 1
ATOM 2926 N N . PRO A 1 379 ? 5.059 1.862 24.551 1.00 80.94 379 PRO A N 1
ATOM 2927 C CA . PRO A 1 379 ? 5.210 3.237 24.996 1.00 80.94 379 PRO A CA 1
ATOM 2928 C C . PRO A 1 379 ? 5.021 4.189 23.806 1.00 80.94 379 PRO A C 1
ATOM 2930 O O . PRO A 1 379 ? 5.971 4.524 23.105 1.00 80.94 379 PRO A O 1
ATOM 2933 N N . GLY A 1 380 ? 3.789 4.647 23.583 1.00 82.44 380 GLY A N 1
ATOM 2934 C CA . GLY A 1 380 ? 3.495 5.689 22.590 1.00 82.44 380 GLY A CA 1
ATOM 2935 C C . GLY A 1 380 ? 2.197 5.512 21.813 1.00 82.44 380 GLY A C 1
ATOM 2936 O O . GLY A 1 380 ? 1.747 6.474 21.194 1.00 82.44 380 GLY A O 1
ATOM 2937 N N . PHE A 1 381 ? 1.574 4.334 21.872 1.00 81.81 381 PHE A N 1
ATOM 2938 C CA . PHE A 1 381 ? 0.296 4.086 21.211 1.00 81.81 381 PHE A CA 1
ATOM 2939 C C . PHE A 1 381 ? -0.834 4.016 22.240 1.00 81.81 381 PHE A C 1
ATOM 2941 O O . PHE A 1 381 ? -0.708 3.301 23.232 1.00 81.81 381 PHE A O 1
ATOM 2948 N N . PRO A 1 382 ? -1.941 4.753 22.031 1.00 86.06 382 PRO A N 1
ATOM 2949 C CA . PRO A 1 382 ? -3.059 4.760 22.972 1.00 86.06 382 PRO A CA 1
ATOM 2950 C C . PRO A 1 382 ? -3.852 3.447 22.956 1.00 86.06 382 PRO A C 1
ATOM 2952 O O . PRO A 1 382 ? -4.574 3.164 23.907 1.00 86.06 382 PRO A O 1
ATOM 2955 N N . ILE A 1 383 ? -3.747 2.670 21.871 1.00 89.31 383 ILE A N 1
ATOM 2956 C CA . ILE A 1 383 ? -4.546 1.468 21.627 1.00 89.31 383 ILE A CA 1
ATOM 2957 C C . ILE A 1 383 ? -3.611 0.301 21.325 1.00 89.31 383 ILE A C 1
ATOM 2959 O O . ILE A 1 383 ? -2.767 0.366 20.425 1.00 89.31 383 ILE A O 1
ATOM 2963 N N . ASP A 1 384 ? -3.798 -0.776 22.077 1.00 94.50 384 ASP A N 1
ATOM 2964 C CA . ASP A 1 384 ? -3.095 -2.033 21.881 1.00 94.50 384 ASP A CA 1
ATOM 2965 C C . ASP A 1 384 ? -3.582 -2.763 20.619 1.00 94.50 384 ASP A C 1
ATOM 2967 O O . ASP A 1 384 ? -4.770 -2.753 20.291 1.00 94.50 384 ASP A O 1
ATOM 2971 N N . LEU A 1 385 ? -2.669 -3.465 19.934 1.00 95.75 385 LEU A N 1
ATOM 2972 C CA . LEU A 1 385 ? -3.000 -4.230 18.723 1.00 95.75 385 LEU A CA 1
ATOM 2973 C C . LEU A 1 385 ? -4.143 -5.257 18.943 1.00 95.75 385 LEU A C 1
ATOM 2975 O O . LEU A 1 385 ? -5.066 -5.290 18.128 1.00 95.75 385 LEU A O 1
ATOM 2979 N N . PRO A 1 386 ? -4.148 -6.063 20.028 1.00 97.00 386 PRO A N 1
ATOM 2980 C CA . PRO A 1 386 ? -5.296 -6.900 20.379 1.00 97.00 386 PRO A CA 1
ATOM 2981 C C . PRO A 1 386 ? -6.627 -6.155 20.422 1.00 97.00 386 PRO A C 1
ATOM 2983 O O . PRO A 1 386 ? -7.624 -6.629 19.881 1.00 97.00 386 PRO A O 1
ATOM 2986 N N . ASP A 1 387 ? -6.637 -4.973 21.035 1.00 97.12 387 ASP A N 1
ATOM 2987 C CA . ASP A 1 387 ? -7.862 -4.224 21.268 1.00 97.12 387 ASP A CA 1
ATOM 2988 C C . ASP A 1 387 ? -8.439 -3.705 19.943 1.00 97.12 387 ASP A C 1
ATOM 2990 O O . ASP A 1 387 ? -9.632 -3.876 19.692 1.00 97.12 387 ASP A O 1
ATOM 2994 N N . ILE A 1 388 ? -7.607 -3.183 19.030 1.00 97.69 388 ILE A N 1
ATOM 2995 C CA . ILE A 1 388 ? -8.098 -2.740 17.714 1.00 97.69 388 ILE A CA 1
ATOM 2996 C C . ILE A 1 388 ? -8.596 -3.904 16.843 1.00 97.69 388 ILE A C 1
ATOM 2998 O O . ILE A 1 388 ? -9.604 -3.748 16.151 1.00 97.69 388 ILE A O 1
ATOM 3002 N N . ILE A 1 389 ? -7.961 -5.084 16.912 1.00 98.00 389 ILE A N 1
ATOM 3003 C CA . ILE A 1 389 ? -8.437 -6.294 16.217 1.00 98.00 389 ILE A CA 1
ATOM 3004 C C . ILE A 1 389 ? -9.817 -6.695 16.750 1.00 98.00 389 ILE A C 1
ATOM 3006 O O . ILE A 1 389 ? -10.738 -6.908 15.959 1.00 98.00 389 ILE A O 1
ATOM 3010 N N . ILE A 1 390 ? -9.990 -6.753 18.075 1.00 98.31 390 ILE A N 1
ATOM 3011 C CA . ILE A 1 390 ? -11.263 -7.112 18.719 1.00 98.31 390 ILE A CA 1
ATOM 3012 C C . ILE A 1 390 ? -12.356 -6.095 18.371 1.00 98.31 390 ILE A C 1
ATOM 3014 O O . ILE A 1 390 ? -13.468 -6.491 18.010 1.00 98.31 390 ILE A O 1
ATOM 3018 N N . ILE A 1 391 ? -12.052 -4.794 18.425 1.00 97.81 391 ILE A N 1
ATOM 3019 C CA . ILE A 1 391 ? -12.996 -3.726 18.068 1.00 97.81 391 ILE A CA 1
ATOM 3020 C C . ILE A 1 391 ? -13.446 -3.861 16.611 1.00 97.81 391 ILE A C 1
ATOM 3022 O O . ILE A 1 391 ? -14.650 -3.869 16.348 1.00 97.81 391 ILE A O 1
ATOM 3026 N N . LEU A 1 392 ? -12.501 -3.963 15.667 1.00 97.50 392 LEU A N 1
ATOM 3027 C CA . LEU A 1 392 ? -12.796 -4.100 14.238 1.00 97.50 392 LEU A CA 1
ATOM 3028 C C . LEU A 1 392 ? -13.659 -5.336 13.975 1.00 97.50 392 LEU A C 1
ATOM 3030 O O . LEU A 1 392 ? -14.697 -5.238 13.320 1.00 97.50 392 LEU A O 1
ATOM 3034 N N . THR A 1 393 ? -13.264 -6.475 14.546 1.00 98.00 393 THR A N 1
ATOM 3035 C CA . THR A 1 393 ? -13.977 -7.751 14.415 1.00 98.00 393 THR A CA 1
ATOM 3036 C C . THR A 1 393 ? -15.400 -7.638 14.958 1.00 98.00 393 THR A C 1
ATOM 3038 O O . THR A 1 393 ? -16.353 -7.965 14.256 1.00 98.00 393 THR A O 1
ATOM 3041 N N . THR A 1 394 ? -15.567 -7.089 16.166 1.00 97.88 394 THR A N 1
ATOM 3042 C CA . THR A 1 394 ? -16.882 -6.895 16.795 1.00 97.88 394 THR A CA 1
ATOM 3043 C C . THR A 1 394 ? -17.761 -5.965 15.962 1.00 97.88 394 THR A C 1
ATOM 3045 O O . THR A 1 394 ? -18.937 -6.250 15.741 1.00 97.88 394 THR A O 1
ATOM 3048 N N . ARG A 1 395 ? -17.205 -4.855 15.461 1.00 96.12 395 ARG A N 1
ATOM 3049 C CA . ARG A 1 395 ? -17.944 -3.884 14.644 1.00 96.12 395 ARG A CA 1
ATOM 3050 C C . ARG A 1 395 ? -18.444 -4.506 13.346 1.00 96.12 395 ARG A C 1
ATOM 3052 O O . ARG A 1 395 ? -19.621 -4.341 13.024 1.00 96.12 395 ARG A O 1
ATOM 3059 N N . ILE A 1 396 ? -17.566 -5.199 12.619 1.00 95.88 396 ILE A N 1
ATOM 3060 C CA . ILE A 1 396 ? -17.917 -5.884 11.369 1.00 95.88 396 ILE A CA 1
ATOM 3061 C C . ILE A 1 396 ? -18.960 -6.967 11.659 1.00 95.88 396 ILE A C 1
ATOM 3063 O O . ILE A 1 396 ? -19.980 -7.020 10.978 1.00 95.88 396 ILE A O 1
ATOM 3067 N N . PHE A 1 397 ? -18.773 -7.758 12.715 1.00 96.50 397 PHE A N 1
ATOM 3068 C CA . PHE A 1 397 ? -19.719 -8.801 13.103 1.00 96.50 397 PHE A CA 1
ATOM 3069 C C . PHE A 1 397 ? -21.121 -8.246 13.403 1.00 96.50 397 PHE A C 1
ATOM 3071 O O . PHE A 1 397 ? -22.113 -8.739 12.873 1.00 96.50 397 PHE A O 1
ATOM 3078 N N . VAL A 1 398 ? -21.220 -7.166 14.186 1.00 95.19 398 VAL A N 1
ATOM 3079 C CA . VAL A 1 398 ? -22.505 -6.517 14.500 1.00 95.19 398 VAL A CA 1
ATOM 3080 C C . VAL A 1 398 ? -23.150 -5.912 13.251 1.00 95.19 398 VAL A C 1
ATOM 3082 O O . VAL A 1 398 ? -24.358 -6.054 13.061 1.00 95.19 398 VAL A O 1
ATOM 3085 N N . ALA A 1 399 ? -22.369 -5.256 12.388 1.00 92.31 399 ALA A N 1
ATOM 3086 C CA . ALA A 1 399 ? -22.881 -4.631 11.168 1.00 92.31 399 ALA A CA 1
ATOM 3087 C C . ALA A 1 399 ? -23.381 -5.658 10.135 1.00 92.31 399 ALA A C 1
ATOM 3089 O O . ALA A 1 399 ? -24.332 -5.378 9.406 1.00 92.31 399 ALA A O 1
ATOM 3090 N N . PHE A 1 400 ? -22.773 -6.847 10.096 1.00 88.94 400 PHE A N 1
ATOM 3091 C CA . PHE A 1 400 ? -23.032 -7.877 9.087 1.00 88.94 400 PHE A CA 1
ATOM 3092 C C . PHE A 1 400 ? -23.611 -9.164 9.659 1.00 88.94 400 PHE A C 1
ATOM 3094 O O . PHE A 1 400 ? -23.567 -10.194 9.000 1.00 88.94 400 PHE A O 1
ATOM 3101 N N . ARG A 1 401 ? -24.237 -9.109 10.837 1.00 87.50 401 ARG A N 1
ATOM 3102 C CA . ARG A 1 401 ? -24.820 -10.285 11.496 1.00 87.50 401 ARG A CA 1
ATOM 3103 C C . ARG A 1 401 ? -25.757 -11.105 10.597 1.00 87.50 401 ARG A C 1
ATOM 3105 O O . ARG A 1 401 ? -25.827 -12.320 10.722 1.00 87.50 401 ARG A O 1
ATOM 3112 N N . ASN A 1 402 ? -26.485 -10.439 9.701 1.00 85.56 402 ASN A N 1
ATOM 3113 C CA . ASN A 1 402 ? -27.433 -11.093 8.794 1.00 85.56 402 ASN A CA 1
ATOM 3114 C C . ASN A 1 402 ? -26.767 -11.693 7.541 1.00 85.56 402 ASN A C 1
ATOM 3116 O O . ASN A 1 402 ? -27.431 -12.384 6.771 1.00 85.56 402 ASN A O 1
ATOM 3120 N N . SER A 1 403 ? -25.483 -11.411 7.310 1.00 86.12 403 SER A N 1
ATOM 3121 C CA . SER A 1 403 ? -24.688 -12.026 6.251 1.00 86.12 403 SER A CA 1
ATOM 3122 C C . SER A 1 403 ? -24.095 -13.323 6.787 1.00 86.12 403 SER A C 1
ATOM 3124 O O . SER A 1 403 ? -23.220 -13.296 7.646 1.00 86.12 403 SER A O 1
ATOM 3126 N N . VAL A 1 404 ? -24.573 -14.457 6.276 1.00 71.69 404 VAL A N 1
ATOM 3127 C CA . VAL A 1 404 ? -24.118 -15.792 6.706 1.00 71.69 404 VAL A CA 1
ATOM 3128 C C . VAL A 1 404 ? -22.644 -16.023 6.346 1.00 71.69 404 VAL A C 1
ATOM 3130 O O . VAL A 1 404 ? -21.922 -16.720 7.053 1.00 71.69 404 VAL A O 1
ATOM 3133 N N . ASP A 1 405 ? -22.157 -15.391 5.279 1.00 84.25 405 ASP A N 1
ATOM 3134 C CA . ASP A 1 405 ? -20.793 -15.602 4.809 1.00 84.25 405 ASP A CA 1
ATOM 3135 C C . ASP A 1 405 ? -19.780 -14.895 5.729 1.00 84.25 405 ASP A C 1
ATOM 3137 O O . ASP A 1 405 ? -19.728 -13.663 5.776 1.00 84.25 405 ASP A O 1
ATOM 3141 N N . ASN A 1 406 ? -18.918 -15.682 6.386 1.00 90.38 406 ASN A N 1
ATOM 3142 C CA . ASN A 1 406 ? -17.816 -15.292 7.291 1.00 90.38 406 ASN A CA 1
ATOM 3143 C C . ASN A 1 406 ? -18.163 -15.027 8.769 1.00 90.38 406 ASN A C 1
ATOM 3145 O O . ASN A 1 406 ? -17.259 -14.638 9.516 1.00 90.38 406 ASN A O 1
ATOM 3149 N N . SER A 1 407 ? -19.395 -15.283 9.230 1.00 94.19 407 SER A N 1
ATOM 3150 C CA . SER A 1 407 ? -19.727 -15.188 10.665 1.00 94.19 407 SER A CA 1
ATOM 3151 C C . SER A 1 407 ? -18.800 -16.051 11.518 1.00 94.19 407 SER A C 1
ATOM 3153 O O . SER A 1 407 ? -18.261 -15.575 12.510 1.00 94.19 407 SER A O 1
ATOM 3155 N N . ASP A 1 408 ? -18.539 -17.281 11.075 1.00 95.50 408 ASP A N 1
ATOM 3156 C CA . ASP A 1 408 ? -17.745 -18.262 11.820 1.00 95.50 408 ASP A CA 1
ATOM 3157 C C . ASP A 1 408 ? -16.284 -17.826 11.962 1.00 95.50 408 ASP A C 1
ATOM 3159 O O . ASP A 1 408 ? -15.680 -17.998 13.018 1.00 95.50 408 ASP A O 1
ATOM 3163 N N . ARG A 1 409 ? -15.725 -17.194 10.918 1.00 95.62 409 ARG A N 1
ATOM 3164 C CA . ARG A 1 409 ? -14.363 -16.641 10.954 1.00 95.62 409 ARG A CA 1
ATOM 3165 C C . ARG A 1 409 ? -14.270 -15.528 11.987 1.00 95.62 409 ARG A C 1
ATOM 3167 O O . ARG A 1 409 ? -13.340 -15.527 12.775 1.00 95.62 409 ARG A O 1
ATOM 3174 N N . LEU A 1 410 ? -15.226 -14.598 11.997 1.00 97.06 410 LEU A N 1
ATOM 3175 C CA . LEU A 1 410 ? -15.242 -13.495 12.962 1.00 97.06 410 LEU A CA 1
ATOM 3176 C C . LEU A 1 410 ? -15.482 -13.997 14.390 1.00 97.06 410 LEU A C 1
ATOM 3178 O O . LEU A 1 410 ? -14.812 -13.538 15.311 1.00 97.06 410 LEU A O 1
ATOM 3182 N N . LEU A 1 411 ? -16.392 -14.957 14.567 1.00 96.88 411 LEU A N 1
ATOM 3183 C CA . LEU A 1 411 ? -16.670 -15.574 15.861 1.00 96.88 411 LEU A CA 1
ATOM 3184 C C . LEU A 1 411 ? -15.444 -16.289 16.425 1.00 96.88 411 LEU A C 1
ATOM 3186 O O . LEU A 1 411 ? -15.151 -16.087 17.595 1.00 96.88 411 LEU A O 1
ATOM 3190 N N . ALA A 1 412 ? -14.687 -17.028 15.608 1.00 97.12 412 ALA A N 1
ATOM 3191 C CA . ALA A 1 412 ? -13.451 -17.675 16.053 1.00 97.12 412 ALA A CA 1
ATOM 3192 C C . ALA A 1 412 ? -12.435 -16.667 16.624 1.00 97.12 412 ALA A C 1
ATOM 3194 O O . ALA A 1 412 ? -11.818 -16.919 17.653 1.00 97.12 412 ALA A O 1
ATOM 3195 N N . ILE A 1 413 ? -12.310 -15.488 16.004 1.00 97.44 413 ILE A N 1
ATOM 3196 C CA . ILE A 1 413 ? -11.423 -14.421 16.495 1.00 97.44 413 ILE A CA 1
ATOM 3197 C C . ILE A 1 413 ? -11.912 -13.865 17.837 1.00 97.44 413 ILE A C 1
ATOM 3199 O O . ILE A 1 413 ? -11.105 -13.586 18.724 1.00 97.44 413 ILE A O 1
ATOM 3203 N N . LEU A 1 414 ? -13.224 -13.656 17.973 1.00 97.69 414 LEU A N 1
ATOM 3204 C CA . LEU A 1 414 ? -13.821 -13.103 19.189 1.00 97.69 414 LEU A CA 1
ATOM 3205 C C . LEU A 1 414 ? -13.802 -14.102 20.353 1.00 97.69 414 LEU A C 1
ATOM 3207 O O . LEU A 1 414 ? -13.579 -13.682 21.487 1.00 97.69 414 LEU A O 1
ATOM 3211 N N . ASP A 1 415 ? -14.005 -15.390 20.083 1.00 97.25 415 ASP A N 1
ATOM 3212 C CA . ASP A 1 415 ? -14.009 -16.460 21.088 1.00 97.25 415 ASP A CA 1
ATOM 3213 C C . ASP A 1 415 ? -12.609 -16.685 21.684 1.00 97.25 415 ASP A C 1
ATOM 3215 O O . ASP A 1 415 ? -12.460 -16.788 22.899 1.00 97.25 415 ASP A O 1
ATOM 3219 N N . ASP A 1 416 ? -11.562 -16.617 20.853 1.00 96.94 416 ASP A N 1
ATOM 3220 C CA . ASP A 1 416 ? -10.160 -16.742 21.287 1.00 96.94 416 ASP A CA 1
ATOM 3221 C C . ASP A 1 416 ? -9.605 -15.471 21.973 1.00 96.94 416 ASP A C 1
ATOM 3223 O O . ASP A 1 416 ? -8.447 -15.419 22.410 1.00 96.94 416 ASP A O 1
ATOM 3227 N N . SER A 1 417 ? -10.402 -14.403 22.056 1.00 96.94 417 SER A N 1
ATOM 3228 C CA . SER A 1 417 ? -9.950 -13.116 22.581 1.00 96.94 417 SER A CA 1
ATOM 3229 C C . SER A 1 417 ? -9.974 -13.042 24.114 1.00 96.94 417 SER A C 1
ATOM 3231 O O . SER A 1 417 ? -10.828 -13.608 24.791 1.00 96.94 417 SER A O 1
ATOM 3233 N N . SER A 1 418 ? -9.036 -12.281 24.687 1.00 96.12 418 SER A N 1
ATOM 3234 C CA . SER A 1 418 ? -8.975 -11.985 26.128 1.00 96.12 418 SER A CA 1
ATOM 3235 C C . SER A 1 418 ? -9.172 -10.481 26.364 1.00 96.12 418 SER A C 1
ATOM 3237 O O . SER A 1 418 ? -8.194 -9.726 26.478 1.00 96.12 418 SER A O 1
ATOM 3239 N N . PRO A 1 419 ? -10.426 -9.990 26.362 1.00 97.12 419 PRO A N 1
ATOM 3240 C CA . PRO A 1 419 ? -10.694 -8.565 26.495 1.00 97.12 419 PRO A CA 1
ATOM 3241 C C . PRO A 1 419 ? -10.366 -8.057 27.904 1.00 97.12 419 PRO A C 1
ATOM 3243 O O . PRO A 1 419 ? -10.526 -8.761 28.899 1.00 97.12 419 PRO A O 1
ATOM 3246 N N . VAL A 1 420 ? -9.930 -6.803 27.985 1.00 96.69 420 VAL A N 1
ATOM 3247 C CA . VAL A 1 420 ? -9.724 -6.055 29.236 1.00 96.69 420 VAL A CA 1
ATOM 3248 C C . VAL A 1 420 ? -10.744 -4.917 29.319 1.00 96.69 420 VAL A C 1
ATOM 3250 O O . VAL A 1 420 ? -11.349 -4.571 28.303 1.00 96.69 420 VAL A O 1
ATOM 3253 N N . PRO A 1 421 ? -10.953 -4.274 30.481 1.00 96.88 421 PRO A N 1
ATOM 3254 C CA . PRO A 1 421 ? -11.943 -3.200 30.617 1.00 96.88 421 PRO A CA 1
ATOM 3255 C C . PRO A 1 421 ? -11.756 -2.005 29.665 1.00 96.88 421 PRO A C 1
ATOM 3257 O O . PRO A 1 421 ? -12.687 -1.238 29.458 1.00 96.88 421 PRO A O 1
ATOM 3260 N N . THR A 1 422 ? -10.572 -1.832 29.073 1.00 96.31 422 THR A N 1
ATOM 3261 C CA . THR A 1 422 ? -10.266 -0.757 28.115 1.00 96.31 422 THR A CA 1
ATOM 3262 C C . THR A 1 422 ? -10.328 -1.189 26.650 1.00 96.31 422 THR A C 1
ATOM 3264 O O . THR A 1 422 ? -10.117 -0.348 25.781 1.00 96.31 422 THR A O 1
ATOM 3267 N N . THR A 1 423 ? -10.639 -2.459 26.353 1.00 97.75 423 THR A N 1
ATOM 3268 C CA . THR A 1 423 ? -10.563 -3.013 24.990 1.00 97.75 423 THR A CA 1
ATOM 3269 C C . THR A 1 423 ? -11.401 -2.254 23.973 1.00 97.75 423 THR A C 1
ATOM 3271 O O . THR A 1 423 ? -10.997 -2.174 22.825 1.00 97.75 423 THR A O 1
ATOM 3274 N N . PHE A 1 424 ? -12.529 -1.660 24.368 1.00 98.12 424 PHE A N 1
ATOM 3275 C CA . PHE A 1 424 ? -13.427 -0.943 23.459 1.00 98.12 424 PHE A CA 1
ATOM 3276 C C . PHE A 1 424 ? -13.232 0.585 23.448 1.00 98.12 424 PHE A C 1
ATOM 3278 O O . PHE A 1 424 ? -14.114 1.303 22.977 1.00 98.12 424 PHE A O 1
ATOM 3285 N N . SER A 1 425 ? -12.099 1.108 23.932 1.00 96.81 425 SER A N 1
ATOM 3286 C CA . SER A 1 425 ? -11.877 2.557 24.114 1.00 96.81 425 SER A CA 1
ATOM 3287 C C . SER A 1 425 ? -12.096 3.361 22.829 1.00 96.81 425 SER A C 1
ATOM 3289 O O . SER A 1 425 ? -12.900 4.292 22.804 1.00 96.81 425 SER A O 1
ATOM 3291 N N . LYS A 1 426 ? -11.482 2.932 21.722 1.00 96.19 426 LYS A N 1
ATOM 3292 C CA . LYS A 1 426 ? -11.629 3.560 20.399 1.00 96.19 426 LYS A CA 1
ATOM 3293 C C . LYS A 1 426 ? -13.066 3.505 19.869 1.00 96.19 426 LYS A C 1
ATOM 3295 O O . LYS A 1 426 ? -13.518 4.443 19.215 1.00 96.19 426 LYS A O 1
ATOM 3300 N N . LEU A 1 427 ? -13.820 2.449 20.188 1.00 96.94 427 LEU A N 1
ATOM 3301 C CA . LEU A 1 427 ? -15.243 2.364 19.844 1.00 96.94 427 LEU A CA 1
ATOM 3302 C C . LEU A 1 427 ? -16.073 3.377 20.652 1.00 96.94 427 LEU A C 1
ATOM 3304 O O . LEU A 1 427 ? -16.975 4.007 20.097 1.00 96.94 427 LEU A O 1
ATOM 3308 N N . MET A 1 428 ? -15.749 3.579 21.934 1.00 97.38 428 MET A N 1
ATOM 3309 C CA . MET A 1 428 ? -16.399 4.595 22.775 1.00 97.38 428 MET A CA 1
ATOM 3310 C C . MET A 1 428 ? -16.092 6.017 22.302 1.00 97.38 428 MET A C 1
ATOM 3312 O O . MET A 1 428 ? -16.989 6.868 22.276 1.00 97.38 428 MET A O 1
ATOM 3316 N N . GLU A 1 429 ? -14.852 6.275 21.879 1.00 95.12 429 GLU A N 1
ATOM 3317 C CA . GLU A 1 429 ? -14.462 7.532 21.234 1.00 95.12 429 GLU A CA 1
ATOM 3318 C C . GLU A 1 429 ? -15.285 7.775 19.968 1.00 95.12 429 GLU A C 1
ATOM 3320 O O . GLU A 1 429 ? -15.878 8.845 19.825 1.00 95.12 429 GLU A O 1
ATOM 3325 N N . TYR A 1 430 ? -15.397 6.768 19.099 1.00 94.50 430 TYR A N 1
ATOM 3326 C CA . TYR A 1 430 ? -16.210 6.837 17.886 1.00 94.50 430 TYR A CA 1
ATOM 3327 C C . TYR A 1 430 ? -17.681 7.150 18.188 1.00 94.50 430 TYR A C 1
ATOM 3329 O O . TYR A 1 430 ? -18.229 8.114 17.652 1.00 94.50 430 TYR A O 1
ATOM 3337 N N . PHE A 1 431 ? -18.322 6.417 19.104 1.00 94.38 431 PHE A N 1
ATOM 3338 C CA . PHE A 1 431 ? -19.706 6.712 19.490 1.00 94.38 431 PHE A CA 1
ATOM 3339 C C . PHE A 1 431 ? -19.869 8.116 20.073 1.00 94.38 431 PHE A C 1
ATOM 3341 O O . PHE A 1 431 ? -20.899 8.754 19.868 1.00 94.38 431 PHE A O 1
ATOM 3348 N N . SER A 1 432 ? -18.852 8.629 20.763 1.00 92.31 432 SER A N 1
ATOM 3349 C CA . SER A 1 432 ? -18.873 9.990 21.305 1.00 92.31 432 SER A CA 1
ATOM 3350 C C . SER A 1 432 ? -18.726 11.060 20.226 1.00 92.31 432 SER A C 1
ATOM 3352 O O . SER A 1 432 ? -19.296 12.141 20.363 1.00 92.31 432 SER A O 1
ATOM 3354 N N . GLN A 1 433 ? -18.006 10.772 19.140 1.00 90.62 433 GLN A N 1
ATOM 3355 C CA . GLN A 1 433 ? -17.893 11.669 17.986 1.00 90.62 433 GLN A CA 1
ATOM 3356 C C . GLN A 1 433 ? -19.221 11.793 17.223 1.00 90.62 433 GLN A C 1
ATOM 3358 O O . GLN A 1 433 ? -19.521 12.868 16.703 1.00 90.62 433 GLN A O 1
ATOM 3363 N N . LEU A 1 434 ? -20.070 10.756 17.249 1.00 85.94 434 LEU A N 1
ATOM 3364 C CA . LEU A 1 434 ? -21.424 10.801 16.673 1.00 85.94 434 LEU A CA 1
ATOM 3365 C C . LEU A 1 434 ? -22.356 11.814 17.364 1.00 85.94 434 LEU A C 1
ATOM 3367 O O . LEU A 1 434 ? -23.426 12.112 16.837 1.00 85.94 434 LEU A O 1
ATOM 3371 N N . ARG A 1 435 ? -21.955 12.383 18.512 1.00 84.88 435 ARG A N 1
ATOM 3372 C CA . ARG A 1 435 ? -22.711 13.418 19.234 1.00 84.88 435 ARG A CA 1
ATOM 3373 C C . ARG A 1 435 ? -23.093 14.608 18.351 1.00 84.88 435 ARG A C 1
ATOM 3375 O O . ARG A 1 435 ? -24.179 15.159 18.522 1.00 84.88 435 ARG A O 1
ATOM 3382 N N . GLY A 1 436 ? -22.210 15.034 17.442 1.00 81.50 436 GLY A N 1
ATOM 3383 C CA . GLY A 1 436 ? -22.427 16.227 16.617 1.00 81.50 436 GLY A CA 1
ATOM 3384 C C . GLY A 1 436 ? -22.907 17.437 17.439 1.00 81.50 436 GLY A C 1
ATOM 3385 O O . GLY A 1 436 ? -22.386 17.715 18.519 1.00 81.50 436 GLY A O 1
ATOM 3386 N N . SER A 1 437 ? -23.932 18.142 16.947 1.00 81.00 437 SER A N 1
ATOM 3387 C CA . SER A 1 437 ? -24.584 19.272 17.640 1.00 81.00 437 SER A CA 1
ATOM 3388 C C . SER A 1 437 ? -25.824 18.877 18.460 1.00 81.00 437 SER A C 1
ATOM 3390 O O . SER A 1 437 ? -26.650 19.737 18.765 1.00 81.00 437 SER A O 1
ATOM 3392 N N . GLN A 1 438 ? -25.997 17.594 18.789 1.00 87.44 438 GLN A N 1
ATOM 3393 C CA . GLN A 1 438 ? -27.209 17.102 19.453 1.00 87.44 438 GLN A CA 1
ATOM 3394 C C . GLN A 1 438 ? -27.289 17.525 20.928 1.00 87.44 438 GLN A C 1
ATOM 3396 O O . GLN A 1 438 ? -26.272 17.736 21.604 1.00 87.44 438 GLN A O 1
ATOM 3401 N N . ALA A 1 439 ? -28.519 17.612 21.446 1.00 91.38 439 ALA A N 1
ATOM 3402 C CA . ALA A 1 439 ? -28.751 17.787 22.873 1.00 91.38 439 ALA A CA 1
ATOM 3403 C C . ALA A 1 439 ? -28.177 16.593 23.654 1.00 91.38 439 ALA A C 1
ATOM 3405 O O . ALA A 1 439 ? -28.127 15.465 23.167 1.00 91.38 439 ALA A O 1
ATOM 3406 N N . PHE A 1 440 ? -27.731 16.836 24.889 1.00 90.50 440 PHE A N 1
ATOM 3407 C CA . PHE A 1 440 ? -27.083 15.799 25.694 1.00 90.50 440 PHE A CA 1
ATOM 3408 C C . PHE A 1 440 ? -27.997 14.594 25.970 1.00 90.50 440 PHE A C 1
ATOM 3410 O O . PHE A 1 440 ? -27.512 13.469 25.999 1.00 90.50 440 PHE A O 1
ATOM 3417 N N . SER A 1 441 ? -29.306 14.814 26.141 1.00 91.81 441 SER A N 1
ATOM 3418 C CA . SER A 1 441 ? -30.296 13.738 26.291 1.00 91.81 441 SER A CA 1
ATOM 3419 C C . SER A 1 441 ? -30.293 12.793 25.095 1.00 91.81 441 SER A C 1
ATOM 3421 O O . SER A 1 441 ? -30.150 11.587 25.274 1.00 91.81 441 SER A O 1
ATOM 3423 N N . ASP A 1 442 ? -30.386 13.366 23.899 1.00 92.31 442 ASP A N 1
ATOM 3424 C CA . ASP A 1 442 ? -30.570 12.642 22.643 1.00 92.31 442 ASP A CA 1
ATOM 3425 C C . ASP A 1 442 ? -29.298 11.866 22.300 1.00 92.31 442 ASP A C 1
ATOM 3427 O O . ASP A 1 442 ? -29.345 10.696 21.924 1.00 92.31 442 ASP A O 1
ATOM 3431 N N . PHE A 1 443 ? -28.142 12.492 22.544 1.00 93.12 443 PHE A N 1
ATOM 3432 C CA . PHE A 1 443 ? -26.847 11.837 22.431 1.00 93.12 443 PHE A CA 1
ATOM 3433 C C . PHE A 1 443 ? -26.740 10.608 23.341 1.00 93.12 443 PHE A C 1
ATOM 3435 O O . PHE A 1 443 ? -26.326 9.550 22.875 1.00 93.12 443 PHE A O 1
ATOM 3442 N N . ILE A 1 444 ? -27.093 10.723 24.628 1.00 93.38 444 ILE A N 1
ATOM 3443 C CA . ILE A 1 444 ? -26.966 9.590 25.555 1.00 93.38 444 ILE A CA 1
ATOM 3444 C C . ILE A 1 444 ? -27.943 8.469 25.195 1.00 93.38 444 ILE A C 1
ATOM 3446 O O . ILE A 1 444 ? -27.573 7.298 25.261 1.00 93.38 444 ILE A O 1
ATOM 3450 N N . GLU A 1 445 ? -29.164 8.803 24.781 1.00 94.12 445 GLU A N 1
ATOM 3451 C CA . GLU A 1 445 ? -30.127 7.804 24.320 1.00 94.12 445 GLU A CA 1
ATOM 3452 C C . GLU A 1 445 ? -29.605 7.054 23.085 1.00 94.12 445 GLU A C 1
ATOM 3454 O O . GLU A 1 445 ? -29.623 5.819 23.055 1.00 94.12 445 GLU A O 1
ATOM 3459 N N . ALA A 1 446 ? -29.044 7.773 22.108 1.00 93.31 446 ALA A N 1
ATOM 3460 C CA . ALA A 1 446 ? -28.404 7.170 20.943 1.00 93.31 446 ALA A CA 1
ATOM 3461 C C . ALA A 1 446 ? -27.189 6.308 21.335 1.00 93.31 446 ALA A C 1
ATOM 3463 O O . ALA A 1 446 ? -27.057 5.177 20.863 1.00 93.31 446 ALA A O 1
ATOM 3464 N N . PHE A 1 447 ? -26.338 6.799 22.240 1.00 95.25 447 PHE A N 1
ATOM 3465 C CA . PHE A 1 447 ? -25.162 6.092 22.753 1.00 95.25 447 PHE A CA 1
ATOM 3466 C C . PHE A 1 447 ? -25.544 4.768 23.432 1.00 95.25 447 PHE A C 1
ATOM 3468 O O . PHE A 1 447 ? -25.015 3.712 23.082 1.00 95.25 447 PHE A O 1
ATOM 3475 N N . LEU A 1 448 ? -26.520 4.789 24.347 1.00 95.81 448 LEU A N 1
ATOM 3476 C CA . LEU A 1 448 ? -27.024 3.586 25.014 1.00 95.81 448 LEU A CA 1
ATOM 3477 C C . LEU A 1 448 ? -27.712 2.633 24.035 1.00 95.81 448 LEU A C 1
ATOM 3479 O O . LEU A 1 448 ? -27.590 1.418 24.178 1.00 95.81 448 LEU A O 1
ATOM 3483 N N . THR A 1 449 ? -28.420 3.149 23.032 1.00 95.94 449 THR A N 1
ATOM 3484 C CA . THR A 1 449 ? -29.048 2.317 21.995 1.00 95.94 449 THR A CA 1
ATOM 3485 C C . THR A 1 449 ? -27.997 1.562 21.180 1.00 95.94 449 THR A C 1
ATOM 3487 O O . THR A 1 449 ? -28.142 0.359 20.940 1.00 95.94 449 THR A O 1
ATOM 3490 N N . GLN A 1 450 ? -26.897 2.228 20.813 1.00 95.69 450 GLN A N 1
ATOM 3491 C CA . GLN A 1 450 ? -25.766 1.576 20.152 1.00 95.69 450 GLN A CA 1
ATOM 3492 C C . GLN A 1 450 ? -25.139 0.512 21.061 1.00 95.69 450 GLN A C 1
ATOM 3494 O O . GLN A 1 450 ? -25.026 -0.639 20.646 1.00 95.69 450 GLN A O 1
ATOM 3499 N N . LEU A 1 451 ? -24.826 0.833 22.320 1.00 97.31 451 LEU A N 1
ATOM 3500 C CA . LEU A 1 451 ? -24.270 -0.147 23.266 1.00 97.31 451 LEU A CA 1
ATOM 3501 C C . LEU A 1 451 ? -25.168 -1.369 23.454 1.00 97.31 451 LEU A C 1
ATOM 3503 O O . LEU A 1 451 ? -24.692 -2.501 23.398 1.00 97.31 451 LEU A O 1
ATOM 3507 N N . ASN A 1 452 ? -26.475 -1.160 23.608 1.00 97.69 452 ASN A N 1
ATOM 3508 C CA . ASN A 1 452 ? -27.438 -2.247 23.740 1.00 97.69 452 ASN A CA 1
ATOM 3509 C C . ASN A 1 452 ? -27.496 -3.128 22.490 1.00 97.69 452 ASN A C 1
ATOM 3511 O O . ASN A 1 452 ? -27.652 -4.342 22.617 1.00 97.69 452 ASN A O 1
ATOM 3515 N N . THR A 1 453 ? -27.331 -2.546 21.300 1.00 96.94 453 THR A N 1
ATOM 3516 C CA . THR A 1 453 ? -27.265 -3.306 20.045 1.00 96.94 453 THR A CA 1
ATOM 3517 C C . THR A 1 453 ? -26.067 -4.255 20.056 1.00 96.94 453 THR A C 1
ATOM 3519 O O . THR A 1 453 ? -26.231 -5.453 19.831 1.00 96.94 453 THR A O 1
ATOM 3522 N N . TYR A 1 454 ? -24.879 -3.760 20.408 1.00 97.81 454 TYR A N 1
ATOM 3523 C CA . TYR A 1 454 ? -23.663 -4.580 20.477 1.00 97.81 454 TYR A CA 1
ATOM 3524 C C . TYR A 1 454 ? -23.761 -5.625 21.583 1.00 97.81 454 TYR A C 1
ATOM 3526 O O . TYR A 1 454 ? -23.541 -6.806 21.333 1.00 97.81 454 TYR A O 1
ATOM 3534 N N . SER A 1 455 ? -24.177 -5.211 22.780 1.00 98.00 455 SER A N 1
ATOM 3535 C CA . SER A 1 455 ? -24.398 -6.101 23.918 1.00 98.00 455 SER A CA 1
ATOM 3536 C C . SER A 1 455 ? -25.400 -7.209 23.589 1.00 98.00 455 SER A C 1
ATOM 3538 O O . SER A 1 455 ? -25.203 -8.362 23.962 1.00 98.00 455 SER A O 1
ATOM 3540 N N . SER A 1 456 ? -26.489 -6.902 22.880 1.00 97.94 456 SER A N 1
ATOM 3541 C CA . SER A 1 456 ? -27.462 -7.914 22.459 1.00 97.94 456 SER A CA 1
ATOM 3542 C C . SER A 1 456 ? -26.844 -8.945 21.519 1.00 97.94 456 SER A C 1
ATOM 3544 O O . SER A 1 456 ? -27.165 -10.125 21.642 1.00 97.94 456 SER A O 1
ATOM 3546 N N . VAL A 1 457 ? -25.998 -8.512 20.582 1.00 97.06 457 VAL A N 1
ATOM 3547 C CA . VAL A 1 457 ? -25.327 -9.402 19.626 1.00 97.06 457 VAL A CA 1
ATOM 3548 C C . VAL A 1 457 ? -24.285 -10.268 20.335 1.00 97.06 457 VAL A C 1
ATOM 3550 O O . VAL A 1 457 ? -24.328 -11.489 20.208 1.00 97.06 457 VAL A O 1
ATOM 3553 N N . LEU A 1 458 ? -23.418 -9.671 21.157 1.00 97.62 458 LEU A N 1
ATOM 3554 C CA . LEU A 1 458 ? -22.411 -10.403 21.932 1.00 97.62 458 LEU A CA 1
ATOM 3555 C C . LEU A 1 458 ? -23.056 -11.441 22.861 1.00 97.62 458 LEU A C 1
ATOM 3557 O O . LEU A 1 458 ? -22.614 -12.585 22.918 1.00 97.62 458 LEU A O 1
ATOM 3561 N N . ARG A 1 459 ? -24.160 -11.086 23.532 1.00 97.56 459 ARG A N 1
ATOM 3562 C CA . ARG A 1 459 ? -24.899 -12.017 24.401 1.00 97.56 459 ARG A CA 1
ATOM 3563 C C . ARG A 1 459 ? -25.536 -13.171 23.640 1.00 97.56 459 ARG A C 1
ATOM 3565 O O . ARG A 1 459 ? -25.531 -14.286 24.153 1.00 97.56 459 ARG A O 1
ATOM 3572 N N . SER A 1 460 ? -26.091 -12.930 22.451 1.00 96.88 460 SER A N 1
ATOM 3573 C CA . SER A 1 460 ? -26.682 -14.019 21.665 1.00 96.88 460 SER A CA 1
ATOM 3574 C C . SER A 1 460 ? -25.656 -15.053 21.208 1.00 96.88 460 SER A C 1
ATOM 3576 O O . SER A 1 460 ? -26.010 -16.220 21.089 1.00 96.88 460 SER A O 1
ATOM 3578 N N . GLU A 1 461 ? -24.398 -14.643 21.048 1.00 97.06 461 GLU A N 1
ATOM 3579 C CA . GLU A 1 461 ? -23.278 -15.526 20.698 1.00 97.06 461 GLU A CA 1
ATOM 3580 C C . GLU A 1 461 ? -22.491 -16.001 21.931 1.00 97.06 461 GLU A C 1
ATOM 3582 O O . GLU A 1 461 ? -21.427 -16.591 21.802 1.00 97.06 461 GLU A O 1
ATOM 3587 N N . LYS A 1 462 ? -23.009 -15.757 23.146 1.00 96.75 462 LYS A N 1
ATOM 3588 C CA . LYS A 1 462 ? -22.394 -16.144 24.432 1.00 96.75 462 LYS A CA 1
ATOM 3589 C C . LYS A 1 462 ? -20.999 -15.548 24.691 1.00 96.75 462 LYS A C 1
ATOM 3591 O O . LYS A 1 462 ? -20.269 -16.035 25.549 1.00 96.75 462 LYS A O 1
ATOM 3596 N N . LEU A 1 463 ? -20.662 -14.436 24.040 1.00 97.44 463 LEU A N 1
ATOM 3597 C CA . LEU A 1 463 ? -19.403 -13.706 24.212 1.00 97.44 463 LEU A CA 1
ATOM 3598 C C . LEU A 1 463 ? -19.451 -12.786 25.450 1.00 97.44 463 LEU A C 1
ATOM 3600 O O . LEU A 1 463 ? -19.340 -11.560 25.356 1.00 97.44 463 LEU A O 1
ATOM 3604 N N . PHE A 1 464 ? -19.670 -13.365 26.634 1.00 97.56 464 PHE A N 1
ATOM 3605 C CA . PHE A 1 464 ? -19.953 -12.604 27.862 1.00 97.56 464 PHE A CA 1
ATOM 3606 C C . PHE A 1 464 ? -18.769 -11.773 28.372 1.00 97.56 464 PHE A C 1
ATOM 3608 O O . PHE A 1 464 ? -18.987 -10.688 28.909 1.00 97.56 464 PHE A O 1
ATOM 3615 N N . ALA A 1 465 ? -17.529 -12.229 28.169 1.00 97.69 465 ALA A N 1
ATOM 3616 C CA . ALA A 1 465 ? -16.336 -11.463 28.541 1.00 97.69 465 ALA A CA 1
ATOM 3617 C C . ALA A 1 465 ? -16.216 -10.162 27.728 1.00 97.69 465 ALA A C 1
ATOM 3619 O O . ALA A 1 465 ? -15.892 -9.105 28.273 1.00 97.69 465 ALA A O 1
ATOM 3620 N N . LEU A 1 466 ? -16.546 -10.221 26.433 1.00 98.12 466 LEU A N 1
ATOM 3621 C CA . LEU A 1 466 ? -16.594 -9.050 25.559 1.00 98.12 466 LEU A CA 1
ATOM 3622 C C . LEU A 1 466 ? -17.751 -8.116 25.937 1.00 98.12 466 LEU A C 1
ATOM 3624 O O . LEU A 1 466 ? -17.548 -6.906 25.972 1.00 98.12 466 LEU A O 1
ATOM 3628 N N . ASP A 1 467 ? -18.930 -8.653 26.282 1.00 98.44 467 ASP A N 1
ATOM 3629 C CA . ASP A 1 467 ? -20.064 -7.860 26.799 1.00 98.44 467 ASP A CA 1
ATOM 3630 C C . ASP A 1 467 ? -19.675 -7.097 28.078 1.00 98.44 467 ASP A C 1
ATOM 3632 O O . ASP A 1 467 ? -19.895 -5.891 28.172 1.00 98.44 467 ASP A O 1
ATOM 3636 N N . ALA A 1 468 ? -19.038 -7.768 29.044 1.00 98.00 468 ALA A N 1
ATOM 3637 C CA . ALA A 1 468 ? -18.576 -7.141 30.283 1.00 98.00 468 ALA A CA 1
ATOM 3638 C C . ALA A 1 468 ? -17.526 -6.046 30.023 1.00 98.00 468 ALA A C 1
ATOM 3640 O O . ALA A 1 468 ? -17.659 -4.932 30.531 1.00 98.00 468 ALA A O 1
ATOM 3641 N N . SER A 1 469 ? -16.530 -6.326 29.175 1.00 98.25 469 SER A N 1
ATOM 3642 C CA . SER A 1 469 ? -15.522 -5.343 28.758 1.00 98.25 469 SER A CA 1
ATOM 3643 C C . SER A 1 469 ? -16.141 -4.128 28.054 1.00 98.25 469 SER A C 1
ATOM 3645 O O . SER A 1 469 ? -15.757 -2.996 28.346 1.00 98.25 469 SER A O 1
ATOM 3647 N N . LEU A 1 470 ? -17.136 -4.331 27.181 1.00 98.50 470 LEU A N 1
ATOM 3648 C CA . LEU A 1 470 ? -17.845 -3.258 26.479 1.00 98.50 470 LEU A CA 1
ATOM 3649 C C . LEU A 1 470 ? -18.510 -2.287 27.465 1.00 98.50 470 LEU A C 1
ATOM 3651 O O . LEU A 1 470 ? -18.317 -1.074 27.355 1.00 98.50 470 LEU A O 1
ATOM 3655 N N . TRP A 1 471 ? -19.268 -2.808 28.435 1.00 98.44 471 TRP A N 1
ATOM 3656 C CA . TRP A 1 471 ? -19.947 -1.984 29.440 1.00 98.44 471 TRP A CA 1
ATOM 3657 C C . TRP A 1 471 ? -18.967 -1.304 30.397 1.00 98.44 471 TRP A C 1
ATOM 3659 O O . TRP A 1 471 ? -19.134 -0.118 30.687 1.00 98.44 471 TRP A O 1
ATOM 3669 N N . ALA A 1 472 ? -17.924 -2.011 30.845 1.00 98.19 472 ALA A N 1
ATOM 3670 C CA . ALA A 1 472 ? -16.892 -1.437 31.707 1.00 98.19 472 ALA A CA 1
ATOM 3671 C C . ALA A 1 472 ? -16.165 -0.278 31.005 1.00 98.19 472 ALA A C 1
ATOM 3673 O O . ALA A 1 472 ? -15.971 0.790 31.590 1.00 98.19 472 ALA A O 1
ATOM 3674 N N . CYS A 1 473 ? -15.844 -0.453 29.720 1.00 98.12 473 CYS A N 1
ATOM 3675 C CA . CYS A 1 473 ? -15.228 0.580 28.897 1.00 98.12 473 CYS A CA 1
ATOM 3676 C C . CYS A 1 473 ? -16.150 1.792 28.709 1.00 98.12 473 CYS A C 1
ATOM 3678 O O . CYS A 1 473 ? -15.711 2.936 28.841 1.00 98.12 473 CYS A O 1
ATOM 3680 N N . ALA A 1 474 ? -17.440 1.553 28.451 1.00 98.06 474 ALA A N 1
ATOM 3681 C CA . ALA A 1 474 ? -18.438 2.607 28.311 1.00 98.06 474 ALA A CA 1
ATOM 3682 C C . ALA A 1 474 ? -18.602 3.435 29.594 1.00 98.06 474 ALA A C 1
ATOM 3684 O O . ALA A 1 474 ? -18.639 4.666 29.524 1.00 98.06 474 ALA A O 1
ATOM 3685 N N . LEU A 1 475 ? -18.669 2.780 30.760 1.00 97.81 475 LEU A N 1
ATOM 3686 C CA . LEU A 1 475 ? -18.723 3.453 32.058 1.00 97.81 475 LEU A CA 1
ATOM 3687 C C . LEU A 1 475 ? -17.465 4.296 32.288 1.00 97.81 475 LEU A C 1
ATOM 3689 O O . LEU A 1 475 ? -17.580 5.482 32.592 1.00 97.81 475 LEU A O 1
ATOM 3693 N N . HIS A 1 476 ? -16.282 3.713 32.077 1.00 97.25 476 HIS A N 1
ATOM 3694 C CA . HIS A 1 476 ? -15.016 4.423 32.238 1.00 97.25 476 HIS A CA 1
ATOM 3695 C C . HIS A 1 476 ? -14.951 5.673 31.351 1.00 97.25 476 HIS A C 1
ATOM 3697 O O . HIS A 1 476 ? -14.704 6.772 31.845 1.00 97.25 476 HIS A O 1
ATOM 3703 N N . HIS A 1 477 ? -15.263 5.532 30.060 1.00 96.62 477 HIS A N 1
ATOM 3704 C CA . HIS A 1 477 ? -15.268 6.650 29.114 1.00 96.62 477 HIS A CA 1
ATOM 3705 C C . HIS A 1 477 ? -16.302 7.723 29.473 1.00 96.62 477 HIS A C 1
ATOM 3707 O O . HIS A 1 477 ? -16.042 8.923 29.337 1.00 96.62 477 HIS A O 1
ATOM 3713 N N . PHE A 1 478 ? -17.475 7.315 29.966 1.00 96.06 478 PHE A N 1
ATOM 3714 C CA . PHE A 1 478 ? -18.477 8.254 30.454 1.00 96.06 478 PHE A CA 1
ATOM 3715 C C . PHE A 1 478 ? -17.938 9.084 31.624 1.00 96.06 478 PHE A C 1
ATOM 3717 O O . PHE A 1 478 ? -18.098 10.304 31.633 1.00 96.06 478 PHE A O 1
ATOM 3724 N N . GLU A 1 479 ? -17.268 8.458 32.588 1.00 95.62 479 GLU A N 1
ATOM 3725 C CA . GLU A 1 479 ? -16.713 9.146 33.755 1.00 95.62 479 GLU A CA 1
ATOM 3726 C C . GLU A 1 479 ? -15.554 10.083 33.399 1.00 95.62 479 GLU A C 1
ATOM 3728 O O . GLU A 1 479 ? -15.519 11.223 33.873 1.00 95.62 479 GLU A O 1
ATOM 3733 N N . THR A 1 480 ? -14.627 9.640 32.547 1.00 95.25 480 THR A N 1
ATOM 3734 C CA . THR A 1 480 ? -13.422 10.408 32.204 1.00 95.25 480 THR A CA 1
ATOM 3735 C C . THR A 1 480 ? -13.702 11.527 31.211 1.00 95.25 480 THR A C 1
ATOM 3737 O O . THR A 1 480 ? -13.207 12.644 31.383 1.00 95.25 480 THR A O 1
ATOM 3740 N N . SER A 1 481 ? -14.498 11.250 30.179 1.00 93.25 481 SER A N 1
ATOM 3741 C CA . SER A 1 481 ? -14.607 12.104 28.991 1.00 93.25 481 SER A CA 1
ATOM 3742 C C . SER A 1 481 ? -15.923 12.880 28.956 1.00 93.25 481 SER A C 1
ATOM 3744 O O . SER A 1 481 ? -15.952 14.061 28.606 1.00 93.25 481 SER A O 1
ATOM 3746 N N . ILE A 1 482 ? -17.033 12.237 29.329 1.00 89.94 482 ILE A N 1
ATOM 3747 C CA . ILE A 1 482 ? -18.373 12.823 29.185 1.00 89.94 482 ILE A CA 1
ATOM 3748 C C . ILE A 1 482 ? -18.744 13.642 30.426 1.00 89.94 482 ILE A C 1
ATOM 3750 O O . ILE A 1 482 ? -19.053 14.831 30.305 1.00 89.94 482 ILE A O 1
ATOM 3754 N N . ALA A 1 483 ? -18.682 13.041 31.615 1.00 89.38 483 ALA A N 1
ATOM 3755 C CA . ALA A 1 483 ? -19.086 13.660 32.876 1.00 89.38 483 ALA A CA 1
ATOM 3756 C C . ALA A 1 483 ? -18.206 14.864 33.244 1.00 89.38 483 ALA A C 1
ATOM 3758 O O . ALA A 1 483 ? -18.718 15.893 33.688 1.00 89.38 483 ALA A O 1
ATOM 3759 N N . SER A 1 484 ? -16.898 14.778 32.985 1.00 89.50 484 SER A N 1
ATOM 3760 C CA . SER A 1 484 ? -15.940 15.867 33.223 1.00 89.50 484 SER A CA 1
ATOM 3761 C C . SER A 1 484 ? -16.240 17.130 32.397 1.00 89.50 484 SER A C 1
ATOM 3763 O O . SER A 1 484 ? -15.977 18.246 32.853 1.00 89.50 484 SER A O 1
ATOM 3765 N N . SER A 1 485 ? -16.849 16.977 31.213 1.00 87.12 485 SER A N 1
ATOM 3766 C CA . SER A 1 485 ? -17.184 18.084 30.307 1.00 87.12 485 SER A CA 1
ATOM 3767 C C . SER A 1 485 ? -18.451 18.862 30.697 1.00 87.12 485 SER A C 1
ATOM 3769 O O . SER A 1 485 ? -18.637 19.996 30.257 1.00 87.12 485 SER A O 1
ATOM 3771 N N . GLN A 1 486 ? -19.337 18.287 31.520 1.00 82.44 486 GLN A N 1
ATOM 3772 C CA . GLN A 1 486 ? -20.675 18.829 31.795 1.00 82.44 486 GLN A CA 1
ATOM 3773 C C . GLN A 1 486 ? -20.769 19.469 33.189 1.00 82.44 486 GLN A C 1
ATOM 3775 O O . GLN A 1 486 ? -21.449 18.966 34.087 1.00 82.44 486 GLN A O 1
ATOM 3780 N N . LYS A 1 487 ? -20.133 20.633 33.376 1.00 76.69 487 LYS A N 1
ATOM 3781 C CA . LYS A 1 487 ? -20.309 21.461 34.586 1.00 76.69 487 LYS A CA 1
ATOM 3782 C C . LYS A 1 487 ? -21.705 22.110 34.593 1.00 76.69 487 LYS A C 1
ATOM 3784 O O . LYS A 1 487 ? -21.853 23.263 34.211 1.00 76.69 487 LYS A O 1
ATOM 3789 N N . GLY A 1 488 ? -22.738 21.363 34.990 1.00 74.31 488 GLY A N 1
ATOM 3790 C CA . GLY A 1 488 ? -24.101 21.895 35.166 1.00 74.31 488 GLY A CA 1
ATOM 3791 C C . GLY A 1 488 ? -25.243 20.883 35.020 1.00 74.31 488 GLY A C 1
ATOM 3792 O O . GLY A 1 488 ? -26.315 21.103 35.575 1.00 74.31 488 GLY A O 1
ATOM 3793 N N . ILE A 1 489 ? -25.024 19.745 34.352 1.00 72.56 489 ILE A N 1
ATOM 3794 C CA . ILE A 1 489 ? -26.063 18.724 34.087 1.00 72.56 489 ILE A CA 1
ATOM 3795 C C . ILE A 1 489 ? -25.964 17.574 35.107 1.00 72.56 489 ILE A C 1
ATOM 3797 O O . ILE A 1 489 ? -25.870 16.399 34.759 1.00 72.56 489 ILE A O 1
ATOM 3801 N N . SER A 1 490 ? -25.928 17.913 36.398 1.00 79.06 490 SER A N 1
ATOM 3802 C CA . SER A 1 490 ? -25.553 16.959 37.455 1.00 79.06 490 SER A CA 1
ATOM 3803 C C . SER A 1 490 ? -26.549 15.800 37.616 1.00 79.06 490 SER A C 1
ATOM 3805 O O . SER A 1 490 ? -26.151 14.637 37.689 1.00 79.06 490 SER A O 1
ATOM 3807 N N . THR A 1 491 ? -27.855 16.075 37.613 1.00 91.75 491 THR A N 1
ATOM 3808 C CA . THR A 1 491 ? -28.873 15.057 37.934 1.00 91.75 491 THR A CA 1
ATOM 3809 C C . THR A 1 491 ? -29.004 13.989 36.851 1.00 91.75 491 THR A C 1
ATOM 3811 O O . THR A 1 491 ? -29.021 12.795 37.145 1.00 91.75 491 THR A O 1
ATOM 3814 N N . LEU A 1 492 ? -29.055 14.407 35.589 1.00 89.56 492 LEU A N 1
ATOM 3815 C CA . LEU A 1 492 ? -29.221 13.510 34.451 1.00 89.56 492 LEU A CA 1
ATOM 3816 C C . LEU A 1 492 ? -27.922 12.739 34.151 1.00 89.56 492 LEU A C 1
ATOM 3818 O O . LEU A 1 492 ? -27.990 11.540 33.897 1.00 89.56 492 LEU A O 1
ATOM 3822 N N . ALA A 1 493 ? -26.742 13.351 34.318 1.00 91.38 493 ALA A N 1
ATOM 3823 C CA . ALA A 1 493 ? -25.473 12.620 34.260 1.00 91.38 493 ALA A CA 1
ATOM 3824 C C . ALA A 1 493 ? -25.350 11.566 35.378 1.00 91.38 493 ALA A C 1
ATOM 3826 O O . ALA A 1 493 ? -24.906 10.450 35.117 1.00 91.38 493 ALA A O 1
ATOM 3827 N N . THR A 1 494 ? -25.800 11.880 36.601 1.00 93.69 494 THR A N 1
ATOM 3828 C CA . THR A 1 494 ? -25.813 10.924 37.726 1.00 93.69 494 THR A CA 1
ATOM 3829 C C . THR A 1 494 ? -26.735 9.740 37.441 1.00 93.69 494 THR A C 1
ATOM 3831 O O . THR A 1 494 ? -26.355 8.594 37.669 1.00 93.69 494 THR A O 1
ATOM 3834 N N . ARG A 1 495 ? -27.927 9.998 36.886 1.00 94.94 495 ARG A N 1
ATOM 3835 C CA . ARG A 1 495 ? -28.861 8.938 36.485 1.00 94.94 495 ARG A CA 1
ATOM 3836 C C . ARG A 1 495 ? -28.241 8.002 35.447 1.00 94.94 495 ARG A C 1
ATOM 3838 O O . ARG A 1 495 ? -28.376 6.791 35.577 1.00 94.94 495 ARG A O 1
ATOM 3845 N N . TYR A 1 496 ? -27.562 8.546 34.440 1.00 93.56 496 TYR A N 1
ATOM 3846 C CA . TYR A 1 496 ? -26.927 7.730 33.403 1.00 93.56 496 TYR A CA 1
ATOM 3847 C C . TYR A 1 496 ? -25.714 6.958 33.902 1.00 93.56 496 TYR A C 1
ATOM 3849 O O . TYR A 1 496 ? -25.554 5.793 33.549 1.00 93.56 496 TYR A O 1
ATOM 3857 N N . LYS A 1 497 ? -24.909 7.561 34.780 1.00 95.94 497 LYS A N 1
ATOM 3858 C CA . LYS A 1 497 ? -23.842 6.840 35.474 1.00 95.94 497 LYS A CA 1
ATOM 3859 C C . LYS A 1 497 ? -24.396 5.623 36.216 1.00 95.94 497 LYS A C 1
ATOM 3861 O O . LYS A 1 497 ? -23.856 4.537 36.049 1.00 95.94 497 LYS A O 1
ATOM 3866 N N . GLN A 1 498 ? -25.489 5.784 36.966 1.00 97.19 498 GLN A N 1
ATOM 3867 C CA . GLN A 1 498 ? -26.123 4.662 37.663 1.00 97.19 498 GLN A CA 1
ATOM 3868 C C . GLN A 1 498 ? -26.580 3.571 36.687 1.00 97.19 498 GLN A C 1
ATOM 3870 O O . GLN A 1 498 ? -26.316 2.402 36.926 1.00 97.19 498 GLN A O 1
ATOM 3875 N N . GLN A 1 499 ? -27.191 3.939 35.556 1.00 97.19 499 GLN A N 1
ATOM 3876 C CA . GLN A 1 499 ? -27.600 2.963 34.538 1.00 97.19 499 GLN A CA 1
ATOM 3877 C C . GLN A 1 499 ? -26.418 2.185 33.946 1.00 97.19 499 GLN A C 1
ATOM 3879 O O . GLN A 1 499 ? -26.537 0.983 33.723 1.00 97.19 499 GLN A O 1
ATOM 3884 N N . LEU A 1 500 ? -25.287 2.850 33.692 1.00 97.50 500 LEU A N 1
ATOM 3885 C CA . LEU A 1 500 ? -24.072 2.186 33.216 1.00 97.50 500 LEU A CA 1
ATOM 3886 C C . LEU A 1 500 ? -23.479 1.266 34.290 1.00 97.50 500 LEU A C 1
ATOM 3888 O O . LEU A 1 500 ? -23.086 0.155 33.957 1.00 97.50 500 LEU A O 1
ATOM 3892 N N . MET A 1 501 ? -23.471 1.678 35.563 1.00 98.06 501 MET A N 1
ATOM 3893 C CA . MET A 1 501 ? -23.054 0.821 36.683 1.00 98.06 501 MET A CA 1
ATOM 3894 C C . MET A 1 501 ? -23.938 -0.427 36.795 1.00 98.06 501 MET A C 1
ATOM 3896 O O . MET A 1 501 ? -23.419 -1.538 36.809 1.00 98.06 501 MET A O 1
ATOM 3900 N N . ASP A 1 502 ? -25.263 -0.264 36.762 1.00 98.00 502 ASP A N 1
ATOM 3901 C CA . ASP A 1 502 ? -26.207 -1.386 36.806 1.00 98.00 502 ASP A CA 1
ATOM 3902 C C . ASP A 1 502 ? -26.001 -2.346 35.611 1.00 98.00 502 ASP A C 1
ATOM 3904 O O . ASP A 1 502 ? -26.132 -3.568 35.746 1.00 98.00 502 ASP A O 1
ATOM 3908 N N . ALA A 1 503 ? -25.672 -1.806 34.428 1.00 98.00 503 ALA A N 1
ATOM 3909 C CA . ALA A 1 503 ? -25.380 -2.587 33.226 1.00 98.00 503 ALA A CA 1
ATOM 3910 C C . ALA A 1 503 ? -24.052 -3.357 33.330 1.00 98.00 503 ALA A C 1
ATOM 3912 O O . ALA A 1 503 ? -24.012 -4.529 32.945 1.00 98.00 503 ALA A O 1
ATOM 3913 N N . VAL A 1 504 ? -23.008 -2.736 33.895 1.00 98.06 504 VAL A N 1
ATOM 3914 C CA . VAL A 1 504 ? -21.728 -3.387 34.219 1.00 98.06 504 VAL A CA 1
ATOM 3915 C C . VAL A 1 504 ? -21.957 -4.529 35.206 1.00 98.06 504 VAL A C 1
ATOM 3917 O O . VAL A 1 504 ? -21.636 -5.667 34.877 1.00 98.06 504 VAL A O 1
ATOM 3920 N N . ASP A 1 505 ? -22.629 -4.280 36.333 1.00 97.62 505 ASP A N 1
ATOM 3921 C CA . ASP A 1 505 ? -22.931 -5.303 37.344 1.00 97.62 505 ASP A CA 1
ATOM 3922 C C . ASP A 1 505 ? -23.730 -6.476 36.754 1.00 97.62 505 ASP A C 1
ATOM 3924 O O . ASP A 1 505 ? -23.580 -7.638 37.142 1.00 97.62 505 ASP A O 1
ATOM 3928 N N . ALA A 1 506 ? -24.640 -6.198 35.817 1.00 97.12 506 ALA A N 1
ATOM 3929 C CA . ALA A 1 506 ? -25.391 -7.235 35.120 1.00 97.12 506 ALA A CA 1
ATOM 3930 C C . ALA A 1 506 ? -24.520 -8.042 34.143 1.00 97.12 506 ALA A C 1
ATOM 3932 O O . ALA A 1 506 ? -24.723 -9.252 34.023 1.00 97.12 506 ALA A O 1
ATOM 3933 N N . ALA A 1 507 ? -23.589 -7.401 33.434 1.00 97.25 507 ALA A N 1
ATOM 3934 C CA . ALA A 1 507 ? -22.676 -8.064 32.506 1.00 97.25 507 ALA A CA 1
ATOM 3935 C C . ALA A 1 507 ? -21.617 -8.898 33.244 1.00 97.25 507 ALA A C 1
ATOM 3937 O O . ALA A 1 507 ? -21.408 -10.060 32.899 1.00 97.25 507 ALA A O 1
ATOM 3938 N N . GLU A 1 508 ? -21.040 -8.367 34.321 1.00 96.56 508 GLU A N 1
ATOM 3939 C CA . GLU A 1 508 ? -20.088 -9.078 35.177 1.00 96.56 508 GLU A CA 1
ATOM 3940 C C . GLU A 1 508 ? -20.722 -10.297 35.848 1.00 96.56 508 GLU A C 1
ATOM 3942 O O . GLU A 1 508 ? -20.119 -11.367 35.861 1.00 96.56 508 GLU A O 1
ATOM 3947 N N . ARG A 1 509 ? -21.975 -10.201 36.317 1.00 96.31 509 ARG A N 1
ATOM 3948 C CA . ARG A 1 509 ? -22.703 -11.372 36.836 1.00 96.31 509 ARG A CA 1
ATOM 3949 C C . ARG A 1 509 ? -22.878 -12.473 35.794 1.00 96.31 509 ARG A C 1
ATOM 3951 O O . ARG A 1 509 ? -22.769 -13.638 36.150 1.00 96.31 509 ARG A O 1
ATOM 3958 N N . ARG A 1 510 ? -23.121 -12.136 34.522 1.00 95.25 510 ARG A N 1
ATOM 3959 C CA . ARG A 1 510 ? -23.200 -13.138 33.439 1.00 95.25 510 ARG A CA 1
ATOM 3960 C C . ARG A 1 510 ? -21.838 -13.756 33.119 1.00 95.25 510 ARG A C 1
ATOM 3962 O O . ARG A 1 510 ? -21.782 -14.924 32.763 1.00 95.25 510 ARG A O 1
ATOM 3969 N N . CYS A 1 511 ? -20.764 -12.976 33.232 1.00 95.62 511 CYS A N 1
ATOM 3970 C CA . CYS A 1 511 ? -19.406 -13.417 32.919 1.00 95.62 511 CYS A CA 1
ATOM 3971 C C . CYS A 1 511 ? -18.769 -14.254 34.045 1.00 95.62 511 CYS A C 1
ATOM 3973 O O . CYS A 1 511 ? -18.162 -15.284 33.775 1.00 95.62 511 CYS A O 1
ATOM 3975 N N . PHE A 1 512 ? -18.897 -13.818 35.302 1.00 94.00 512 PHE A N 1
ATOM 3976 C CA . PHE A 1 512 ? -18.204 -14.399 36.462 1.00 94.00 512 PHE A CA 1
ATOM 3977 C C . PHE A 1 512 ? -19.128 -15.107 37.446 1.00 94.00 512 PHE A C 1
ATOM 3979 O O . PHE A 1 512 ? -18.682 -15.969 38.199 1.00 94.00 512 PHE A O 1
ATOM 3986 N N . GLY A 1 513 ? -20.412 -14.757 37.461 1.00 85.50 513 GLY A N 1
ATOM 3987 C CA . GLY A 1 513 ? -21.402 -15.340 38.364 1.00 85.50 513 GLY A CA 1
ATOM 3988 C C . GLY A 1 513 ? -21.891 -16.708 37.908 1.00 85.50 513 GLY A C 1
ATOM 3989 O O . GLY A 1 513 ? -23.054 -17.008 38.161 1.00 85.50 513 GLY A O 1
ATOM 3990 N N . GLY A 1 514 ? -21.030 -17.472 37.213 1.00 69.38 514 GLY A N 1
ATOM 3991 C CA . GLY A 1 514 ? -21.342 -18.735 36.551 1.00 69.38 514 GLY A CA 1
ATOM 3992 C C . GLY A 1 514 ? -22.293 -19.564 37.391 1.00 69.38 514 GLY A C 1
ATOM 3993 O O . GLY A 1 514 ? -22.062 -19.677 38.590 1.00 69.38 514 GLY A O 1
ATOM 3994 N N . ASP A 1 515 ? -23.365 -20.056 36.763 1.00 54.81 515 ASP A N 1
ATOM 3995 C CA . ASP A 1 515 ? -24.462 -20.784 37.400 1.00 54.81 515 ASP A CA 1
ATOM 3996 C C . ASP A 1 515 ? -23.947 -21.675 38.542 1.00 54.81 515 ASP A C 1
ATOM 3998 O O . ASP A 1 515 ? -23.521 -22.810 38.330 1.00 54.81 515 ASP A O 1
ATOM 4002 N N . ILE A 1 516 ? -24.015 -21.178 39.784 1.00 53.62 516 ILE A N 1
ATOM 4003 C CA . ILE A 1 516 ? -23.739 -21.944 41.013 1.00 53.62 516 ILE A CA 1
ATOM 4004 C C . ILE A 1 516 ? -24.945 -22.873 41.280 1.00 53.62 516 ILE A C 1
ATOM 4006 O O . ILE A 1 516 ? -25.407 -23.047 42.402 1.00 53.62 516 ILE A O 1
ATOM 4010 N N . GLY A 1 517 ? -25.539 -23.420 40.222 1.00 54.59 517 GLY A N 1
ATOM 4011 C CA . GLY A 1 517 ? -26.858 -24.028 40.241 1.00 54.59 517 GLY A CA 1
ATOM 4012 C C . GLY A 1 517 ? -27.155 -24.846 38.992 1.00 54.59 517 GLY A C 1
ATOM 4013 O O . GLY A 1 517 ? -28.188 -24.625 38.363 1.00 54.59 517 GLY A O 1
ATOM 4014 N N . GLN A 1 518 ? -26.276 -25.791 38.654 1.00 43.38 518 GLN A N 1
ATOM 4015 C CA . GLN A 1 518 ? -26.653 -27.024 37.953 1.00 43.38 518 GLN A CA 1
ATOM 4016 C C . GLN A 1 518 ? -26.065 -28.236 38.663 1.00 43.38 518 GLN A C 1
ATOM 4018 O O . GLN A 1 518 ? -24.867 -28.181 39.022 1.00 43.38 518 GLN A O 1
#

Radius of gyration: 30.48 Å; chains: 1; bounding box: 74×54×83 Å

=== Feature glossary ===
Feature key, reading from the visual/contextual features back to the raw sequence:

Rendered structure images. Six rendered views show the 3D structure from the faces of a cube — i.e. along ±x, ±y, ±z. Rendering representation is drawn randomly per protein from cartoon (secondary-structure ribbons), sticks (backbone bonds), or molecular surface; coloring is either N→C rainbow (blue at the N-terminus through red at the C-terminus) or one color per chain.

Contact-map, Ramachandran, and PAE plots. The contact map is a binary N×N matrix image: pixel (i, j) is dark where Cα_i and Cα_j are within 8 Å and |i−j|>4. Because the |i−j|>4 filter removes local helical contacts, off-diagonal stripes parallel to the main diagonal indicate parallel β-sheets; stripes perpendicular to it indicate antiparallel β-sheets. The Ramachandran plot scatters every residue's (φ, ψ) pair against the sterically allowed regions. The PAE heatmap renders the predicted-aligned-error matrix.

InterPro / GO / CATH / organism. Database cross-references. InterPro integrates a dozen domain/family signature databases into unified entries with residue-range hits. GO terms attach function/process/location labels with evidence codes. CATH codes position the fold in a four-level structural taxonomy. Organism is the NCBI-taxonomy species name.

Nearest PDB structures. The Foldseek neighbor list gives the closest experimentally determined structures in the PDB, ranked by structural alignment. TM-score near 1 means near-identical fold; near 0.3 means only rough topology match. This is how one finds what a novel AlphaFold prediction most resembles in the solved-structure universe.

Predicted aligned error. PAE(i, j) answers: if I align the predicted and true structures on residue i, how far off (in Å) do I expect residue j to be? A block-diagonal PAE matrix with low values on the blocks and high values off-diagonal is the signature of a multi-domain protein with confidently predicted domains but uncertain inter-domain orientation.

Solvent-accessible surface area. Accessible surface area quantifies burial. A residue with SASA near zero is packed into the hydrophobic core; one with SASA >100 Å² sits on the surface. Computed here via the Shrake–Rupley numerical algorithm with a 1.4 Å probe.

B-factor. B-factor (Debye–Waller factor) reflects atomic displacement in the crystal lattice. It is an experimental observable (units Å²), not a prediction; low values mean the atom is pinned down, high values mean it moves or is heterogeneous across the crystal.

pLDDT. For AlphaFold models, the B-factor field carries pLDDT — the model's own estimate of local accuracy on a 0–100 scale. Regions with pLDDT<50 should be treated as essentially unmodeled; they often correspond to intrinsically disordered segments.

Backbone torsions (φ/ψ). φ (phi) and ψ (psi) are the two rotatable backbone dihedrals per residue: φ is the C(i-1)–N–Cα–C torsion, ψ is the N–Cα–C–N(i+1) torsion, both in degrees on (−180°, 180°]. α-helical residues cluster near (−60°, −45°); β-strand residues near (−120°, +130°). A Ramachandran plot is simply a scatter of (φ, ψ) for every residue.

Radius of gyration, Cα contacts, bounding box. Radius of gyration (Rg) is the root-mean-square distance of Cα atoms from their centroid — a single number for overall size and compactness. A globular domain of N residues has Rg ≈ 2.2·N^0.38 Å; an extended or disordered chain has a much larger Rg. The Cα contact count is the number of residue pairs whose Cα atoms are within 8 Å and are more than four positions apart in sequence — a standard proxy for tertiary packing density. The bounding box is the smallest axis-aligned box enclosing all Cα atoms.

Secondary structure (3-state, P-SEA). Three-state secondary structure (P-SEA) collapses the eight DSSP classes into helix (a), strand (b), and coil (c). P-SEA assigns these from Cα geometry alone — distances and angles — without requiring backbone oxygens, so it works on any Cα trace.

Secondary structure (8-state, DSSP). DSSP 8-state secondary structure assigns each residue one of H (α-helix), G (3₁₀-helix), I (π-helix), E (extended β-strand), B (isolated β-bridge), T (hydrogen-bonded turn), S (bend), or '-' (coil). The assignment is computed from backbone hydrogen-bond geometry via the Kabsch–Sander algorithm.

Foldseek 3Di. A 3Di character summarizes, for each residue, the relative orientation of the Cα frame of its nearest spatial neighbor. Because it encodes fold topology rather than chemistry, 3Di alignments detect remote structural similarity that sequence alignment misses.

mmCIF coordinates. The mmCIF block holds the 3D Cartesian coordinates of each backbone atom (N, Cα, C, O) in ångströms. mmCIF is the PDB's canonical archive format — a tagged-loop text representation of the atomic model.

Sequence. Sequence gives the chain of amino acids in standard one-letter code (A=alanine, C=cysteine, …, Y=tyrosine), read N→C. It is the only feature that is directly encoded by the gene; all structural features are derived from the folded form of this sequence.